Protein AF-A0A935FGK2-F1 (afdb_monomer_lite)

Secondary structure (DSSP, 8-state):
------TTTS-HHHHHHHHHHHHHHHHHH-EETTEEPPHHHHHHHHTS-HHHHHHHHTT----HHHHHHHHHHTT-GGGGGGGSSPPPPPHHHHHHHHTTS--S------------------------------------------------PPSP-------------SS---EEEEEETTEEEEEE-HHHHHTT--SBTTTB-S-SSPEE-THHHHS-GGGGS-HHHHTTS--HHHHHHHHHHHHHTT--GGG--HHHHHHHHTT--STT---SS-S-TTTT---B--HHHHHHHHHHHHH--S--PPPPS-HHHHHHHHHT---S-SSS-EEEEEEETTTTEEEESSSPPPTT-EEEEEE-TT---TTSS--TTHHHHHHHHHHHHHHTT--B--EEEEEETTEEEEEEE-SSS---SSSS--PPP--EE-----TT--BHHHHHHHHHHTT--HHHHHHHHHHHHHHHHTTB----GGG-EEEE-TTS-EEEPPB-----B--TT-TTTSS-SSBBTTBSSS--HHHHHHHHHHTT--S-THHHHHHHHHHHHTHHHHHHHTT--HHHHHHHHHH----

pLDDT: mean 71.56, std 22.79, range [22.23, 98.56]

Sequence (583 aa):
MSQSIDSSSAPVEALLRALGQRLKAEKRRWEQGGRRLTDAELARAAGVARATITRLWQGQPVGTDTLVRVLRALNRLQLLAPLLAEVEPTPLERLEGSRGRAAAGAAPSRRCRPTSRRPRCRWPTRRPCGRVTAPRPGPRPTRTPPARVVRAMGTPRERARHPAHQALGPYGRGAELARSRGLRRAAIRPELRESGLEPSPLLMSVRAQSYAFPELAERPTFTGLPGMVADSLPERFGNRLLERWLARQGRRLADLTPIERLAYLGRRGLGALEYEPDGDPDANTVIAVEVDELVRIAEQILAQREQPLPLPPGDDALHKLIQVGTSAGGAKAKAIVAWNEQTNQVMSGQAECPPGFTHWLIKFDEVDDEEHASARHIGRVEYAYHVMAVLAGIEMTECRLFADGPRAHFMTRRFDRGHRARSSTCRPTARWPTPTVTRPARRTTSLFATARALGLGQDALDQLFLRMVFNLVTRNQDDHTKNHAFLMDGHGRWRLAPAYDLCFSYKPGSRWIDQHQLCCNGKRDGFTRDDLVQAARAADLKRPLAHFLDPVHEAVAKLPAIAADIGLPPAIARGLRALFRAF

Foldseek 3Di:
DDDPDPPVPDDLLVVQLVQLCVLVVLQQVDDDPRDGDDLCNLCVQLVHDSVQNVCSNRSHDDDPSSVCSSCVSSVNNVVCVVVVDDDDDDPVRVVVVVVPPPDDDDDDDDDDDDDDDDDDDDDDDDDDDDDDDDDDDDDDDDDDDDDDDDDDDDDDDDDDDDDDDDDDDPDDDFWDWDDDPLWTKIATDVVNVVLLAAQCCPQCGDDGDIDTDVVCSVDCPLPSDDQQQSLLAADDLVQLLVQVVQVVVVHGPVPDRPLVRLLCCAQVTAFGDGHPPNPDPCLADKDWDDVVLLLVVSLVSQVPDDDPDPDPPDPPSSVQQSSQHQSNYDDFGKGKWWAQPVVRTIIRRRHDHDPRTAIKMKTWAPRDDPQDDHSHCQQLQQVLLVQLCVLLVAFFADWDWDDDPNTTIIMGGRPQDDDPDDDPDWDRWGWGADDQDPPVPLALLSVLVVCVVLVHDQVQLVNSLLVVLLCQQQLVQVPGRRQWTWTATSNNHIDTDGGDDRGHGADCPDPRRPFHSHDQQNDRDPDDPVSSVVSCVSSVHPDDPCSRQVSSVVSLVCLQVSCVVSVNDNVVSVVSSVPGDDD

Radius of gyration: 30.53 Å; chains: 1; bounding box: 87×108×70 Å

Structure (mmCIF, N/CA/C/O backbone):
data_AF-A0A935FGK2-F1
#
_entry.id   AF-A0A935FGK2-F1
#
loop_
_atom_site.group_PDB
_atom_site.id
_atom_site.type_symbol
_atom_site.label_atom_id
_atom_site.label_alt_id
_atom_site.label_comp_id
_atom_site.label_asym_id
_atom_site.label_entity_id
_atom_site.label_seq_id
_atom_site.pdbx_PDB_ins_code
_atom_site.Cartn_x
_atom_site.Cartn_y
_atom_site.Cartn_z
_atom_site.occupancy
_atom_site.B_iso_or_equiv
_atom_site.auth_seq_id
_atom_site.auth_comp_id
_atom_site.auth_asym_id
_atom_site.auth_atom_id
_atom_site.pdbx_PDB_model_num
ATOM 1 N N . MET A 1 1 ? 15.928 59.125 -12.942 1.00 33.94 1 MET A N 1
ATOM 2 C CA . MET A 1 1 ? 16.625 59.372 -11.664 1.00 33.94 1 MET A CA 1
ATOM 3 C C . MET A 1 1 ? 16.392 58.183 -10.742 1.00 33.94 1 MET A C 1
ATOM 5 O O . MET A 1 1 ? 15.297 58.035 -10.222 1.00 33.94 1 MET A O 1
ATOM 9 N N . SER A 1 2 ? 17.363 57.272 -10.640 1.00 40.47 2 SER A N 1
ATOM 10 C CA . SER A 1 2 ? 17.320 56.154 -9.689 1.00 40.47 2 SER A CA 1
ATOM 11 C C . SER A 1 2 ? 17.907 56.657 -8.378 1.00 40.47 2 SER A C 1
ATOM 13 O O . SER A 1 2 ? 19.122 56.794 -8.284 1.00 40.47 2 SER A O 1
ATOM 15 N N . GLN A 1 3 ? 17.067 56.986 -7.397 1.00 48.69 3 GLN A N 1
ATOM 16 C CA . GLN A 1 3 ? 17.555 57.205 -6.038 1.00 48.69 3 GLN A CA 1
ATOM 17 C C . GLN A 1 3 ? 18.064 55.857 -5.518 1.00 48.69 3 GLN A C 1
ATOM 19 O O . GLN A 1 3 ? 17.293 54.909 -5.376 1.00 48.69 3 GLN A O 1
ATOM 24 N N . SER A 1 4 ? 19.379 55.748 -5.332 1.00 57.12 4 SER A N 1
ATOM 25 C CA . SER A 1 4 ? 20.004 54.613 -4.659 1.00 57.12 4 SER A CA 1
ATOM 26 C C . SER A 1 4 ? 19.591 54.670 -3.193 1.00 57.12 4 SER A C 1
ATOM 28 O O . SER A 1 4 ? 20.097 55.503 -2.448 1.00 57.12 4 SER A O 1
ATOM 30 N N . ILE A 1 5 ? 18.627 53.842 -2.798 1.00 70.56 5 ILE A N 1
ATOM 31 C CA . ILE A 1 5 ? 18.273 53.683 -1.389 1.00 70.56 5 ILE A CA 1
ATOM 32 C C . ILE A 1 5 ? 19.369 52.835 -0.758 1.00 70.56 5 ILE A C 1
ATOM 34 O O . ILE A 1 5 ? 19.595 51.705 -1.188 1.00 70.56 5 ILE A O 1
ATOM 38 N N . ASP A 1 6 ? 20.049 53.392 0.239 1.00 75.38 6 ASP A N 1
ATOM 39 C CA . ASP A 1 6 ? 20.975 52.636 1.071 1.00 75.38 6 ASP A CA 1
ATOM 40 C C . ASP A 1 6 ? 20.182 51.601 1.883 1.00 75.38 6 ASP A C 1
ATOM 42 O O . ASP A 1 6 ? 19.454 51.925 2.823 1.00 75.38 6 ASP A O 1
ATOM 46 N N . SER A 1 7 ? 20.291 50.335 1.478 1.00 69.06 7 SER A N 1
ATOM 47 C CA . SER A 1 7 ? 19.563 49.222 2.085 1.00 69.06 7 SER A CA 1
ATOM 48 C C . SER A 1 7 ? 20.027 48.884 3.502 1.00 69.06 7 SER A C 1
ATOM 50 O O . SER A 1 7 ? 19.365 48.086 4.159 1.00 69.06 7 SER A O 1
ATOM 52 N N . SER A 1 8 ? 21.148 49.452 3.965 1.00 69.56 8 SER A N 1
ATOM 53 C CA . SER A 1 8 ? 21.695 49.189 5.300 1.00 69.56 8 SER A CA 1
ATOM 54 C C . SER A 1 8 ? 21.116 50.095 6.395 1.00 69.56 8 SER A C 1
ATOM 56 O O . SER A 1 8 ? 21.137 49.715 7.563 1.00 69.56 8 SER A O 1
ATOM 58 N N . SER A 1 9 ? 20.554 51.253 6.028 1.00 77.94 9 SER A N 1
ATOM 59 C CA . SER A 1 9 ? 20.103 52.291 6.970 1.00 77.94 9 SER A CA 1
ATOM 60 C C . SER A 1 9 ? 18.640 52.732 6.789 1.00 77.94 9 SER A C 1
ATOM 62 O O . SER A 1 9 ? 18.098 53.447 7.633 1.00 77.94 9 SER A O 1
ATOM 64 N N . ALA A 1 10 ? 17.967 52.305 5.715 1.00 84.62 10 ALA A N 1
ATOM 65 C CA . ALA A 1 10 ? 16.599 52.723 5.417 1.00 84.62 10 ALA A CA 1
ATOM 66 C C . ALA A 1 10 ? 15.527 52.002 6.272 1.00 84.62 10 ALA A C 1
ATOM 68 O O . ALA A 1 10 ? 15.612 50.788 6.476 1.00 84.62 10 ALA A O 1
ATOM 69 N N . PRO A 1 11 ? 14.455 52.704 6.700 1.00 86.19 11 PRO A N 1
ATOM 70 C CA . PRO A 1 11 ? 13.327 52.081 7.390 1.00 86.19 11 PRO A CA 1
ATOM 71 C C . PRO A 1 11 ? 12.577 51.098 6.477 1.00 86.19 11 PRO A C 1
ATOM 73 O O . PRO A 1 11 ? 12.500 51.284 5.256 1.00 86.19 11 PRO A O 1
ATOM 76 N N . VAL A 1 12 ? 11.985 50.058 7.071 1.00 82.94 12 VAL A N 1
ATOM 77 C CA . VAL A 1 12 ? 11.344 48.936 6.355 1.00 82.94 12 VAL A CA 1
ATOM 78 C C . VAL A 1 12 ? 10.273 49.420 5.373 1.00 82.94 12 VAL A C 1
ATOM 80 O O . VAL A 1 12 ? 10.186 48.933 4.247 1.00 82.94 12 VAL A O 1
ATOM 83 N N . GLU A 1 13 ? 9.497 50.437 5.737 1.00 85.44 13 GLU A N 1
ATOM 84 C CA . GLU A 1 13 ? 8.450 51.020 4.897 1.00 85.44 13 GLU A CA 1
ATOM 85 C C . GLU A 1 13 ? 9.023 51.694 3.642 1.00 85.44 13 GLU A C 1
ATOM 87 O O . GLU A 1 13 ? 8.392 51.689 2.581 1.00 85.44 13 GLU A O 1
ATOM 92 N N . ALA A 1 14 ? 10.222 52.279 3.729 1.00 84.06 14 ALA A N 1
ATOM 93 C CA . ALA A 1 14 ? 10.909 52.847 2.572 1.00 84.06 14 ALA A CA 1
ATOM 94 C C . ALA A 1 14 ? 11.394 51.743 1.622 1.00 84.06 14 ALA A C 1
ATOM 96 O O . ALA A 1 14 ? 11.204 51.859 0.409 1.00 84.06 14 ALA A O 1
ATOM 97 N N . LEU A 1 15 ? 11.921 50.642 2.167 1.00 85.56 15 LEU A N 1
ATOM 98 C CA . LEU A 1 15 ? 12.343 49.472 1.391 1.00 85.56 15 LEU A CA 1
ATOM 99 C C . LEU A 1 15 ? 11.160 48.790 0.689 1.00 85.56 15 LEU A C 1
ATOM 101 O O . LEU A 1 15 ? 11.243 48.477 -0.500 1.00 85.56 15 LEU A O 1
ATOM 105 N N . LEU A 1 16 ? 10.026 48.626 1.376 1.00 87.38 16 LEU A N 1
ATOM 106 C CA . LEU A 1 16 ? 8.814 48.044 0.791 1.00 87.38 16 LEU A CA 1
ATOM 107 C C . LEU A 1 16 ? 8.228 48.922 -0.322 1.00 87.38 16 LEU A C 1
ATOM 109 O O . LEU A 1 16 ? 7.828 48.406 -1.369 1.00 87.38 16 LEU A O 1
ATOM 113 N N . ARG A 1 17 ? 8.221 50.252 -0.151 1.00 88.44 17 ARG A N 1
ATOM 114 C CA . ARG A 1 17 ? 7.815 51.186 -1.217 1.00 88.44 17 ARG A CA 1
ATOM 115 C C . ARG A 1 17 ? 8.740 51.109 -2.425 1.00 88.44 17 ARG A C 1
ATOM 117 O O . ARG A 1 17 ? 8.252 51.062 -3.554 1.00 88.44 17 ARG A O 1
ATOM 124 N N . ALA A 1 18 ? 10.050 51.048 -2.204 1.00 86.81 18 ALA A N 1
ATOM 125 C CA . ALA A 1 18 ? 11.032 50.910 -3.274 1.00 86.81 18 ALA A CA 1
ATOM 126 C C . ALA A 1 18 ? 10.860 49.599 -4.051 1.00 86.81 18 ALA A C 1
ATOM 128 O O . ALA A 1 18 ? 10.837 49.602 -5.284 1.00 86.81 18 ALA A O 1
ATOM 129 N N . LEU A 1 19 ? 10.661 48.490 -3.334 1.00 88.00 19 LEU A N 1
ATOM 130 C CA . LEU A 1 19 ? 10.378 47.181 -3.914 1.00 88.00 19 LEU A CA 1
ATOM 131 C C . LEU A 1 19 ? 9.097 47.215 -4.758 1.00 88.00 19 LEU A C 1
ATOM 133 O O . LEU A 1 19 ? 9.109 46.802 -5.919 1.00 88.00 19 LEU A O 1
ATOM 137 N N . GLY A 1 20 ? 8.011 47.772 -4.215 1.00 89.56 20 GLY A N 1
ATOM 138 C CA . GLY A 1 20 ? 6.740 47.933 -4.922 1.00 89.56 20 GLY A CA 1
ATOM 139 C C . GLY A 1 20 ? 6.873 48.760 -6.203 1.00 89.56 20 GLY A C 1
ATOM 140 O O . GLY A 1 20 ? 6.383 48.360 -7.262 1.00 89.56 20 GLY A O 1
ATOM 141 N N . GLN A 1 21 ? 7.595 49.882 -6.149 1.00 89.19 21 GLN A N 1
ATOM 142 C CA . GLN A 1 21 ? 7.872 50.720 -7.319 1.00 89.19 21 GLN A CA 1
ATOM 143 C C . GLN A 1 21 ? 8.724 49.993 -8.363 1.00 89.19 21 GLN A C 1
ATOM 145 O O . GLN A 1 21 ? 8.439 50.089 -9.561 1.00 89.19 21 GLN A O 1
ATOM 150 N N . ARG A 1 22 ? 9.734 49.228 -7.930 1.00 87.19 22 ARG A N 1
ATOM 151 C CA . ARG A 1 22 ? 10.603 48.464 -8.830 1.00 87.19 22 ARG A CA 1
ATOM 152 C C . ARG A 1 22 ? 9.827 47.379 -9.567 1.00 87.19 22 ARG A C 1
ATOM 154 O O . ARG A 1 22 ? 9.924 47.291 -10.788 1.00 87.19 22 ARG A O 1
ATOM 161 N N . LEU A 1 23 ? 9.007 46.610 -8.859 1.00 88.44 23 LEU A N 1
ATOM 162 C CA . LEU A 1 23 ? 8.161 45.577 -9.458 1.00 88.44 23 LEU A CA 1
ATOM 163 C C . LEU A 1 23 ? 7.099 46.169 -10.394 1.00 88.44 23 LEU A C 1
ATOM 165 O O . LEU A 1 23 ? 6.855 45.633 -11.475 1.00 88.44 23 LEU A O 1
ATOM 169 N N . LYS A 1 24 ? 6.524 47.324 -10.039 1.00 89.19 24 LYS A N 1
ATOM 170 C CA . LYS A 1 24 ? 5.605 48.060 -10.917 1.00 89.19 24 LYS A CA 1
ATOM 171 C C . LYS A 1 24 ? 6.294 48.529 -12.202 1.00 89.19 24 LYS A C 1
ATOM 173 O O . LYS A 1 24 ? 5.680 48.496 -13.270 1.00 89.19 24 LYS A O 1
ATOM 178 N N . ALA A 1 25 ? 7.554 48.955 -12.120 1.00 84.75 25 ALA A N 1
ATOM 179 C CA . ALA A 1 25 ? 8.355 49.317 -13.286 1.00 84.75 25 ALA A CA 1
ATOM 180 C C . ALA A 1 25 ? 8.689 48.094 -14.158 1.00 84.75 25 ALA A C 1
ATOM 182 O O . ALA A 1 25 ? 8.562 48.178 -15.377 1.00 84.75 25 ALA A O 1
ATOM 183 N N . GLU A 1 26 ? 9.027 46.949 -13.556 1.00 83.38 26 GLU A N 1
ATOM 184 C CA . GLU A 1 26 ? 9.223 45.684 -14.283 1.00 83.38 26 GLU A CA 1
ATOM 185 C C . GLU A 1 26 ? 7.944 45.248 -15.009 1.00 83.38 26 GLU A C 1
ATOM 187 O O . GLU A 1 26 ? 8.001 44.922 -16.190 1.00 83.38 26 GLU A O 1
ATOM 192 N N . LYS A 1 27 ? 6.767 45.357 -14.373 1.00 88.19 27 LYS A N 1
ATOM 193 C CA . LYS A 1 27 ? 5.479 45.103 -15.041 1.00 88.19 27 LYS A CA 1
ATOM 194 C C . LYS A 1 27 ? 5.255 46.021 -16.246 1.00 88.19 27 LYS A C 1
ATOM 196 O O . LYS A 1 27 ? 4.722 45.589 -17.259 1.00 88.19 27 LYS A O 1
ATOM 201 N N . ARG A 1 28 ? 5.639 47.301 -16.154 1.00 82.31 28 ARG A N 1
ATOM 202 C CA . ARG A 1 28 ? 5.508 48.251 -17.278 1.00 82.31 28 ARG A CA 1
ATOM 203 C C . ARG A 1 28 ? 6.408 47.899 -18.462 1.00 82.31 28 ARG A C 1
ATOM 205 O O . ARG A 1 28 ? 6.053 48.247 -19.580 1.00 82.31 28 ARG A O 1
ATOM 212 N N . ARG A 1 29 ? 7.548 47.254 -18.202 1.00 76.75 29 ARG A N 1
ATOM 213 C CA . ARG A 1 29 ? 8.502 46.765 -19.212 1.00 76.75 29 ARG A CA 1
ATOM 214 C C . ARG A 1 29 ? 8.161 45.367 -19.725 1.00 76.75 29 ARG A C 1
ATOM 216 O O . ARG A 1 29 ? 8.799 44.893 -20.655 1.00 76.75 29 ARG A O 1
ATOM 223 N N . TRP A 1 30 ? 7.203 44.693 -19.095 1.00 74.44 30 TRP A N 1
ATOM 224 C CA . TRP A 1 30 ? 6.752 43.376 -19.507 1.00 74.44 30 TRP A CA 1
ATOM 225 C C . TRP A 1 30 ? 5.884 43.520 -20.760 1.00 74.44 30 TRP A C 1
ATOM 227 O O . TRP A 1 30 ? 4.798 44.105 -20.714 1.00 74.44 30 TRP A O 1
ATOM 237 N N . GLU A 1 31 ? 6.382 42.988 -21.872 1.00 61.44 31 GLU A N 1
ATOM 238 C CA . GLU A 1 31 ? 5.693 42.929 -23.158 1.00 61.44 31 GLU A CA 1
ATOM 239 C C . GLU A 1 31 ? 5.687 41.479 -23.656 1.00 61.44 31 GLU A C 1
ATOM 241 O O . GLU A 1 31 ? 6.733 40.845 -23.790 1.00 61.44 31 GLU A O 1
ATOM 246 N N . GLN A 1 32 ? 4.494 40.952 -23.935 1.00 58.03 32 GLN A N 1
ATOM 247 C CA . GLN A 1 32 ? 4.299 39.727 -24.712 1.00 58.03 32 GLN A CA 1
ATOM 248 C C . GLN A 1 32 ? 3.431 40.079 -25.921 1.00 58.03 32 GLN A C 1
ATOM 250 O O . GLN A 1 32 ? 2.316 40.575 -25.760 1.00 58.03 32 GLN A O 1
ATOM 255 N N . GLY A 1 33 ? 3.956 39.866 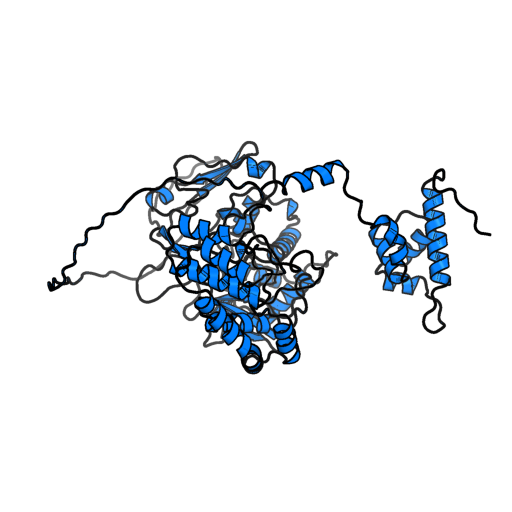-27.131 1.00 55.28 33 GLY A N 1
ATOM 256 C CA . GLY A 1 33 ? 3.219 40.106 -28.378 1.00 55.28 33 GLY A CA 1
ATOM 257 C C . GLY A 1 33 ? 2.800 41.566 -28.612 1.00 55.28 33 GLY A C 1
ATOM 258 O O . GLY A 1 33 ? 1.745 41.801 -29.188 1.00 55.28 33 GLY A O 1
ATOM 259 N N . GLY A 1 34 ? 3.576 42.546 -28.129 1.00 61.62 34 GLY A N 1
ATOM 260 C CA . GLY A 1 34 ? 3.311 43.980 -28.337 1.00 61.62 34 GLY A CA 1
ATOM 261 C C . GLY A 1 34 ? 2.254 44.605 -27.413 1.00 61.62 34 GLY A C 1
ATOM 262 O O . GLY A 1 34 ? 1.908 45.772 -27.587 1.00 61.62 34 GLY A O 1
ATOM 263 N N . ARG A 1 35 ? 1.740 43.867 -26.413 1.00 72.31 35 ARG A N 1
ATOM 264 C CA . ARG A 1 35 ? 0.733 44.364 -25.457 1.00 72.31 35 ARG A CA 1
ATOM 265 C C . ARG A 1 35 ? 1.280 44.430 -24.027 1.00 72.31 35 ARG A C 1
ATOM 267 O O . ARG A 1 35 ? 1.924 43.497 -23.550 1.00 72.31 35 ARG A O 1
ATOM 274 N N . ARG A 1 36 ? 0.984 45.532 -23.324 1.00 79.00 36 ARG A N 1
ATOM 275 C CA . ARG A 1 36 ? 1.373 45.752 -21.917 1.00 79.00 36 ARG A CA 1
ATOM 276 C C . ARG A 1 36 ? 0.451 45.002 -20.956 1.00 79.00 36 ARG A C 1
ATOM 278 O O . ARG A 1 36 ? -0.768 45.071 -21.093 1.00 79.00 36 ARG A O 1
ATOM 285 N N . LEU A 1 37 ? 1.027 44.371 -19.933 1.00 84.25 37 LEU A N 1
ATOM 286 C CA . LEU A 1 37 ? 0.282 43.635 -18.906 1.00 84.25 37 LEU A CA 1
ATOM 287 C C . LEU A 1 37 ? -0.516 44.574 -17.989 1.00 84.25 37 LEU A C 1
ATOM 289 O O . LEU A 1 37 ? 0.043 45.463 -17.335 1.00 84.25 37 LEU A O 1
ATOM 293 N N . THR A 1 38 ? -1.827 44.369 -17.872 1.00 90.00 38 THR A N 1
ATOM 294 C CA . THR A 1 38 ? -2.670 45.129 -16.933 1.00 90.00 38 THR A CA 1
ATOM 295 C C . THR A 1 38 ? -2.545 44.602 -15.495 1.00 90.00 38 THR A C 1
ATOM 297 O O . THR A 1 38 ? -2.101 43.481 -15.259 1.00 90.00 38 THR A O 1
ATOM 300 N N . ASP A 1 39 ? -2.921 45.410 -14.492 1.00 89.31 39 ASP A N 1
ATOM 301 C CA . ASP A 1 39 ? -2.903 44.954 -13.085 1.00 89.31 39 ASP A CA 1
ATOM 302 C C . ASP A 1 39 ? -3.909 43.817 -12.834 1.00 89.31 39 ASP A C 1
ATOM 304 O O . ASP A 1 39 ? -3.667 42.963 -11.988 1.00 89.31 39 ASP A O 1
ATOM 308 N N . ALA A 1 40 ? -5.020 43.779 -13.579 1.00 87.56 40 ALA A N 1
ATOM 309 C CA . ALA A 1 40 ? -6.024 42.720 -13.477 1.00 87.56 40 ALA A CA 1
ATOM 310 C C . ALA A 1 40 ? -5.522 41.388 -14.057 1.00 87.56 40 ALA A C 1
ATOM 312 O O . ALA A 1 40 ? -5.765 40.331 -13.478 1.00 87.56 40 ALA A O 1
ATOM 313 N N . GLU A 1 41 ? -4.791 41.436 -15.171 1.00 88.44 41 GLU A N 1
ATOM 314 C CA . GLU A 1 41 ? -4.175 40.249 -15.771 1.00 88.44 41 GLU A CA 1
ATOM 315 C C . GLU A 1 41 ? -3.038 39.714 -14.904 1.00 88.44 41 GLU A C 1
ATOM 317 O O . GLU A 1 41 ? -2.972 38.509 -14.676 1.00 88.44 41 GLU A O 1
ATOM 322 N N . LEU A 1 42 ? -2.202 40.597 -14.346 1.00 89.19 42 LEU A N 1
ATOM 323 C CA . LEU A 1 42 ? -1.172 40.195 -13.389 1.00 89.19 42 LEU A CA 1
ATOM 324 C C . LEU A 1 42 ? -1.787 39.556 -12.136 1.00 89.19 42 LEU A C 1
ATOM 326 O O . LEU A 1 42 ? -1.312 38.520 -11.683 1.00 89.19 42 LEU A O 1
ATOM 330 N N . ALA A 1 43 ? -2.856 40.148 -11.596 1.00 90.44 43 ALA A N 1
ATOM 331 C CA . ALA A 1 43 ? -3.573 39.609 -10.443 1.00 90.44 43 ALA A CA 1
ATOM 332 C C . ALA A 1 43 ? -4.122 38.201 -10.731 1.00 90.44 43 ALA A C 1
ATOM 334 O O . ALA A 1 43 ? -3.924 37.285 -9.935 1.00 90.44 43 ALA A O 1
ATOM 335 N N . ARG A 1 44 ? -4.722 38.001 -11.913 1.00 90.62 44 ARG A N 1
ATOM 336 C CA . ARG A 1 44 ? -5.218 36.694 -12.366 1.00 90.62 44 ARG A CA 1
ATOM 337 C C . ARG A 1 44 ? -4.087 35.678 -12.536 1.00 90.62 44 ARG A C 1
ATOM 339 O O . ARG A 1 44 ? -4.212 34.563 -12.044 1.00 90.62 44 ARG A O 1
ATOM 346 N N . ALA A 1 45 ? -2.983 36.066 -13.172 1.00 87.62 45 ALA A N 1
ATOM 347 C CA . ALA A 1 45 ? -1.822 35.199 -13.377 1.00 87.62 45 ALA A CA 1
ATOM 348 C C . ALA A 1 45 ? -1.132 34.806 -12.058 1.00 87.62 45 ALA A C 1
ATOM 350 O O . ALA A 1 45 ? -0.640 33.689 -11.924 1.00 87.62 45 ALA A O 1
ATOM 351 N N . ALA A 1 46 ? -1.124 35.701 -11.067 1.00 88.56 46 ALA A N 1
ATOM 352 C CA . ALA A 1 46 ? -0.593 35.433 -9.732 1.00 88.56 46 ALA A CA 1
ATOM 353 C C . ALA A 1 46 ? -1.603 34.724 -8.800 1.00 88.56 46 ALA A C 1
ATOM 355 O O . ALA A 1 46 ? -1.217 34.269 -7.721 1.00 88.56 46 ALA A O 1
ATOM 356 N N . GLY A 1 47 ? -2.877 34.610 -9.194 1.00 88.00 47 GLY A N 1
ATOM 357 C CA . GLY A 1 47 ? -3.941 34.023 -8.375 1.00 88.00 47 GLY A CA 1
ATOM 358 C C . GLY A 1 47 ? -4.283 34.852 -7.133 1.00 88.00 47 GLY A C 1
ATOM 359 O O . GLY A 1 47 ? -4.553 34.284 -6.081 1.00 88.00 47 GLY A O 1
ATOM 360 N N . VAL A 1 48 ? -4.224 36.185 -7.230 1.00 90.81 48 VAL A N 1
ATOM 361 C CA . VAL A 1 48 ? -4.489 37.117 -6.119 1.00 90.81 48 VAL A CA 1
ATOM 362 C C . VAL A 1 48 ? -5.519 38.175 -6.511 1.00 90.81 48 VAL A C 1
ATOM 364 O O . VAL A 1 48 ? -5.741 38.444 -7.691 1.00 90.81 48 VAL A O 1
ATOM 367 N N . ALA A 1 49 ? -6.151 38.817 -5.527 1.00 89.44 49 ALA A N 1
ATOM 368 C CA . ALA A 1 49 ? -7.069 39.922 -5.792 1.00 89.44 49 ALA A CA 1
ATOM 369 C C . ALA A 1 49 ? -6.329 41.141 -6.377 1.00 89.44 49 ALA A C 1
ATOM 371 O O . ALA A 1 49 ? -5.205 41.461 -5.985 1.00 89.44 49 ALA A O 1
ATOM 372 N N . ARG A 1 50 ? -6.990 41.894 -7.266 1.00 91.62 50 ARG A N 1
ATOM 373 C CA . ARG A 1 50 ? -6.431 43.127 -7.857 1.00 91.62 50 ARG A CA 1
ATOM 374 C C . ARG A 1 50 ? -6.020 44.152 -6.790 1.00 91.62 50 ARG A C 1
ATOM 376 O O . ARG A 1 50 ? -4.984 44.794 -6.934 1.00 91.62 50 ARG A O 1
ATOM 383 N N . ALA A 1 51 ? -6.787 44.254 -5.703 1.00 88.38 51 ALA A N 1
ATOM 384 C CA . ALA A 1 51 ? -6.471 45.121 -4.568 1.00 88.38 51 ALA A CA 1
ATOM 385 C C . ALA A 1 51 ? -5.118 44.774 -3.916 1.00 88.38 51 ALA A C 1
ATOM 387 O O . ALA A 1 51 ? -4.397 45.667 -3.476 1.00 88.38 51 ALA A O 1
ATOM 388 N N . THR A 1 52 ? -4.729 43.496 -3.913 1.00 89.19 52 THR A N 1
ATOM 389 C CA . THR A 1 52 ? -3.445 43.028 -3.373 1.00 89.19 52 THR A CA 1
ATOM 390 C C . THR A 1 52 ? -2.265 43.501 -4.226 1.00 89.19 52 THR A C 1
ATOM 392 O O . THR A 1 52 ? -1.248 43.924 -3.681 1.00 89.19 52 THR A O 1
ATOM 395 N N . ILE A 1 53 ? -2.416 43.525 -5.555 1.00 91.25 53 ILE A N 1
ATOM 396 C CA . ILE A 1 53 ? -1.416 44.099 -6.473 1.00 91.25 53 ILE A CA 1
ATOM 397 C C . ILE A 1 53 ? -1.273 45.609 -6.246 1.00 91.25 53 ILE A C 1
ATOM 399 O O . ILE A 1 53 ? -0.161 46.130 -6.181 1.00 91.25 53 ILE A O 1
ATOM 403 N N . THR A 1 54 ? -2.389 46.319 -6.060 1.00 91.69 54 THR A N 1
ATOM 404 C CA . THR A 1 54 ? -2.373 47.757 -5.752 1.00 91.69 54 THR A CA 1
ATOM 405 C C . THR A 1 54 ? -1.674 48.051 -4.424 1.00 91.69 54 THR A C 1
ATOM 407 O O . THR A 1 54 ? -0.845 48.959 -4.366 1.00 91.69 54 THR A O 1
ATOM 410 N N . ARG A 1 55 ? -1.939 47.250 -3.385 1.00 90.88 55 ARG A N 1
ATOM 411 C CA . ARG A 1 55 ? -1.258 47.337 -2.085 1.00 90.88 55 ARG A CA 1
ATOM 412 C C . ARG A 1 55 ? 0.248 47.103 -2.206 1.00 90.88 55 ARG A C 1
ATOM 414 O O . ARG A 1 55 ? 1.026 47.891 -1.672 1.00 90.88 55 ARG A O 1
ATOM 421 N N . LEU A 1 56 ? 0.661 46.084 -2.962 1.00 92.38 56 LEU A N 1
ATOM 422 C CA . LEU A 1 56 ? 2.075 45.805 -3.226 1.00 92.38 56 LEU A CA 1
ATOM 423 C C . LEU A 1 56 ? 2.770 46.996 -3.908 1.00 92.38 56 LEU A C 1
ATOM 425 O O . LEU A 1 56 ? 3.861 47.389 -3.508 1.00 92.38 56 LEU A O 1
ATOM 429 N N . TRP A 1 57 ? 2.123 47.635 -4.889 1.00 92.88 57 TRP A N 1
ATOM 430 C CA . TRP A 1 57 ? 2.648 48.840 -5.553 1.00 92.88 57 TRP A CA 1
ATOM 431 C C . TRP A 1 57 ? 2.797 50.044 -4.626 1.00 92.88 57 TRP A C 1
ATOM 433 O O . TRP A 1 57 ? 3.614 50.921 -4.899 1.00 92.88 57 TRP A O 1
ATOM 443 N N . GLN A 1 58 ? 2.012 50.092 -3.555 1.00 89.75 58 GLN A N 1
ATOM 444 C CA . GLN A 1 58 ? 2.053 51.141 -2.539 1.00 89.75 58 GLN A CA 1
ATOM 445 C C . GLN A 1 58 ? 3.038 50.824 -1.401 1.00 89.75 58 GLN A C 1
ATOM 447 O O . GLN A 1 58 ? 3.151 51.616 -0.469 1.00 89.75 58 GLN A O 1
ATOM 452 N N . GLY A 1 59 ? 3.750 49.691 -1.466 1.00 87.50 59 GLY A N 1
ATOM 453 C CA . GLY A 1 59 ? 4.674 49.253 -0.417 1.00 87.50 59 GLY A CA 1
ATOM 454 C C . GLY A 1 59 ? 3.976 48.812 0.868 1.00 87.50 59 GLY A C 1
ATOM 455 O O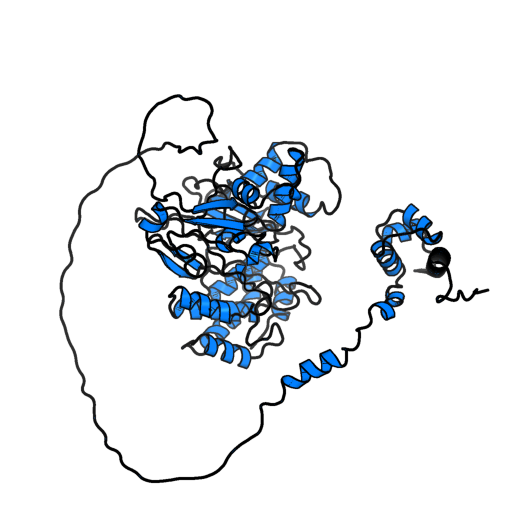 . GLY A 1 59 ? 4.585 48.845 1.932 1.00 87.50 59 GLY A O 1
ATOM 456 N N . GLN A 1 60 ? 2.698 48.436 0.787 1.00 90.19 60 GLN A N 1
ATOM 457 C CA . GLN A 1 60 ? 1.968 47.887 1.926 1.00 90.19 60 GLN A CA 1
ATOM 458 C C . GLN A 1 60 ? 2.410 46.440 2.196 1.00 90.19 60 GLN A C 1
ATOM 460 O O . GLN A 1 60 ? 2.735 45.723 1.243 1.00 90.19 60 GLN A O 1
ATOM 465 N N . PRO A 1 61 ? 2.357 45.968 3.456 1.00 84.19 61 PRO A N 1
ATOM 466 C CA . PRO A 1 61 ? 2.680 44.586 3.782 1.00 84.19 61 PRO A CA 1
ATOM 467 C C . PRO A 1 61 ? 1.799 43.599 3.005 1.00 84.19 61 PRO A C 1
ATOM 469 O O . PRO A 1 61 ? 0.565 43.722 2.982 1.00 84.19 61 PRO A O 1
ATOM 472 N N . VAL A 1 62 ? 2.449 42.617 2.380 1.00 88.88 62 VAL A N 1
ATOM 473 C CA . VAL A 1 62 ? 1.832 41.462 1.715 1.00 88.88 62 VAL A CA 1
ATOM 474 C C . VAL A 1 62 ? 2.549 40.185 2.149 1.00 88.88 62 VAL A C 1
ATOM 476 O O . VAL A 1 62 ? 3.703 40.237 2.571 1.00 88.88 62 VAL A O 1
ATOM 479 N N . GLY A 1 63 ? 1.877 39.038 2.039 1.00 87.31 63 GLY A N 1
ATOM 480 C CA . GLY A 1 63 ? 2.491 37.744 2.339 1.00 87.31 63 GLY A CA 1
ATOM 481 C C . GLY A 1 63 ? 3.676 37.434 1.418 1.00 87.31 63 GLY A C 1
ATOM 482 O O . GLY A 1 63 ? 3.685 37.807 0.240 1.00 87.31 63 GLY A O 1
ATOM 483 N N . THR A 1 64 ? 4.680 36.728 1.939 1.00 85.81 64 THR A N 1
ATOM 484 C CA . THR A 1 64 ? 5.854 36.304 1.158 1.00 85.81 64 THR A CA 1
ATOM 485 C C . THR A 1 64 ? 5.455 35.400 -0.015 1.00 85.81 64 THR A C 1
ATOM 487 O O . THR A 1 64 ? 6.026 35.498 -1.098 1.00 85.81 64 THR A O 1
ATOM 490 N N . ASP A 1 65 ? 4.416 34.579 0.152 1.00 84.56 65 ASP A N 1
ATOM 491 C CA . ASP A 1 65 ? 3.817 33.764 -0.910 1.00 84.56 65 ASP A CA 1
ATOM 492 C C . ASP A 1 65 ? 3.244 34.627 -2.052 1.00 84.56 65 ASP A C 1
ATOM 494 O O . ASP A 1 65 ? 3.442 34.320 -3.228 1.00 84.56 65 ASP A O 1
ATOM 498 N N . THR A 1 66 ? 2.598 35.748 -1.716 1.00 88.12 66 THR A N 1
ATOM 499 C CA . THR A 1 66 ? 2.050 36.711 -2.678 1.00 88.12 66 THR A CA 1
ATOM 500 C C . THR A 1 66 ? 3.171 37.368 -3.480 1.00 88.12 66 THR A C 1
ATOM 502 O O . THR A 1 66 ? 3.073 37.467 -4.704 1.00 88.12 66 THR A O 1
ATOM 505 N N . LEU A 1 67 ? 4.271 37.754 -2.825 1.00 90.00 67 LEU A N 1
ATOM 506 C CA . LEU A 1 67 ? 5.450 38.299 -3.501 1.00 90.00 67 LEU A CA 1
ATOM 507 C C . LEU A 1 67 ? 6.059 37.280 -4.481 1.00 90.00 67 LEU A C 1
ATOM 509 O O . LEU A 1 67 ? 6.330 37.623 -5.633 1.00 90.00 67 LEU A O 1
ATOM 513 N N . VAL A 1 68 ? 6.205 36.015 -4.067 1.00 89.44 68 VAL A N 1
ATOM 514 C CA . VAL A 1 68 ? 6.715 34.932 -4.929 1.00 89.44 68 VAL A CA 1
ATOM 515 C C . VAL A 1 68 ? 5.792 34.679 -6.127 1.00 89.44 68 VAL A C 1
ATOM 517 O O . VAL A 1 68 ? 6.275 34.535 -7.252 1.00 89.44 68 VAL A O 1
ATOM 520 N N . ARG A 1 69 ? 4.467 34.660 -5.927 1.00 88.44 69 ARG A N 1
ATOM 521 C CA . ARG A 1 69 ? 3.475 34.491 -7.007 1.00 88.44 69 ARG A CA 1
ATOM 522 C C . ARG A 1 69 ? 3.536 35.631 -8.027 1.00 88.44 69 ARG A C 1
ATOM 524 O O . ARG A 1 69 ? 3.519 35.368 -9.228 1.00 88.44 69 ARG A O 1
ATOM 531 N N . VAL A 1 70 ? 3.673 36.878 -7.570 1.00 89.12 70 VAL A N 1
ATOM 532 C CA . VAL A 1 70 ? 3.814 38.051 -8.451 1.00 89.12 70 VAL A CA 1
ATOM 533 C C . VAL A 1 70 ? 5.136 38.016 -9.220 1.00 89.12 70 VAL A C 1
ATOM 535 O O . VAL A 1 70 ? 5.143 38.244 -10.428 1.00 89.12 70 VAL A O 1
ATOM 538 N N . LEU A 1 71 ? 6.248 37.665 -8.567 1.00 90.38 71 LEU A N 1
ATOM 539 C CA . LEU A 1 71 ? 7.546 37.491 -9.230 1.00 90.38 71 LEU A CA 1
ATOM 540 C C . LEU A 1 71 ? 7.512 36.375 -10.282 1.00 90.38 71 LEU A C 1
ATOM 542 O O . LEU A 1 71 ? 8.077 36.538 -11.362 1.00 90.38 71 LEU A O 1
ATOM 546 N N . ARG A 1 72 ? 6.817 35.266 -10.003 1.00 89.44 72 ARG A N 1
ATOM 547 C CA . ARG A 1 72 ? 6.591 34.181 -10.969 1.00 89.44 72 ARG A CA 1
ATOM 548 C C . ARG A 1 72 ? 5.781 34.658 -12.170 1.00 89.44 72 ARG A C 1
ATOM 550 O O . ARG A 1 72 ? 6.205 34.424 -13.297 1.00 89.44 72 ARG A O 1
ATOM 557 N N . ALA A 1 73 ? 4.679 35.369 -11.941 1.00 88.44 73 ALA A N 1
ATOM 558 C CA . ALA A 1 73 ? 3.836 35.905 -13.010 1.00 88.44 73 ALA A CA 1
ATOM 559 C C . ALA A 1 73 ? 4.569 36.938 -13.891 1.00 88.44 73 ALA A C 1
ATOM 561 O O . ALA A 1 73 ? 4.311 37.024 -15.088 1.00 88.44 73 ALA A O 1
ATOM 562 N N . LEU A 1 74 ? 5.528 37.678 -13.327 1.00 87.31 74 LEU A N 1
ATOM 563 C CA . LEU A 1 74 ? 6.389 38.608 -14.067 1.00 87.31 74 LEU A CA 1
ATOM 564 C C . LEU A 1 74 ? 7.609 37.944 -14.732 1.00 87.31 74 LEU A C 1
ATOM 566 O O . LEU A 1 74 ? 8.376 38.634 -15.402 1.00 87.31 74 LEU A O 1
ATOM 570 N N . ASN A 1 75 ? 7.812 36.633 -14.556 1.00 85.88 75 ASN A N 1
ATOM 571 C CA . ASN A 1 75 ? 9.023 35.913 -14.963 1.00 85.88 75 ASN A CA 1
ATOM 572 C C . ASN A 1 75 ? 10.316 36.555 -14.400 1.00 85.88 75 ASN A C 1
ATOM 574 O O . ASN A 1 75 ? 11.273 36.881 -15.117 1.00 85.88 75 ASN A O 1
ATOM 578 N N . ARG A 1 76 ? 10.283 36.829 -13.090 1.00 86.12 76 ARG A N 1
ATOM 579 C CA . ARG A 1 76 ? 11.331 37.500 -12.301 1.00 86.12 76 ARG A CA 1
ATOM 580 C C . ARG A 1 76 ? 11.735 36.729 -11.038 1.00 86.12 76 ARG A C 1
ATOM 582 O O . ARG A 1 76 ? 12.314 37.308 -10.123 1.00 86.12 76 ARG A O 1
ATOM 589 N N . LEU A 1 77 ? 11.467 35.422 -10.976 1.00 85.62 77 LEU A N 1
ATOM 590 C CA . LEU A 1 77 ? 11.853 34.579 -9.832 1.00 85.62 77 LEU A CA 1
ATOM 591 C C . LEU A 1 77 ? 13.362 34.558 -9.564 1.00 85.62 77 LEU A C 1
ATOM 593 O O . LEU A 1 77 ? 13.769 34.414 -8.417 1.00 85.62 77 LEU A O 1
ATOM 597 N N . GLN A 1 78 ? 14.184 34.770 -10.590 1.00 80.75 78 GLN A N 1
ATOM 598 C CA . GLN A 1 78 ? 15.638 34.881 -10.487 1.00 80.75 78 GLN A CA 1
ATOM 599 C C . GLN A 1 78 ? 16.106 35.989 -9.532 1.00 80.75 78 GLN A C 1
ATOM 601 O O . GLN A 1 78 ? 17.216 35.912 -9.019 1.00 80.75 78 GLN A O 1
ATOM 606 N N . LEU A 1 79 ? 15.263 36.986 -9.231 1.00 79.94 79 LEU A N 1
ATOM 607 C CA . LEU A 1 79 ? 15.575 38.016 -8.234 1.00 79.94 79 LEU A CA 1
ATOM 608 C C . LEU A 1 79 ? 15.687 37.452 -6.807 1.00 79.94 79 LEU A C 1
ATOM 610 O O . LEU A 1 79 ? 16.271 38.101 -5.946 1.00 79.94 79 LEU A O 1
ATOM 614 N N . LEU A 1 80 ? 15.154 36.251 -6.556 1.00 83.62 80 LEU A N 1
ATOM 615 C CA . LEU A 1 80 ? 15.269 35.550 -5.275 1.00 83.62 80 LEU A CA 1
ATOM 616 C C . LEU A 1 80 ? 16.465 34.594 -5.217 1.00 83.62 80 LEU A C 1
ATOM 618 O O . LEU A 1 80 ? 16.754 34.072 -4.146 1.00 83.62 80 LEU A O 1
ATOM 622 N N . ALA A 1 81 ? 17.168 34.359 -6.331 1.00 75.00 81 ALA A N 1
ATOM 623 C CA . ALA A 1 81 ? 18.255 33.381 -6.390 1.00 75.00 81 ALA A CA 1
ATOM 624 C C . ALA A 1 81 ? 19.364 33.615 -5.338 1.00 75.00 81 ALA A C 1
ATOM 626 O O . ALA A 1 81 ? 19.761 32.639 -4.708 1.00 75.00 81 ALA A O 1
ATOM 627 N N . PRO A 1 82 ? 19.807 34.859 -5.047 1.00 77.94 82 PRO A N 1
ATOM 628 C CA . PRO A 1 82 ? 20.819 35.098 -4.012 1.00 77.94 82 PRO A CA 1
ATOM 629 C C . PRO A 1 82 ? 20.357 34.744 -2.591 1.00 77.94 82 PRO A C 1
ATOM 631 O O . PRO A 1 82 ? 21.177 34.400 -1.752 1.00 77.94 82 PRO A O 1
ATOM 634 N N . LEU A 1 83 ? 19.048 34.811 -2.318 1.00 73.81 83 LEU A N 1
ATOM 635 C CA . LEU A 1 83 ? 18.466 34.456 -1.016 1.00 73.81 83 LEU A CA 1
ATOM 636 C C . LEU A 1 83 ? 18.296 32.942 -0.838 1.00 73.81 83 LEU A C 1
ATOM 638 O O . LEU A 1 83 ? 18.066 32.475 0.273 1.00 73.81 83 LEU A O 1
ATOM 642 N N . LEU A 1 84 ? 18.355 32.193 -1.940 1.00 75.06 84 LEU A N 1
ATOM 643 C CA . LEU A 1 84 ? 18.158 30.746 -1.991 1.00 75.06 84 LEU A CA 1
ATOM 644 C C . LEU A 1 84 ? 19.465 29.993 -2.277 1.00 75.06 84 LEU A C 1
ATOM 646 O O . LEU A 1 84 ? 19.428 28.779 -2.469 1.00 75.06 84 LEU A O 1
ATOM 650 N N . ALA A 1 85 ? 20.599 30.699 -2.342 1.00 69.44 85 ALA A N 1
ATOM 651 C CA . ALA A 1 85 ? 21.904 30.088 -2.542 1.00 69.44 85 ALA A CA 1
ATOM 652 C C . ALA A 1 85 ? 22.261 29.186 -1.350 1.00 69.44 85 ALA A C 1
ATOM 654 O O . ALA A 1 85 ? 21.999 29.534 -0.196 1.00 69.44 85 ALA A O 1
ATOM 655 N N . GLU A 1 86 ? 22.837 28.017 -1.636 1.00 62.84 86 GLU A N 1
ATOM 656 C CA . GLU A 1 86 ? 23.248 27.064 -0.606 1.00 62.84 86 GLU A CA 1
ATOM 657 C C . GLU A 1 86 ? 24.305 27.697 0.307 1.00 62.84 86 GLU A C 1
ATOM 659 O O . GLU A 1 86 ? 25.293 28.272 -0.152 1.00 62.84 86 GLU A O 1
ATOM 664 N N . VAL A 1 87 ? 24.076 27.607 1.617 1.00 63.62 87 VAL A N 1
ATOM 665 C CA . VAL A 1 87 ? 25.038 28.056 2.621 1.00 63.62 87 VAL A CA 1
ATOM 666 C C . VAL A 1 87 ? 26.175 27.038 2.647 1.00 63.62 87 VAL A C 1
ATOM 668 O O . VAL A 1 87 ? 25.944 25.862 2.926 1.00 63.62 87 VAL A O 1
ATOM 671 N N . GLU A 1 88 ? 27.396 27.486 2.348 1.00 54.91 88 GLU A N 1
ATOM 672 C CA . GLU A 1 88 ? 28.609 26.679 2.512 1.00 54.91 88 GLU A CA 1
ATOM 673 C C . GLU A 1 88 ? 28.645 26.082 3.930 1.00 54.91 88 GLU A C 1
ATOM 675 O O . GLU A 1 88 ? 28.497 26.828 4.905 1.00 54.91 88 GLU A O 1
ATOM 680 N N . PRO A 1 89 ? 28.856 24.760 4.076 1.00 62.88 89 PRO A N 1
ATOM 681 C CA . PRO A 1 89 ? 28.862 24.127 5.381 1.00 62.88 89 PRO A CA 1
ATOM 682 C C . PRO A 1 89 ? 29.952 24.741 6.256 1.00 62.88 89 PRO A C 1
ATOM 684 O O . PRO A 1 89 ? 31.091 25.007 5.828 1.00 62.88 89 PRO A O 1
ATOM 687 N N . THR A 1 90 ? 29.588 24.956 7.513 1.00 72.25 90 THR A N 1
ATOM 688 C CA . THR A 1 90 ? 30.466 25.549 8.513 1.00 72.25 90 THR A CA 1
ATOM 689 C C . THR A 1 90 ? 31.725 24.690 8.701 1.00 72.25 90 THR A C 1
ATOM 691 O O . THR A 1 90 ? 31.711 23.478 8.458 1.00 72.25 90 THR A O 1
ATOM 694 N N . PRO A 1 91 ? 32.851 25.275 9.151 1.00 58.25 91 PRO A N 1
ATOM 695 C CA . PRO A 1 91 ? 34.067 24.511 9.439 1.00 58.25 91 PRO A CA 1
ATOM 696 C C . PRO A 1 91 ? 33.839 23.330 10.401 1.00 58.25 91 PRO A C 1
ATOM 698 O O . PRO A 1 91 ? 34.521 22.312 10.294 1.00 58.25 91 PRO A O 1
ATOM 701 N N . LEU A 1 92 ? 32.846 23.439 11.294 1.00 53.84 92 LEU A N 1
ATOM 702 C CA . LEU A 1 92 ? 32.440 22.378 12.217 1.00 53.84 92 LEU A CA 1
ATOM 703 C C . LEU A 1 92 ? 31.793 21.191 11.478 1.00 53.84 92 LEU A C 1
ATOM 705 O O . LEU A 1 92 ? 32.176 20.044 11.697 1.00 53.84 92 LEU A O 1
ATOM 709 N N . GLU A 1 93 ? 30.888 21.464 10.535 1.00 63.25 93 GLU A N 1
ATOM 710 C CA . GLU A 1 93 ? 30.225 20.442 9.709 1.00 63.25 93 GLU A CA 1
ATOM 711 C C . GLU A 1 93 ? 31.217 19.732 8.769 1.00 63.25 93 GLU A C 1
ATOM 713 O O . GLU A 1 93 ? 31.091 18.535 8.500 1.00 63.25 93 GLU A O 1
ATOM 718 N N . ARG A 1 94 ? 32.278 20.427 8.331 1.00 67.12 94 ARG A N 1
ATOM 719 C CA . ARG A 1 94 ? 33.380 19.817 7.561 1.00 67.12 94 ARG A CA 1
ATOM 720 C C . ARG A 1 94 ? 34.246 18.863 8.392 1.00 67.12 94 ARG A C 1
ATOM 722 O O . ARG A 1 94 ? 34.775 17.890 7.852 1.00 67.12 94 ARG A O 1
ATOM 729 N N . LEU A 1 95 ? 34.385 19.111 9.695 1.00 52.03 95 LEU A N 1
ATOM 730 C CA . LEU A 1 95 ? 35.142 18.263 10.624 1.00 52.03 95 LEU A CA 1
ATOM 731 C C . LEU A 1 95 ? 34.390 16.982 11.011 1.00 52.03 95 LEU A C 1
ATOM 733 O O . LEU A 1 95 ? 35.015 15.943 11.227 1.00 52.03 95 LEU A O 1
ATOM 737 N N . GLU A 1 96 ? 33.059 17.009 11.041 1.00 52.47 96 GLU A N 1
ATOM 738 C CA . GLU A 1 96 ? 32.257 15.801 11.270 1.00 52.47 96 GLU A CA 1
ATOM 739 C C . GLU A 1 96 ? 32.271 14.856 10.056 1.00 52.47 96 GLU A C 1
ATOM 741 O O . GLU A 1 96 ? 32.295 13.634 10.219 1.00 52.47 96 GLU A O 1
ATOM 746 N N . GLY A 1 97 ? 32.370 15.401 8.838 1.00 47.09 97 GLY A N 1
ATOM 747 C CA . GLY A 1 97 ? 32.467 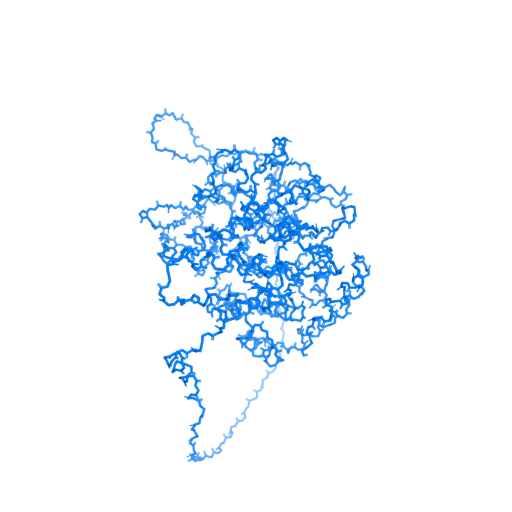14.616 7.602 1.00 47.09 97 GLY A CA 1
ATOM 748 C C . GLY A 1 97 ? 33.798 13.873 7.403 1.00 47.09 97 GLY A C 1
ATOM 749 O O . GLY A 1 97 ? 33.842 12.865 6.693 1.00 47.09 97 GLY A O 1
ATOM 750 N N . SER A 1 98 ? 34.890 14.317 8.035 1.00 45.12 98 SER A N 1
ATOM 751 C CA . SER A 1 98 ? 36.227 13.720 7.868 1.00 45.12 98 SER A CA 1
ATOM 752 C C . SER A 1 98 ? 36.506 12.540 8.809 1.00 45.12 98 SER A C 1
ATOM 754 O O . SER A 1 98 ? 37.353 11.699 8.500 1.00 45.12 98 SER A O 1
ATOM 756 N N . ARG A 1 99 ? 35.732 12.378 9.893 1.00 43.75 99 ARG A N 1
ATOM 757 C CA . ARG A 1 99 ? 35.861 11.240 10.829 1.00 43.75 99 ARG A CA 1
ATOM 758 C C . ARG A 1 99 ? 35.393 9.892 10.260 1.00 43.75 99 ARG A C 1
ATOM 760 O O . ARG A 1 99 ? 35.658 8.858 10.862 1.00 43.75 99 ARG A O 1
ATOM 767 N N . GLY A 1 100 ? 34.763 9.878 9.083 1.00 42.81 100 GLY A N 1
ATOM 768 C CA . GLY A 1 100 ? 34.312 8.659 8.400 1.00 42.81 100 GLY A CA 1
ATOM 769 C C . GLY A 1 100 ? 35.307 8.024 7.415 1.00 42.81 100 GLY A C 1
ATOM 770 O O . GLY A 1 100 ? 34.965 7.012 6.811 1.00 42.81 100 GLY A O 1
ATOM 771 N N . ARG A 1 101 ? 36.507 8.594 7.203 1.00 42.41 101 ARG A N 1
ATOM 772 C CA . ARG A 1 101 ? 37.456 8.117 6.164 1.00 42.41 101 ARG A CA 1
ATOM 773 C C . ARG A 1 101 ? 38.754 7.475 6.672 1.00 42.41 101 ARG A C 1
ATOM 775 O O . ARG A 1 101 ? 39.568 7.064 5.853 1.00 42.41 101 ARG A O 1
ATOM 782 N N . ALA A 1 102 ? 38.946 7.310 7.980 1.00 36.16 102 ALA A N 1
ATOM 783 C CA . ALA A 1 102 ? 40.153 6.694 8.542 1.00 36.16 102 ALA A CA 1
ATOM 784 C C . ALA A 1 102 ? 39.897 5.263 9.053 1.00 36.16 102 ALA A C 1
ATOM 786 O O . ALA A 1 102 ? 39.943 5.005 10.250 1.00 36.16 102 ALA A O 1
ATOM 787 N N . ALA A 1 103 ? 39.605 4.324 8.150 1.00 36.38 103 ALA A N 1
ATOM 788 C CA . ALA A 1 103 ? 39.668 2.886 8.445 1.00 36.38 103 ALA A CA 1
ATOM 789 C C . ALA A 1 103 ? 39.903 2.064 7.165 1.00 36.38 103 ALA A C 1
ATOM 791 O O . ALA A 1 103 ? 39.148 1.155 6.835 1.00 36.38 103 ALA A O 1
ATOM 792 N N . ALA A 1 104 ? 40.948 2.404 6.413 1.00 37.66 104 ALA A N 1
ATOM 793 C CA . ALA A 1 104 ? 41.502 1.533 5.383 1.00 37.66 104 ALA A CA 1
ATOM 794 C C . ALA A 1 104 ? 43.016 1.761 5.315 1.00 37.66 104 ALA A C 1
ATOM 796 O O . ALA A 1 104 ? 43.471 2.746 4.744 1.00 37.66 104 ALA A O 1
ATOM 797 N N . GLY A 1 105 ? 43.788 0.860 5.927 1.00 32.22 105 GLY A N 1
ATOM 798 C CA . GLY A 1 105 ? 45.240 0.819 5.759 1.00 32.22 105 GLY A CA 1
ATOM 799 C C . GLY A 1 105 ? 46.011 0.463 7.024 1.00 32.22 105 GLY A C 1
ATOM 800 O O . GLY A 1 105 ? 46.501 1.353 7.702 1.00 32.22 105 GLY A O 1
ATOM 801 N N . ALA A 1 106 ? 46.163 -0.834 7.302 1.00 27.66 106 ALA A N 1
ATOM 802 C CA . ALA A 1 106 ? 47.364 -1.382 7.939 1.00 27.66 106 ALA A CA 1
ATOM 803 C C . ALA A 1 106 ? 47.356 -2.916 7.828 1.00 27.66 106 ALA A C 1
ATOM 805 O O . ALA A 1 106 ? 46.557 -3.600 8.465 1.00 27.66 106 ALA A O 1
ATOM 806 N N . ALA A 1 107 ? 48.251 -3.455 7.002 1.00 32.31 107 ALA A N 1
ATOM 807 C CA . ALA A 1 107 ? 48.637 -4.862 7.038 1.00 32.31 107 ALA A CA 1
ATOM 808 C C . ALA A 1 107 ? 49.549 -5.130 8.249 1.00 32.31 107 ALA A C 1
ATOM 810 O O . ALA A 1 107 ? 50.280 -4.229 8.667 1.00 32.31 107 ALA A O 1
ATOM 811 N N . PRO A 1 108 ? 49.637 -6.388 8.713 1.00 32.34 108 PRO A N 1
ATOM 812 C CA . PRO A 1 108 ? 50.953 -6.885 9.083 1.00 32.34 108 PRO A CA 1
ATOM 813 C C . PRO A 1 108 ? 51.262 -8.245 8.455 1.00 32.34 108 PRO A C 1
ATOM 815 O O . PRO A 1 108 ? 50.469 -9.186 8.449 1.00 32.34 108 PRO A O 1
ATOM 818 N N . SER A 1 109 ? 52.486 -8.332 7.946 1.00 27.70 109 SER A N 1
ATOM 819 C CA . SER A 1 109 ? 53.155 -9.572 7.583 1.00 27.70 109 SER A CA 1
ATOM 820 C C . SER A 1 109 ? 53.872 -10.141 8.813 1.00 27.70 109 SER A C 1
ATOM 822 O O . SER A 1 109 ? 54.564 -9.402 9.506 1.00 27.70 109 SER A O 1
ATOM 824 N N . ARG A 1 110 ? 53.753 -11.450 9.067 1.00 28.91 110 ARG A N 1
ATOM 825 C CA . ARG A 1 110 ? 54.873 -12.415 9.082 1.00 28.91 110 ARG A CA 1
ATOM 826 C C . ARG A 1 110 ? 54.451 -13.788 9.635 1.00 28.91 110 ARG A C 1
ATOM 828 O O . ARG A 1 110 ? 53.710 -13.926 10.594 1.00 28.91 110 ARG A O 1
ATOM 835 N N . ARG A 1 111 ? 54.983 -14.775 8.915 1.00 27.64 111 ARG A N 1
ATOM 836 C CA . ARG A 1 111 ? 55.003 -16.242 9.019 1.00 27.64 111 ARG A CA 1
ATOM 837 C C . ARG A 1 111 ? 55.026 -16.853 10.429 1.00 27.64 111 ARG A C 1
ATOM 839 O O . ARG A 1 111 ? 55.849 -16.454 11.236 1.00 27.64 111 ARG A O 1
ATOM 846 N N . CYS A 1 112 ? 54.324 -17.984 10.563 1.00 23.12 112 CYS A N 1
ATOM 847 C CA . CYS A 1 112 ? 54.849 -19.231 11.137 1.00 23.12 112 CYS A CA 1
ATOM 848 C C . CYS A 1 112 ? 54.151 -20.445 10.477 1.00 23.12 112 CYS A C 1
ATOM 850 O O . CYS A 1 112 ? 52.932 -20.484 10.353 1.00 23.12 112 CYS A O 1
ATOM 852 N N . ARG A 1 113 ? 54.942 -21.420 10.014 1.00 25.55 113 ARG A N 1
ATOM 853 C CA . ARG A 1 113 ? 54.550 -22.812 9.682 1.00 25.55 113 ARG A CA 1
ATOM 854 C C . ARG A 1 113 ? 54.858 -23.660 10.937 1.00 25.55 113 ARG A C 1
ATOM 856 O O . ARG A 1 113 ? 55.786 -23.251 11.636 1.00 25.55 113 ARG A O 1
ATOM 863 N N . PRO A 1 114 ? 54.202 -24.814 11.220 1.00 32.31 114 PRO A N 1
ATOM 864 C CA . PRO A 1 114 ? 54.402 -26.009 10.385 1.00 32.31 114 PRO A CA 1
ATOM 865 C C . PRO A 1 114 ? 53.288 -27.098 10.350 1.00 32.31 114 PRO A C 1
ATOM 867 O O . PRO A 1 114 ? 52.405 -27.189 11.191 1.00 32.31 114 PRO A O 1
ATOM 870 N N . THR A 1 115 ? 53.460 -27.977 9.352 1.00 25.69 115 THR A N 1
ATOM 871 C CA . THR A 1 115 ? 53.250 -29.446 9.319 1.00 25.69 115 THR A CA 1
ATOM 872 C C . THR A 1 115 ? 51.866 -30.120 9.317 1.00 25.69 115 THR A C 1
ATOM 874 O O . THR A 1 115 ? 50.964 -29.878 10.103 1.00 25.69 115 THR A O 1
ATOM 877 N N . SER A 1 116 ? 51.818 -31.083 8.394 1.00 28.12 116 SER A N 1
ATOM 878 C CA . SER A 1 116 ? 50.856 -32.131 8.054 1.00 28.12 116 SER A CA 1
ATOM 879 C C . SER A 1 116 ? 50.305 -32.990 9.198 1.00 28.12 116 SER A C 1
ATOM 881 O O . SER A 1 116 ? 51.082 -33.442 10.035 1.00 28.12 116 SER A O 1
ATOM 883 N N . ARG A 1 117 ? 49.044 -33.434 9.063 1.00 25.33 117 ARG A N 1
ATOM 884 C CA . ARG A 1 117 ? 48.646 -34.850 8.842 1.00 25.33 117 ARG A CA 1
ATOM 885 C C . ARG A 1 117 ? 47.112 -34.980 8.752 1.00 25.33 117 ARG A C 1
ATOM 887 O O . ARG A 1 117 ? 46.385 -34.375 9.525 1.00 25.33 117 ARG A O 1
ATOM 894 N N . ARG A 1 118 ? 46.632 -35.777 7.786 1.00 27.44 118 ARG A N 1
ATOM 895 C CA . ARG A 1 118 ? 45.250 -36.312 7.721 1.00 27.44 118 ARG A CA 1
ATOM 896 C C . ARG A 1 118 ? 45.086 -37.454 8.749 1.00 27.44 118 ARG A C 1
ATOM 898 O O . ARG A 1 118 ? 46.105 -38.010 9.159 1.00 27.44 118 ARG A O 1
ATOM 905 N N . PRO A 1 119 ? 43.850 -37.884 9.077 1.00 30.09 119 PRO A N 1
ATOM 906 C CA . PRO A 1 119 ? 43.250 -38.983 8.304 1.00 30.09 119 PRO A CA 1
ATOM 907 C C . PRO A 1 119 ? 41.737 -38.861 8.015 1.00 30.09 119 PRO A C 1
ATOM 909 O O . PRO A 1 119 ? 41.024 -38.002 8.518 1.00 30.09 119 PRO A O 1
ATOM 912 N N . ARG A 1 120 ? 41.307 -39.752 7.113 1.00 24.89 120 ARG A N 1
ATOM 913 C CA . ARG A 1 120 ? 39.961 -40.009 6.572 1.00 24.89 120 ARG A CA 1
ATOM 914 C C . ARG A 1 120 ? 39.068 -40.764 7.575 1.00 24.89 120 ARG A C 1
ATOM 916 O O . ARG A 1 120 ? 39.619 -41.463 8.413 1.00 24.89 120 ARG A O 1
ATOM 923 N N . CYS A 1 121 ? 37.743 -40.748 7.355 1.00 24.55 121 CYS A N 1
ATOM 924 C CA . CYS A 1 121 ? 36.816 -41.912 7.264 1.00 24.55 121 CYS A CA 1
ATOM 925 C C . CYS A 1 121 ? 35.354 -41.409 7.334 1.00 24.55 121 CYS A C 1
ATOM 927 O O . CYS A 1 121 ? 35.042 -40.595 8.188 1.00 24.55 121 CYS A O 1
ATOM 929 N N . ARG A 1 122 ? 34.501 -41.608 6.317 1.00 25.27 122 ARG A N 1
ATOM 930 C CA . ARG A 1 122 ? 33.741 -42.798 5.842 1.00 25.27 122 ARG A CA 1
ATOM 931 C C . ARG A 1 122 ? 32.283 -42.766 6.343 1.00 25.27 122 ARG A C 1
ATOM 933 O O . ARG A 1 122 ? 32.026 -42.768 7.536 1.00 25.27 122 ARG A O 1
ATOM 940 N N . TRP A 1 123 ? 31.366 -42.767 5.374 1.00 28.08 123 TRP A N 1
ATOM 941 C CA . TRP A 1 123 ? 29.923 -43.014 5.497 1.00 28.08 123 TRP A CA 1
ATOM 942 C C . TRP A 1 123 ? 29.619 -44.468 5.902 1.00 28.08 123 TRP A C 1
ATOM 944 O O . TRP A 1 123 ? 30.471 -45.338 5.695 1.00 28.08 123 TRP A O 1
ATOM 954 N N . PRO A 1 124 ? 28.380 -44.757 6.350 1.00 32.22 124 PRO A N 1
ATOM 955 C CA . PRO A 1 124 ? 27.531 -45.591 5.491 1.00 32.22 124 PRO A CA 1
ATOM 956 C C . PRO A 1 124 ? 26.034 -45.213 5.460 1.00 32.22 124 PRO A C 1
ATOM 958 O O . PRO A 1 124 ? 25.532 -44.363 6.186 1.00 32.22 124 PRO A O 1
ATOM 961 N N . THR A 1 125 ? 25.350 -45.874 4.529 1.00 27.73 125 THR A N 1
ATOM 962 C CA . THR A 1 125 ? 23.993 -45.681 4.001 1.00 27.73 125 THR A CA 1
ATOM 963 C C . THR A 1 125 ? 22.978 -46.748 4.463 1.00 27.73 125 THR A C 1
ATOM 965 O O . THR A 1 125 ? 23.387 -47.887 4.658 1.00 27.73 125 THR A O 1
ATOM 968 N N . ARG A 1 126 ? 21.670 -46.411 4.362 1.00 27.03 126 ARG A N 1
ATOM 969 C CA . ARG A 1 126 ? 20.463 -47.213 3.964 1.00 27.03 126 ARG A CA 1
ATOM 970 C C . ARG A 1 126 ? 19.307 -47.399 4.991 1.00 27.03 126 ARG A C 1
ATOM 972 O O . ARG A 1 126 ? 19.518 -47.477 6.189 1.00 27.03 126 ARG A O 1
ATOM 979 N N . ARG A 1 127 ? 18.085 -47.395 4.409 1.00 27.83 127 ARG A N 1
ATOM 980 C CA . ARG A 1 127 ? 16.659 -47.379 4.885 1.00 27.83 127 ARG A CA 1
ATOM 981 C C . ARG A 1 127 ? 16.136 -48.788 5.342 1.00 27.83 127 ARG A C 1
ATOM 983 O O . ARG A 1 127 ? 17.002 -49.658 5.356 1.00 27.83 127 ARG A O 1
ATOM 990 N N . PRO A 1 128 ? 14.809 -49.132 5.520 1.00 40.03 128 PRO A N 1
ATOM 991 C CA . PRO A 1 128 ? 13.500 -48.395 5.536 1.00 40.03 128 PRO A CA 1
ATOM 992 C C . PRO A 1 128 ? 12.408 -48.855 6.589 1.00 40.03 128 PRO A C 1
ATOM 994 O O . PRO A 1 128 ? 12.605 -49.814 7.319 1.00 40.03 128 PRO A O 1
ATOM 997 N N . CYS A 1 129 ? 11.208 -48.223 6.528 1.00 26.42 129 CYS A N 1
ATOM 998 C CA . CYS A 1 129 ? 9.823 -48.723 6.807 1.00 26.42 129 CYS A CA 1
ATOM 999 C C . CYS A 1 129 ? 9.167 -48.684 8.220 1.00 26.42 129 CYS A C 1
ATOM 1001 O O . CYS A 1 129 ? 9.686 -49.230 9.182 1.00 26.42 129 CYS A O 1
ATOM 1003 N N . GLY A 1 130 ? 7.914 -48.177 8.273 1.00 26.09 130 GLY A N 1
ATOM 1004 C CA . GLY A 1 130 ? 6.911 -48.437 9.330 1.00 26.09 130 GLY A CA 1
ATOM 1005 C C . GLY A 1 130 ? 5.641 -47.552 9.256 1.00 26.09 130 GLY A C 1
ATOM 1006 O O . GLY A 1 130 ? 5.726 -46.346 9.455 1.00 26.09 130 GLY A O 1
ATOM 1007 N N . ARG A 1 131 ? 4.469 -48.145 8.957 1.00 27.03 131 ARG A N 1
ATOM 1008 C CA . ARG A 1 131 ? 3.099 -47.558 8.988 1.00 27.03 131 ARG A CA 1
ATOM 1009 C C . ARG A 1 131 ? 2.541 -47.524 10.420 1.00 27.03 131 ARG A C 1
ATOM 1011 O O . ARG A 1 131 ? 2.708 -48.541 11.075 1.00 27.03 131 ARG A O 1
ATOM 1018 N N . VAL A 1 132 ? 1.731 -46.518 10.804 1.00 29.92 132 VAL A N 1
ATOM 1019 C CA . VAL A 1 132 ? 0.612 -46.641 11.785 1.00 29.92 132 VAL A CA 1
ATOM 1020 C C . VAL A 1 132 ? -0.524 -45.633 11.455 1.00 29.92 132 VAL A C 1
ATOM 1022 O O . VAL A 1 132 ? -0.328 -44.666 10.729 1.00 29.92 132 VAL A O 1
ATOM 1025 N N . THR A 1 133 ? -1.718 -45.965 11.941 1.00 27.58 133 THR A N 1
ATOM 1026 C CA . THR A 1 133 ? -3.130 -45.742 11.573 1.00 27.58 133 THR A CA 1
ATOM 1027 C C . THR A 1 133 ? -3.837 -44.434 11.997 1.00 27.58 133 THR A C 1
ATOM 1029 O O . THR A 1 133 ? -3.358 -43.679 12.834 1.00 27.58 133 THR A O 1
ATOM 1032 N N . ALA A 1 134 ? -5.039 -44.223 11.431 1.00 30.11 134 ALA A N 1
ATOM 1033 C CA . ALA A 1 134 ? -6.007 -43.135 11.668 1.00 30.11 134 ALA A CA 1
ATOM 1034 C C . ALA A 1 134 ? -6.948 -43.348 12.882 1.00 30.11 134 ALA A C 1
ATOM 1036 O O . ALA A 1 134 ? -7.093 -44.486 13.331 1.00 30.11 134 ALA A O 1
ATOM 1037 N N . PRO A 1 135 ? -7.713 -42.310 13.299 1.00 31.48 135 PRO A N 1
ATOM 1038 C CA . PRO A 1 135 ? -9.053 -42.520 13.868 1.00 31.48 135 PRO A CA 1
ATOM 1039 C C . PRO A 1 135 ? -10.175 -41.635 13.263 1.00 31.48 135 PRO A C 1
ATOM 1041 O O . PRO A 1 135 ? -9.933 -40.624 12.604 1.00 31.48 135 PRO A O 1
ATOM 1044 N N . ARG A 1 136 ? -11.426 -42.074 13.486 1.00 28.06 136 ARG A N 1
ATOM 1045 C CA . ARG A 1 136 ? -12.731 -41.569 12.985 1.00 28.06 136 ARG A CA 1
ATOM 1046 C C . ARG A 1 136 ? -13.555 -40.837 14.095 1.00 28.06 136 ARG A C 1
ATOM 1048 O O . ARG A 1 136 ? -13.084 -40.805 15.226 1.00 28.06 136 ARG A O 1
ATOM 1055 N N . PRO A 1 137 ? -14.741 -40.236 13.798 1.00 41.00 137 PRO A N 1
ATOM 1056 C CA . PRO A 1 137 ? -15.211 -38.964 14.388 1.00 41.00 137 PRO A CA 1
ATOM 1057 C C . PRO A 1 137 ? -16.476 -39.033 15.283 1.00 41.00 137 PRO A C 1
ATOM 1059 O O . PRO A 1 137 ? -17.165 -40.047 15.321 1.00 41.00 137 PRO A O 1
ATOM 1062 N N . GLY A 1 138 ? -16.857 -37.890 15.881 1.00 23.55 138 GLY A N 1
ATOM 1063 C CA . GLY A 1 138 ? -18.199 -37.580 16.422 1.00 23.55 138 GLY A CA 1
ATOM 1064 C C . GLY A 1 138 ? -18.288 -36.135 16.970 1.00 23.55 138 GLY A C 1
ATOM 1065 O O . GLY A 1 138 ? -17.248 -35.485 17.059 1.00 23.55 138 GLY A O 1
ATOM 1066 N N . PRO A 1 139 ? -19.461 -35.629 17.416 1.00 29.55 139 PRO A N 1
ATOM 1067 C CA . PRO A 1 139 ? -20.705 -35.369 16.671 1.00 29.55 139 PRO A CA 1
ATOM 1068 C C . PRO A 1 139 ? -21.063 -33.850 16.558 1.00 29.55 139 PRO A C 1
ATOM 1070 O O . PRO A 1 139 ? -20.410 -32.993 17.143 1.00 29.55 139 PRO A O 1
ATOM 1073 N N . ARG A 1 140 ? -22.109 -33.516 15.771 1.00 35.00 140 ARG A N 1
ATOM 1074 C CA . ARG A 1 140 ? -22.693 -32.156 15.550 1.00 35.00 140 ARG A CA 1
ATOM 1075 C C . ARG A 1 140 ? -23.485 -31.633 16.769 1.00 35.00 140 ARG A C 1
ATOM 1077 O O . ARG A 1 140 ? -23.999 -32.468 17.509 1.00 35.00 140 ARG A O 1
ATOM 1084 N N . PRO A 1 141 ? -23.689 -30.299 16.921 1.00 29.55 141 PRO A N 1
ATOM 1085 C CA . PRO A 1 141 ? -25.058 -29.720 16.771 1.00 29.55 141 PRO A CA 1
ATOM 1086 C C . PRO A 1 141 ? -25.106 -28.228 16.270 1.00 29.55 141 PRO A C 1
ATOM 1088 O O . PRO A 1 141 ? -24.140 -27.492 16.426 1.00 29.55 141 PRO A O 1
ATOM 1091 N N . THR A 1 142 ? -26.044 -27.834 15.380 1.00 24.83 142 THR A N 1
ATOM 1092 C CA . THR A 1 142 ? -27.312 -27.029 15.529 1.00 24.83 142 THR A CA 1
ATOM 1093 C C . THR A 1 142 ? -27.227 -25.519 15.181 1.00 24.83 142 THR A C 1
ATOM 1095 O O . THR A 1 142 ? -26.208 -24.878 15.401 1.00 24.83 142 THR A O 1
ATOM 1098 N N . ARG A 1 143 ? -28.304 -24.971 14.573 1.00 24.70 143 ARG A N 1
ATOM 1099 C CA . ARG A 1 143 ? -28.464 -23.616 13.971 1.00 24.70 143 ARG A CA 1
ATOM 1100 C C . ARG A 1 143 ? -29.148 -22.590 14.919 1.00 24.70 143 ARG A C 1
ATOM 1102 O O . ARG A 1 143 ? -30.037 -22.993 15.660 1.00 24.70 143 ARG A O 1
ATOM 1109 N N . THR A 1 144 ? -28.857 -21.287 14.681 1.00 23.91 144 THR A N 1
ATOM 1110 C CA . THR A 1 144 ? -29.678 -20.026 14.839 1.00 23.91 144 THR A CA 1
ATOM 1111 C C . THR A 1 144 ? -30.019 -19.449 16.241 1.00 23.91 144 THR A C 1
ATOM 1113 O O . THR A 1 144 ? -30.182 -20.246 17.154 1.00 23.91 144 THR A O 1
ATOM 1116 N N . PRO A 1 145 ? -30.349 -18.129 16.417 1.00 27.44 145 PRO A N 1
ATOM 1117 C CA . PRO A 1 145 ? -29.856 -16.846 15.841 1.00 27.44 145 PRO A CA 1
ATOM 1118 C C . PRO A 1 145 ? -29.561 -15.780 16.992 1.00 27.44 145 PRO A C 1
ATOM 1120 O O . PRO A 1 145 ? -29.281 -16.233 18.099 1.00 27.44 145 PRO A O 1
ATOM 1123 N N . PRO A 1 146 ? -29.497 -14.421 16.827 1.00 34.41 146 PRO A N 1
ATOM 1124 C CA . PRO A 1 146 ? -28.531 -13.549 17.540 1.00 34.41 146 PRO A CA 1
ATOM 1125 C C . PRO A 1 146 ? -29.115 -12.642 18.655 1.00 34.41 146 PRO A C 1
ATOM 1127 O O . PRO A 1 146 ? -30.280 -12.269 18.582 1.00 34.41 146 PRO A O 1
ATOM 1130 N N . ALA A 1 147 ? -28.301 -12.162 19.616 1.00 22.88 147 ALA A N 1
ATOM 1131 C CA . A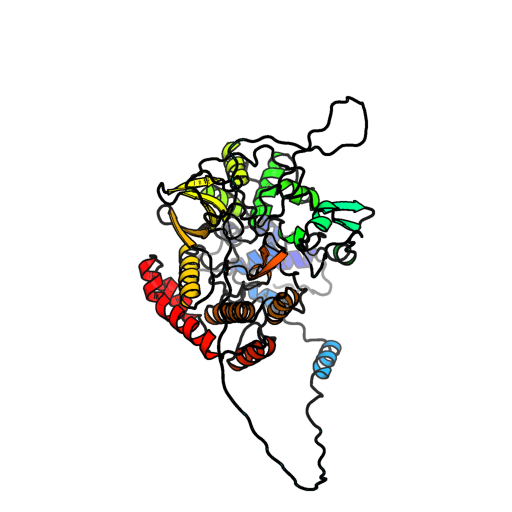LA A 1 147 ? -28.572 -10.910 20.360 1.00 22.88 147 ALA A CA 1
ATOM 1132 C C . ALA A 1 147 ? -27.366 -10.363 21.164 1.00 22.88 147 ALA A C 1
ATOM 1134 O O . ALA A 1 147 ? -26.390 -11.061 21.416 1.00 22.88 147 ALA A O 1
ATOM 1135 N N . ARG A 1 148 ? -27.468 -9.069 21.514 1.00 26.23 148 ARG A N 1
ATOM 1136 C CA . ARG A 1 148 ? -26.428 -8.061 21.819 1.00 26.23 148 ARG A CA 1
ATOM 1137 C C . ARG A 1 148 ? -26.074 -7.874 23.326 1.00 26.23 148 ARG A C 1
ATOM 1139 O O . ARG A 1 148 ? -26.824 -8.287 24.199 1.00 26.23 148 ARG A O 1
ATOM 1146 N N . VAL A 1 149 ? -25.045 -7.022 23.540 1.00 23.61 149 VAL A N 1
ATOM 1147 C CA . VAL A 1 149 ? -24.805 -6.000 24.613 1.00 23.61 149 VAL A CA 1
ATOM 1148 C C . VAL A 1 149 ? -23.867 -6.359 25.784 1.00 23.61 149 VAL A C 1
ATOM 1150 O O . VAL A 1 149 ? -24.202 -7.223 26.577 1.00 23.61 149 VAL A O 1
ATOM 1153 N N . VAL A 1 150 ? -22.809 -5.541 26.019 1.00 28.33 150 VAL A N 1
ATOM 1154 C CA . VAL A 1 150 ? -22.368 -5.131 27.383 1.00 28.33 150 VAL A CA 1
ATOM 1155 C C . VAL A 1 150 ? -21.809 -3.687 27.445 1.00 28.33 150 VAL A C 1
ATOM 1157 O O . VAL A 1 150 ? -20.827 -3.344 26.796 1.00 28.33 150 VAL A O 1
ATOM 1160 N N . ARG A 1 151 ? -22.423 -2.929 28.361 1.00 23.98 151 ARG A N 1
ATOM 1161 C CA . ARG A 1 151 ? -22.305 -1.541 28.864 1.00 23.98 151 ARG A CA 1
ATOM 1162 C C . ARG A 1 151 ? -20.920 -1.087 29.387 1.00 23.98 151 ARG A C 1
ATOM 1164 O O . ARG A 1 151 ? -20.184 -1.892 29.954 1.00 23.98 151 ARG A O 1
ATOM 1171 N N . ALA A 1 152 ? -20.649 0.225 29.332 1.00 26.09 152 ALA A N 1
ATOM 1172 C CA . ALA A 1 152 ? -19.653 0.921 30.160 1.00 26.09 152 ALA A CA 1
ATOM 1173 C C . ALA A 1 152 ? -20.368 1.805 31.199 1.00 26.09 152 ALA A C 1
ATOM 1175 O O . ALA A 1 152 ? -21.305 2.533 30.871 1.00 26.09 152 ALA A O 1
ATOM 1176 N N . MET A 1 153 ? -19.962 1.690 32.464 1.00 24.52 153 MET A N 1
ATOM 1177 C CA . MET A 1 153 ? -20.526 2.438 33.587 1.00 24.52 153 MET A CA 1
ATOM 1178 C C . MET A 1 153 ? -19.843 3.802 33.691 1.00 24.52 153 MET A C 1
ATOM 1180 O O . MET A 1 153 ? -18.640 3.876 33.935 1.00 24.52 153 MET A O 1
ATOM 1184 N N . GLY A 1 154 ? -20.627 4.867 33.529 1.00 27.06 154 GLY A N 1
ATOM 1185 C CA . GLY A 1 154 ? -20.287 6.181 34.062 1.00 27.06 154 GLY A CA 1
ATOM 1186 C C . GLY A 1 154 ? -20.331 6.163 35.592 1.00 27.06 154 GLY A C 1
ATOM 1187 O O . GLY A 1 154 ? -20.978 5.312 36.206 1.00 27.06 154 GLY A O 1
ATOM 1188 N N . THR A 1 155 ? -19.606 7.090 36.205 1.00 27.11 155 THR A N 1
ATOM 1189 C CA . THR A 1 155 ? -19.566 7.306 37.655 1.00 27.11 155 THR A CA 1
ATOM 1190 C C . THR A 1 155 ? -20.970 7.563 38.240 1.00 27.11 155 THR A C 1
ATOM 1192 O O . THR A 1 155 ? -21.866 8.025 37.534 1.00 27.11 155 THR A O 1
ATOM 1195 N N . PRO A 1 156 ? -21.215 7.205 39.515 1.00 28.55 156 PRO A N 1
ATOM 1196 C CA . PRO A 1 156 ? -22.548 6.828 39.974 1.00 28.55 156 PRO A CA 1
ATOM 1197 C C . PRO A 1 156 ? -23.439 8.023 40.321 1.00 28.55 156 PRO A C 1
ATOM 1199 O O . PRO A 1 156 ? -23.089 8.815 41.193 1.00 28.55 156 PRO A O 1
ATOM 1202 N N . ARG A 1 157 ? -24.665 8.034 39.785 1.00 26.84 157 ARG A N 1
ATOM 1203 C CA . ARG A 1 157 ? -25.875 8.304 40.573 1.00 26.84 157 ARG A CA 1
ATOM 1204 C C . ARG A 1 157 ? -27.012 7.380 40.117 1.00 26.84 157 ARG A C 1
ATOM 1206 O O . ARG A 1 157 ? -27.303 7.269 38.936 1.00 26.84 157 ARG A O 1
ATOM 1213 N N . GLU A 1 158 ? -27.590 6.740 41.129 1.00 26.88 158 GLU A N 1
ATOM 1214 C CA . GLU A 1 158 ? -28.828 5.953 41.178 1.00 26.88 158 GLU A CA 1
ATOM 1215 C C . GLU A 1 158 ? -28.857 4.515 40.629 1.00 26.88 158 GLU A C 1
ATOM 1217 O O . GLU A 1 158 ? -28.393 4.164 39.548 1.00 26.88 158 GLU A O 1
ATOM 1222 N N . ARG A 1 159 ? -29.381 3.649 41.507 1.00 30.47 159 ARG A N 1
ATOM 1223 C CA . ARG A 1 159 ? -29.441 2.191 41.428 1.00 30.47 159 ARG A CA 1
ATOM 1224 C C . ARG A 1 159 ? -30.702 1.764 40.683 1.00 30.47 159 ARG A C 1
ATOM 1226 O O . ARG A 1 159 ? -31.784 2.203 41.042 1.00 30.47 159 ARG A O 1
ATOM 1233 N N . ALA A 1 160 ? -30.581 0.764 39.816 1.00 24.97 160 ALA A N 1
ATOM 1234 C CA . ALA A 1 160 ? -31.631 -0.233 39.614 1.00 24.97 160 ALA A CA 1
ATOM 1235 C C . ALA A 1 160 ? -30.990 -1.564 39.188 1.00 24.97 160 ALA A C 1
ATOM 1237 O O . ALA A 1 160 ? -30.126 -1.607 38.311 1.00 24.97 160 ALA A O 1
ATOM 1238 N N . ARG A 1 161 ? -31.365 -2.636 39.891 1.00 27.97 161 ARG A N 1
ATOM 1239 C CA . ARG A 1 161 ? -30.906 -4.022 39.713 1.00 27.97 161 ARG A CA 1
ATOM 1240 C C . ARG A 1 161 ? -31.665 -4.683 38.558 1.00 27.97 161 ARG A C 1
ATOM 1242 O O . ARG A 1 161 ? -32.868 -4.489 38.492 1.00 27.97 161 ARG A O 1
ATOM 1249 N N . HIS A 1 162 ? -30.992 -5.507 37.748 1.00 25.30 162 HIS A N 1
ATOM 1250 C CA . HIS A 1 162 ? -31.460 -6.821 37.248 1.00 25.30 162 HIS A CA 1
ATOM 1251 C C . HIS A 1 162 ? -30.345 -7.520 36.426 1.00 25.30 162 HIS A C 1
ATOM 1253 O O . HIS A 1 162 ? -29.351 -6.862 36.110 1.00 25.30 162 HIS A O 1
ATOM 1259 N N . PRO A 1 163 ? -30.390 -8.856 36.222 1.00 29.38 163 PRO A N 1
ATOM 1260 C CA . PRO A 1 163 ? -29.262 -9.742 36.482 1.00 29.38 163 PRO A CA 1
ATOM 1261 C C . PRO A 1 163 ? -28.548 -10.242 35.218 1.00 29.38 163 PRO A C 1
ATOM 1263 O O . PRO A 1 163 ? -28.944 -9.989 34.084 1.00 29.38 163 PRO A O 1
ATOM 1266 N N . ALA A 1 164 ? -27.442 -10.935 35.478 1.00 31.23 164 ALA A N 1
ATOM 1267 C CA . ALA A 1 164 ? -26.472 -11.464 34.537 1.00 31.23 164 ALA A CA 1
ATOM 1268 C C . ALA A 1 164 ? -27.058 -12.405 33.473 1.00 31.23 164 ALA A C 1
ATOM 1270 O O . ALA A 1 164 ? -27.750 -13.365 33.798 1.00 31.23 164 ALA A O 1
ATOM 1271 N N . HIS A 1 165 ? -26.635 -12.203 32.224 1.00 27.36 165 HIS A N 1
ATOM 1272 C CA . HIS A 1 165 ? -26.617 -13.245 31.204 1.00 27.36 165 HIS A CA 1
ATOM 1273 C C . HIS A 1 165 ? -25.206 -13.349 30.616 1.00 27.36 165 HIS A C 1
ATOM 1275 O O . HIS A 1 165 ? -24.707 -12.443 29.950 1.00 27.36 165 HIS A O 1
ATOM 1281 N N . GLN A 1 166 ? -24.550 -14.465 30.939 1.00 31.45 166 GLN A N 1
ATOM 1282 C CA . GLN A 1 166 ? -23.306 -14.935 30.341 1.00 31.45 166 GLN A CA 1
ATOM 1283 C C . GLN A 1 166 ? -23.619 -15.577 28.985 1.00 31.45 166 GLN A C 1
ATOM 1285 O O . GLN A 1 166 ? -24.258 -16.623 28.934 1.00 31.45 166 GLN A O 1
ATOM 1290 N N . ALA A 1 167 ? -23.140 -14.976 27.897 1.00 26.02 167 ALA A N 1
ATOM 1291 C CA . ALA A 1 167 ? -22.935 -15.656 26.619 1.00 26.02 167 ALA A CA 1
ATOM 1292 C C . ALA A 1 167 ? -21.848 -14.896 25.841 1.00 26.02 167 ALA A C 1
ATOM 1294 O O . ALA A 1 167 ? -22.096 -13.845 25.254 1.00 26.02 167 ALA A O 1
ATOM 1295 N N . LEU A 1 168 ? -20.607 -15.382 25.926 1.00 29.66 168 LEU A N 1
ATOM 1296 C CA . LEU A 1 168 ? -19.416 -14.750 25.352 1.00 29.66 168 LEU A CA 1
ATOM 1297 C C . LEU A 1 168 ? -19.175 -15.267 23.926 1.00 29.66 168 LEU A C 1
ATOM 1299 O O . LEU A 1 168 ? -18.974 -16.462 23.720 1.00 29.66 168 LEU A O 1
ATOM 1303 N N . GLY A 1 169 ? -19.161 -14.358 22.947 1.00 29.08 169 GLY A N 1
ATOM 1304 C CA . GLY A 1 169 ? -18.585 -14.612 21.624 1.00 29.08 169 GLY A CA 1
ATOM 1305 C C . GLY A 1 169 ? -17.048 -14.740 21.682 1.00 29.08 169 GLY A C 1
ATOM 1306 O O . GLY A 1 169 ? -16.430 -14.330 22.664 1.00 29.08 169 GLY A O 1
ATOM 1307 N N . PRO A 1 170 ? -16.395 -15.290 20.642 1.00 33.81 170 PRO A N 1
ATOM 1308 C CA . PRO A 1 170 ? -15.022 -15.810 20.718 1.00 33.81 170 PRO A CA 1
ATOM 1309 C C . PRO A 1 170 ? -13.887 -14.766 20.710 1.00 33.81 170 PRO A C 1
ATOM 1311 O O . PRO A 1 170 ? -12.722 -15.168 20.611 1.00 33.81 170 PRO A O 1
ATOM 1314 N N . TYR A 1 171 ? -14.187 -13.466 20.806 1.00 35.81 171 TYR A N 1
ATOM 1315 C CA . TYR A 1 171 ? -13.197 -12.393 20.964 1.00 35.81 171 TYR A CA 1
ATOM 1316 C C . TYR A 1 171 ? -13.492 -11.637 22.256 1.00 35.81 171 TYR A C 1
ATOM 1318 O O . TYR A 1 171 ? -14.427 -10.843 22.332 1.00 35.81 171 TYR A O 1
ATOM 1326 N N . GLY A 1 172 ? -12.712 -11.928 23.297 1.00 38.25 172 GLY A N 1
ATOM 1327 C CA . GLY A 1 172 ? -12.769 -11.189 24.553 1.00 38.25 172 GLY A CA 1
ATOM 1328 C C . GLY A 1 172 ? -12.336 -9.732 24.365 1.00 38.25 172 GLY A C 1
ATOM 1329 O O . GLY A 1 172 ? -11.570 -9.402 23.458 1.00 38.25 172 GLY A O 1
ATOM 1330 N N . ARG A 1 173 ? -12.804 -8.846 25.248 1.00 47.69 173 ARG A N 1
ATOM 1331 C CA . ARG A 1 173 ? -12.325 -7.456 25.308 1.00 47.69 173 ARG A CA 1
ATOM 1332 C C . ARG A 1 173 ? -10.822 -7.453 25.618 1.00 47.69 173 ARG A C 1
ATOM 1334 O O . ARG A 1 173 ? -10.408 -8.098 26.571 1.00 47.69 173 ARG A O 1
ATOM 1341 N N . GLY A 1 174 ? -10.012 -6.742 24.825 1.00 48.78 174 GLY A N 1
ATOM 1342 C CA . GLY A 1 174 ? -8.556 -6.963 24.805 1.00 48.78 174 GLY A CA 1
ATOM 1343 C C . GLY A 1 174 ? -7.677 -5.931 25.519 1.00 48.78 174 GLY A C 1
ATOM 1344 O O . GLY A 1 174 ? -6.694 -6.306 26.157 1.00 48.78 174 GLY A O 1
ATOM 1345 N N . ALA A 1 175 ? -7.996 -4.637 25.442 1.00 55.25 175 ALA A N 1
ATOM 1346 C CA . ALA A 1 175 ? -7.169 -3.584 26.036 1.00 55.25 175 ALA A CA 1
ATOM 1347 C C . ALA A 1 175 ? -7.983 -2.342 26.417 1.00 55.25 175 ALA A C 1
ATOM 1349 O O . ALA A 1 175 ? -9.018 -2.063 25.818 1.00 55.25 175 ALA A O 1
ATOM 1350 N N . GLU A 1 176 ? -7.494 -1.591 27.401 1.00 58.75 176 GLU A N 1
ATOM 1351 C CA . GLU A 1 176 ? -8.044 -0.308 27.830 1.00 58.75 176 GLU A CA 1
ATOM 1352 C C . GLU A 1 176 ? -7.007 0.803 27.636 1.00 58.75 176 GLU A C 1
ATOM 1354 O O . GLU A 1 176 ? -5.842 0.670 28.030 1.00 58.75 176 GLU A O 1
ATOM 1359 N N . LEU A 1 177 ? -7.435 1.891 26.994 1.00 55.97 177 LEU A N 1
ATOM 1360 C CA . LEU A 1 177 ? -6.628 3.083 26.758 1.00 55.97 177 LEU A CA 1
ATOM 1361 C C . LEU A 1 177 ? -7.096 4.179 27.708 1.00 55.97 177 LEU A C 1
ATOM 1363 O O . LEU A 1 177 ? -8.248 4.600 27.653 1.00 55.97 177 LEU A O 1
ATOM 1367 N N . ALA A 1 178 ? -6.191 4.666 28.552 1.00 56.88 178 ALA A N 1
ATOM 1368 C CA . ALA A 1 178 ? -6.493 5.719 29.511 1.00 56.88 178 ALA A CA 1
ATOM 1369 C C . ALA A 1 178 ? -5.480 6.861 29.412 1.00 56.88 178 ALA A C 1
ATOM 1371 O O . ALA A 1 178 ? -4.280 6.658 29.188 1.00 56.88 178 ALA A O 1
ATOM 1372 N N . ARG A 1 179 ? -5.971 8.085 29.626 1.00 48.41 179 ARG A N 1
ATOM 1373 C CA . ARG A 1 179 ? -5.139 9.275 29.810 1.00 48.41 179 ARG A CA 1
ATOM 1374 C C . ARG A 1 179 ? -5.010 9.529 31.310 1.00 48.41 179 ARG A C 1
ATOM 1376 O O . ARG A 1 179 ? -5.994 9.877 31.951 1.00 48.41 179 ARG A O 1
ATOM 1383 N N . SER A 1 180 ? -3.810 9.383 31.873 1.00 43.53 180 SER A N 1
ATOM 1384 C CA . SER A 1 180 ? -3.542 9.798 33.256 1.00 43.53 180 SER A CA 1
ATOM 1385 C C . SER A 1 180 ? -2.257 10.620 33.335 1.00 43.53 180 SER A C 1
ATOM 1387 O O . SER A 1 180 ? -1.219 10.223 32.811 1.00 43.53 180 SER A O 1
ATOM 1389 N N . ARG A 1 181 ? -2.332 11.803 33.966 1.00 41.97 181 ARG A N 1
ATOM 1390 C CA . ARG A 1 181 ? -1.182 12.698 34.227 1.00 41.97 181 ARG A CA 1
ATOM 1391 C C . ARG A 1 181 ? -0.293 12.977 32.997 1.00 41.97 181 ARG A C 1
ATOM 1393 O O . ARG A 1 181 ? 0.924 12.903 33.083 1.00 41.97 181 ARG A O 1
ATOM 1400 N N . GLY A 1 182 ? -0.895 13.225 31.830 1.00 47.50 182 GLY A N 1
ATOM 1401 C CA . GLY A 1 182 ? -0.158 13.494 30.580 1.00 47.50 182 GLY A CA 1
ATOM 1402 C C . GLY A 1 182 ? 0.486 12.269 29.912 1.00 47.50 182 GLY A C 1
ATOM 1403 O O . GLY A 1 182 ? 0.868 12.354 28.749 1.00 47.50 182 GLY A O 1
ATOM 1404 N N . LEU A 1 183 ? 0.527 11.116 30.586 1.00 47.69 183 LEU A N 1
ATOM 1405 C CA . LEU A 1 183 ? 1.045 9.860 30.052 1.00 47.69 183 LEU A CA 1
ATOM 1406 C C . LEU A 1 183 ? -0.071 9.052 29.381 1.00 47.69 183 LEU A C 1
ATOM 1408 O O . LEU A 1 183 ? -1.184 8.909 29.899 1.00 47.69 183 LEU A O 1
ATOM 1412 N N . ARG A 1 184 ? 0.251 8.494 28.214 1.00 66.25 184 ARG A N 1
ATOM 1413 C CA . ARG A 1 184 ? -0.613 7.564 27.480 1.00 66.25 184 ARG A CA 1
ATOM 1414 C C . ARG A 1 184 ? -0.348 6.168 28.024 1.00 66.25 184 ARG A C 1
ATOM 1416 O O . ARG A 1 184 ? 0.767 5.661 27.882 1.00 66.25 184 ARG A O 1
ATOM 1423 N N . ARG A 1 185 ? -1.347 5.570 28.674 1.00 68.06 185 ARG A N 1
ATOM 1424 C CA . ARG A 1 185 ? -1.247 4.213 29.219 1.00 68.06 185 ARG A CA 1
ATOM 1425 C C . ARG A 1 185 ? -2.130 3.261 28.432 1.00 68.06 185 ARG A C 1
ATOM 1427 O O . ARG A 1 185 ? -3.246 3.612 28.055 1.00 68.06 185 ARG A O 1
ATOM 1434 N N . ALA A 1 186 ? -1.618 2.056 28.221 1.00 70.81 186 ALA A N 1
ATOM 1435 C CA . ALA A 1 186 ? -2.382 0.941 27.685 1.00 70.81 186 ALA A CA 1
ATOM 1436 C C . ALA A 1 186 ? -2.322 -0.219 28.680 1.00 70.81 186 ALA A C 1
ATOM 1438 O O . ALA A 1 186 ? -1.234 -0.611 29.109 1.00 70.81 186 ALA A O 1
ATOM 1439 N N . ALA A 1 187 ? -3.475 -0.756 29.059 1.00 74.62 187 ALA A N 1
ATOM 1440 C CA . ALA A 1 187 ? -3.572 -1.940 29.902 1.00 74.62 187 ALA A CA 1
ATOM 1441 C C . ALA A 1 187 ? -4.197 -3.081 29.103 1.00 74.62 187 ALA A C 1
ATOM 1443 O O . ALA A 1 187 ? -5.214 -2.887 28.444 1.00 74.62 187 ALA A O 1
ATOM 1444 N N . ILE A 1 188 ? -3.585 -4.261 29.156 1.00 75.56 188 ILE A N 1
ATOM 1445 C CA . ILE A 1 188 ? -4.115 -5.462 28.512 1.00 75.56 188 ILE A CA 1
ATOM 1446 C C . ILE A 1 188 ? -5.040 -6.167 29.498 1.00 75.56 188 ILE A C 1
ATOM 1448 O O . ILE A 1 188 ? -4.677 -6.381 30.661 1.00 75.56 188 ILE A O 1
ATOM 1452 N N . ARG A 1 189 ? -6.241 -6.510 29.038 1.00 75.56 189 ARG A N 1
ATOM 1453 C CA . ARG A 1 189 ? -7.247 -7.168 29.868 1.00 75.56 189 ARG A CA 1
ATOM 1454 C C . ARG A 1 189 ? -6.913 -8.651 30.104 1.00 75.56 189 ARG A C 1
ATOM 1456 O O . ARG A 1 189 ? -6.245 -9.253 29.259 1.00 75.56 189 ARG A O 1
ATOM 1463 N N . PRO A 1 190 ? -7.345 -9.244 31.235 1.00 71.00 190 PRO A N 1
ATOM 1464 C CA . PRO A 1 190 ? -7.084 -10.649 31.556 1.00 71.00 190 PRO A CA 1
ATOM 1465 C C . PRO A 1 190 ? -7.493 -11.633 30.456 1.00 71.00 190 PRO A C 1
ATOM 1467 O O . PRO A 1 190 ? -6.738 -12.550 30.157 1.00 71.00 190 PRO A O 1
ATOM 1470 N N . GLU A 1 191 ? -8.616 -11.385 29.789 1.00 77.81 191 GLU A N 1
ATOM 1471 C CA . GLU A 1 191 ? -9.196 -12.289 28.796 1.00 77.81 191 GLU A CA 1
ATOM 1472 C C . GLU A 1 191 ? -8.284 -12.470 27.570 1.00 77.81 191 GLU A C 1
ATOM 1474 O O . GLU A 1 191 ? -8.194 -13.560 27.006 1.00 77.81 191 GLU A O 1
ATOM 1479 N N . LEU A 1 192 ? -7.549 -11.424 27.165 1.00 76.31 192 LEU A N 1
ATOM 1480 C CA . LEU A 1 192 ? -6.554 -11.550 26.096 1.00 76.31 192 LEU A CA 1
ATOM 1481 C C . LEU A 1 192 ? -5.332 -12.351 26.563 1.00 76.31 192 LEU A C 1
ATOM 1483 O O . LEU A 1 192 ? -4.771 -13.107 25.773 1.00 76.31 192 LEU A O 1
ATOM 1487 N N . ARG A 1 193 ? -4.951 -12.241 27.843 1.00 76.12 193 ARG A N 1
ATOM 1488 C CA . ARG A 1 193 ? -3.836 -13.014 28.420 1.00 76.12 193 ARG A CA 1
ATOM 1489 C C . ARG A 1 193 ? -4.121 -14.510 28.401 1.00 76.12 193 ARG A C 1
ATOM 1491 O O . ARG A 1 193 ? -3.243 -15.293 28.063 1.00 76.12 193 ARG A O 1
ATOM 1498 N N . GLU A 1 194 ? -5.356 -14.889 28.699 1.00 79.50 194 GLU A N 1
ATOM 1499 C CA . GLU A 1 194 ? -5.801 -16.287 28.701 1.00 79.50 194 GLU A CA 1
ATOM 1500 C C . GLU A 1 194 ? -5.921 -16.874 27.288 1.00 79.50 194 GLU A C 1
ATOM 1502 O O . GLU A 1 194 ? -5.818 -18.084 27.104 1.00 79.50 194 GLU A O 1
ATOM 1507 N N . SER A 1 195 ? -6.091 -16.027 26.268 1.00 76.75 195 SER A N 1
ATOM 1508 C CA . SER A 1 195 ? -6.261 -16.472 24.880 1.00 76.75 195 SER A CA 1
ATOM 1509 C C . SER A 1 195 ? -4.982 -16.990 24.209 1.00 76.75 195 SER A C 1
ATOM 1511 O O . SER A 1 195 ? -5.067 -17.607 23.147 1.00 76.75 195 SER A O 1
ATOM 1513 N N . GLY A 1 196 ? -3.804 -16.697 24.774 1.00 77.44 196 GLY A N 1
ATOM 1514 C CA . GLY A 1 196 ? -2.503 -16.990 24.159 1.00 77.44 196 GLY A CA 1
ATOM 1515 C C . GLY A 1 196 ? -2.201 -16.182 22.888 1.00 77.44 196 GLY A C 1
ATOM 1516 O O . GLY A 1 196 ? -1.187 -16.418 22.237 1.00 77.44 196 GLY A O 1
ATOM 1517 N N . LEU A 1 197 ? -3.069 -15.237 22.511 1.00 80.00 197 LEU A N 1
ATOM 1518 C CA . LEU A 1 197 ? -2.846 -14.345 21.379 1.00 80.00 197 LEU A CA 1
ATOM 1519 C C . LEU A 1 197 ? -1.896 -13.228 21.779 1.00 80.00 197 LEU A C 1
ATOM 1521 O O . LEU A 1 197 ? -2.058 -12.629 22.837 1.00 80.00 197 LEU A O 1
ATOM 1525 N N . GLU A 1 198 ? -0.976 -12.877 20.888 1.00 78.25 198 GLU A N 1
ATOM 1526 C CA . GLU A 1 198 ? 0.028 -11.858 21.163 1.00 78.25 198 GLU A CA 1
ATOM 1527 C C . GLU A 1 198 ? 0.026 -10.812 20.047 1.00 78.25 198 GLU A C 1
ATOM 1529 O O . GLU A 1 198 ? 0.792 -10.929 19.100 1.00 78.25 198 GLU A O 1
ATOM 1534 N N . PRO A 1 199 ? -0.860 -9.796 20.097 1.00 73.06 199 PRO A N 1
ATOM 1535 C CA . PRO A 1 199 ? -1.043 -8.875 18.977 1.00 73.06 199 PRO A CA 1
ATOM 1536 C C . PRO A 1 199 ? 0.200 -8.037 18.658 1.00 73.06 199 PRO A C 1
ATOM 1538 O O . PRO A 1 199 ? 0.433 -7.694 17.514 1.00 73.06 199 PRO A O 1
ATOM 1541 N N . SER A 1 200 ? 1.027 -7.675 19.632 1.00 76.06 200 SER A N 1
ATOM 1542 C CA . SER A 1 200 ? 2.205 -6.835 19.372 1.00 76.06 200 SER A CA 1
ATOM 1543 C C . SER A 1 200 ? 3.408 -7.359 20.151 1.00 76.06 200 SER A C 1
ATOM 1545 O O . SER A 1 200 ? 3.888 -6.697 21.066 1.00 76.06 200 SER A O 1
ATOM 1547 N N . PRO A 1 201 ? 3.928 -8.547 19.804 1.00 75.19 201 PRO A N 1
ATOM 1548 C CA . PRO A 1 201 ? 4.915 -9.254 20.624 1.00 75.19 201 PRO A CA 1
ATOM 1549 C C . PRO A 1 201 ? 6.222 -8.464 20.788 1.00 75.19 201 PRO A C 1
ATOM 1551 O O . PRO A 1 201 ? 6.909 -8.602 21.794 1.00 75.19 201 PRO A O 1
ATOM 1554 N N . LEU A 1 202 ? 6.546 -7.584 19.833 1.00 76.00 202 LEU A N 1
ATOM 1555 C CA . LEU A 1 202 ? 7.798 -6.822 19.820 1.00 76.00 202 LEU A CA 1
ATOM 1556 C C . LEU A 1 202 ? 7.765 -5.543 20.669 1.00 76.00 202 LEU A C 1
ATOM 1558 O O . LEU A 1 202 ? 8.800 -5.124 21.175 1.00 76.00 202 LEU A O 1
ATOM 1562 N N . LEU A 1 203 ? 6.604 -4.890 20.791 1.00 73.19 203 LEU A N 1
ATOM 1563 C CA . LEU A 1 203 ? 6.485 -3.574 21.445 1.00 73.19 203 LEU A CA 1
ATOM 1564 C C . LEU A 1 203 ? 5.491 -3.561 22.608 1.00 73.19 203 LEU A C 1
ATOM 1566 O O . LEU A 1 203 ? 5.613 -2.748 23.522 1.00 73.19 203 LEU A O 1
ATOM 1570 N N . MET A 1 204 ? 4.481 -4.426 22.559 1.00 74.06 204 MET A N 1
ATOM 1571 C CA . MET A 1 204 ? 3.423 -4.556 23.558 1.00 74.06 204 MET A CA 1
ATOM 1572 C C . MET A 1 204 ? 3.043 -6.028 23.732 1.00 74.06 204 MET A C 1
ATOM 1574 O O . MET A 1 204 ? 1.920 -6.429 23.413 1.00 74.06 204 MET A O 1
ATOM 1578 N N . SER A 1 205 ? 4.003 -6.833 24.194 1.00 80.81 205 SER A N 1
ATOM 1579 C CA . SER A 1 205 ? 3.757 -8.230 24.554 1.00 80.81 205 SER A CA 1
ATOM 1580 C C . SER A 1 205 ? 2.615 -8.364 25.567 1.00 80.81 205 SER A C 1
ATOM 1582 O O . SER A 1 205 ? 2.213 -7.420 26.249 1.00 80.81 205 SER A O 1
ATOM 1584 N N . VAL A 1 206 ? 2.011 -9.539 25.652 1.00 80.19 206 VAL A N 1
ATOM 1585 C CA . VAL A 1 206 ? 0.839 -9.696 26.513 1.00 80.19 206 VAL A CA 1
ATOM 1586 C C . VAL A 1 206 ? 1.288 -9.915 27.959 1.00 80.19 206 VAL A C 1
ATOM 1588 O O . VAL A 1 206 ? 1.789 -10.974 28.318 1.00 80.19 206 VAL A O 1
ATOM 1591 N N . ARG A 1 207 ? 1.127 -8.889 28.809 1.00 79.81 207 ARG A N 1
ATOM 1592 C CA . ARG A 1 207 ? 1.508 -8.925 30.235 1.00 79.81 207 ARG A CA 1
ATOM 1593 C C . ARG A 1 207 ? 0.509 -8.214 31.147 1.00 79.81 207 ARG A C 1
ATOM 1595 O O . ARG A 1 207 ? -0.358 -7.471 30.691 1.00 79.81 207 ARG A O 1
ATOM 1602 N N . ALA A 1 208 ? 0.631 -8.454 32.454 1.00 79.12 208 ALA A N 1
ATOM 1603 C CA . ALA A 1 208 ? -0.263 -7.879 33.460 1.00 79.12 208 ALA A CA 1
ATOM 1604 C C . ALA A 1 208 ? -0.031 -6.380 33.699 1.00 79.12 208 ALA A C 1
ATOM 1606 O O . ALA A 1 208 ? -0.973 -5.643 33.988 1.00 79.12 208 ALA A O 1
ATOM 1607 N N . GLN A 1 209 ? 1.215 -5.924 33.574 1.00 80.56 209 GLN A N 1
ATOM 1608 C CA . GLN A 1 209 ? 1.576 -4.531 33.805 1.00 80.56 209 GLN A CA 1
ATOM 1609 C C . GLN A 1 209 ? 1.082 -3.632 32.670 1.00 80.56 209 GLN A C 1
ATOM 1611 O O . GLN A 1 209 ? 1.172 -3.977 31.491 1.00 80.56 209 GLN A O 1
ATOM 1616 N N . SER A 1 210 ? 0.621 -2.433 33.025 1.00 79.50 210 SER A N 1
ATOM 1617 C CA . SER A 1 210 ? 0.308 -1.407 32.034 1.00 79.50 210 SER A CA 1
ATOM 1618 C C . SER A 1 210 ? 1.572 -0.933 31.316 1.00 79.50 210 SER A C 1
ATOM 1620 O O . SER A 1 210 ? 2.632 -0.771 31.922 1.00 79.50 210 SER A O 1
ATOM 1622 N N . TYR A 1 211 ? 1.435 -0.636 30.031 1.00 77.94 211 TYR A N 1
ATOM 1623 C CA . TYR A 1 211 ? 2.459 0.024 29.236 1.00 77.94 211 TYR A CA 1
ATOM 1624 C C . TYR A 1 211 ? 2.377 1.538 29.417 1.00 77.94 211 TYR A C 1
ATOM 1626 O O . TYR A 1 211 ? 1.283 2.105 29.479 1.00 77.94 211 TYR A O 1
ATOM 1634 N N . ALA A 1 212 ? 3.538 2.185 29.467 1.00 74.81 212 ALA A N 1
ATOM 1635 C CA . ALA A 1 212 ? 3.682 3.631 29.400 1.00 74.81 212 ALA A CA 1
ATOM 1636 C C . ALA A 1 212 ? 4.645 3.968 28.259 1.00 74.81 212 ALA A C 1
ATOM 1638 O O . ALA A 1 212 ? 5.644 3.277 28.078 1.00 74.81 212 ALA A O 1
ATOM 1639 N N . PHE A 1 213 ? 4.332 5.022 27.509 1.00 73.00 213 PHE A N 1
ATOM 1640 C CA . PHE A 1 213 ? 5.112 5.453 26.347 1.00 73.00 213 PHE A CA 1
ATOM 1641 C C . PHE A 1 213 ? 5.558 6.912 26.521 1.00 73.00 213 PHE A C 1
ATOM 1643 O O . PHE A 1 213 ? 4.967 7.804 25.907 1.00 73.00 213 PHE A O 1
ATOM 1650 N N . PRO A 1 214 ? 6.539 7.186 27.400 1.00 68.38 214 PRO A N 1
ATOM 1651 C CA . PRO A 1 214 ? 6.986 8.551 27.680 1.00 68.38 214 PRO A CA 1
ATOM 1652 C C . PRO A 1 214 ? 7.578 9.235 26.438 1.00 68.38 214 PRO A C 1
ATOM 1654 O O . PRO A 1 214 ? 7.216 10.373 26.152 1.00 68.38 214 PRO A O 1
ATOM 1657 N N . GLU A 1 215 ? 8.349 8.521 25.609 1.00 65.56 215 GLU A N 1
ATOM 1658 C CA . GLU A 1 215 ? 8.859 9.027 24.321 1.00 65.56 215 GLU A CA 1
ATOM 1659 C C . GLU A 1 215 ? 7.777 9.547 23.351 1.00 65.56 215 GLU A C 1
ATOM 1661 O O . GLU A 1 215 ? 8.060 10.397 22.502 1.00 65.56 215 GLU A O 1
ATOM 1666 N N . LEU A 1 216 ? 6.532 9.070 23.463 1.00 66.38 216 LEU A N 1
ATOM 1667 C CA . LEU A 1 216 ? 5.412 9.533 22.635 1.00 66.38 216 LEU A CA 1
ATOM 1668 C C . LEU A 1 216 ? 4.760 10.825 23.156 1.00 66.38 216 LEU A C 1
ATOM 1670 O O . LEU A 1 216 ? 3.919 11.403 22.464 1.00 66.38 216 LEU A O 1
ATOM 1674 N N . ALA A 1 217 ? 5.112 11.270 24.365 1.00 60.06 217 ALA A N 1
ATOM 1675 C CA . ALA A 1 217 ? 4.671 12.548 24.918 1.00 60.06 217 ALA A CA 1
ATOM 1676 C C . ALA A 1 217 ? 5.531 13.715 24.405 1.00 60.06 217 ALA A C 1
ATOM 1678 O O . ALA A 1 217 ? 5.000 14.790 24.137 1.00 60.06 217 ALA A O 1
ATOM 1679 N N . GLU A 1 218 ? 6.836 13.492 24.226 1.00 51.69 218 GLU A N 1
ATOM 1680 C CA . GLU A 1 218 ? 7.802 14.525 23.818 1.00 51.69 218 GLU A CA 1
ATOM 1681 C C . GLU A 1 218 ? 7.900 14.696 22.298 1.00 51.69 218 GLU A C 1
ATOM 1683 O O . GLU A 1 218 ? 8.203 15.780 21.800 1.00 51.69 218 GLU A O 1
ATOM 1688 N N . ARG A 1 219 ? 7.631 13.630 21.534 1.00 55.72 219 ARG A N 1
ATOM 1689 C CA . ARG A 1 219 ? 7.612 13.657 20.067 1.00 55.72 219 ARG A CA 1
ATOM 1690 C C . ARG A 1 219 ? 6.213 13.283 19.583 1.00 55.72 219 ARG A C 1
ATOM 1692 O O . ARG A 1 219 ? 5.808 12.145 19.810 1.00 55.72 219 ARG A O 1
ATOM 1699 N N . PRO A 1 220 ? 5.498 14.145 18.834 1.00 56.91 220 PRO A N 1
ATOM 1700 C CA . PRO A 1 220 ? 4.126 13.889 18.377 1.00 56.91 220 PRO A CA 1
ATOM 1701 C C . PRO A 1 220 ? 4.039 12.841 17.248 1.00 56.91 220 PRO A C 1
ATOM 1703 O O . PRO A 1 220 ? 3.152 12.883 16.396 1.00 56.91 220 PRO A O 1
ATOM 1706 N N . THR A 1 221 ? 4.954 11.873 17.218 1.00 58.16 221 THR A N 1
ATOM 1707 C CA . THR A 1 221 ? 4.866 10.717 16.324 1.00 58.16 221 THR A CA 1
ATOM 1708 C C . THR A 1 221 ? 3.662 9.875 16.751 1.00 58.16 221 THR A C 1
ATOM 1710 O O . THR A 1 221 ? 3.326 9.819 17.935 1.00 58.16 221 THR A O 1
ATOM 1713 N N . PHE A 1 222 ? 2.969 9.247 15.795 1.00 61.44 222 PHE A N 1
ATOM 1714 C CA . PHE A 1 222 ? 1.796 8.399 16.067 1.00 61.44 222 PHE A CA 1
ATOM 1715 C C . PHE A 1 222 ? 0.637 9.096 16.782 1.00 61.44 222 PHE A C 1
ATOM 1717 O O . PHE A 1 222 ? -0.206 8.439 17.391 1.00 61.44 222 PHE A O 1
ATOM 1724 N N . THR A 1 223 ? 0.593 10.431 16.760 1.00 67.06 223 THR A N 1
ATOM 1725 C CA . THR A 1 223 ? -0.355 11.232 17.548 1.00 67.06 223 THR A CA 1
ATOM 1726 C C . THR A 1 223 ? -0.314 10.908 19.043 1.00 67.06 223 THR A C 1
ATOM 1728 O O . THR A 1 223 ? -1.305 11.122 19.732 1.00 67.06 223 THR A O 1
ATOM 1731 N N . GLY A 1 224 ? 0.796 10.367 19.556 1.00 67.38 224 GLY A N 1
ATOM 1732 C CA . GLY A 1 224 ? 0.956 9.943 20.947 1.00 67.38 224 GLY A CA 1
ATOM 1733 C C . GLY A 1 224 ? 0.329 8.585 21.300 1.00 67.38 224 GLY A C 1
ATOM 1734 O O . GLY A 1 224 ? 0.229 8.256 22.477 1.00 67.38 224 GLY A O 1
ATOM 1735 N N . LEU A 1 225 ? -0.170 7.814 20.331 1.00 72.44 225 LEU A N 1
ATOM 1736 C CA . LEU A 1 225 ? -0.724 6.474 20.562 1.00 72.44 225 LEU A CA 1
ATOM 1737 C C . LEU A 1 225 ? 0.343 5.387 20.368 1.00 72.44 225 LEU A C 1
ATOM 1739 O O . LEU A 1 225 ? 1.252 5.574 19.557 1.00 72.44 225 LEU A O 1
ATOM 1743 N N . PRO A 1 226 ? 0.216 4.223 21.034 1.00 71.62 226 PRO A N 1
ATOM 1744 C CA . PRO A 1 226 ? 1.066 3.077 20.732 1.00 71.62 226 PRO A CA 1
ATOM 1745 C C . PRO A 1 226 ? 0.964 2.713 19.248 1.00 71.62 226 PRO A C 1
ATOM 1747 O O . PRO A 1 226 ? -0.135 2.731 18.693 1.00 71.62 226 PRO A O 1
ATOM 1750 N N . GLY A 1 227 ? 2.084 2.348 18.614 1.00 69.25 227 GLY A N 1
ATOM 1751 C CA . GLY A 1 227 ? 2.155 2.167 17.157 1.00 69.25 227 GLY A CA 1
ATOM 1752 C C . GLY A 1 227 ? 1.081 1.234 16.582 1.00 69.25 227 GLY A C 1
ATOM 1753 O O . GLY A 1 227 ? 0.462 1.574 15.580 1.00 69.25 227 GLY A O 1
ATOM 1754 N N . MET A 1 228 ? 0.790 0.119 17.269 1.00 72.38 228 MET A N 1
ATOM 1755 C CA . MET A 1 228 ? -0.268 -0.833 16.887 1.00 72.38 228 MET A CA 1
ATOM 1756 C C . MET A 1 228 ? -1.651 -0.177 16.773 1.00 72.38 228 MET A C 1
ATOM 1758 O O . MET A 1 228 ? -2.421 -0.514 15.885 1.00 72.38 228 MET A O 1
ATOM 1762 N N . VAL A 1 229 ? -1.965 0.753 17.675 1.00 75.44 229 VAL A N 1
ATOM 1763 C CA . VAL A 1 229 ? -3.258 1.447 17.722 1.00 75.44 229 VAL A CA 1
ATOM 1764 C C . VAL A 1 229 ? -3.263 2.651 16.781 1.00 75.44 229 VAL A C 1
ATOM 1766 O O . VAL A 1 229 ? -4.268 2.945 16.143 1.00 75.44 229 VAL A O 1
ATOM 1769 N N . ALA A 1 230 ? -2.135 3.352 16.692 1.00 73.62 230 ALA A N 1
ATOM 1770 C CA . ALA A 1 230 ? -1.991 4.546 15.875 1.00 73.62 230 ALA A CA 1
ATOM 1771 C C . ALA A 1 230 ? -2.181 4.281 14.378 1.00 73.62 230 ALA A C 1
ATOM 1773 O O . ALA A 1 230 ? -2.618 5.175 13.662 1.00 73.62 230 ALA A O 1
ATOM 1774 N N . ASP A 1 231 ? -1.859 3.078 13.899 1.00 72.00 231 ASP A N 1
ATOM 1775 C CA . ASP A 1 231 ? -2.021 2.738 12.482 1.00 72.00 231 ASP A CA 1
ATOM 1776 C C . ASP A 1 231 ? -3.474 2.519 12.056 1.00 72.00 231 ASP A C 1
ATOM 1778 O O . ASP A 1 231 ? -3.764 2.519 10.864 1.00 72.00 231 ASP A O 1
ATOM 1782 N N . SER A 1 232 ? -4.394 2.387 13.012 1.00 75.00 232 SER A N 1
ATOM 1783 C CA . SER A 1 232 ? -5.827 2.403 12.721 1.00 75.00 232 SER A CA 1
ATOM 1784 C C . SER A 1 232 ? -6.338 3.809 12.409 1.00 75.00 232 SER A C 1
ATOM 1786 O O . SER A 1 232 ? -7.427 3.949 11.859 1.00 75.00 232 SER A O 1
ATOM 1788 N N . LEU A 1 233 ? -5.595 4.863 12.772 1.00 74.88 233 LEU A N 1
ATOM 1789 C CA . LEU A 1 233 ? -6.059 6.228 12.560 1.00 74.88 233 LEU A CA 1
ATOM 1790 C C . LEU A 1 233 ? -6.163 6.563 11.063 1.00 74.88 233 LEU A C 1
ATOM 1792 O O . LEU A 1 233 ? -5.268 6.210 10.290 1.00 74.88 233 LEU A O 1
ATOM 1796 N N . PRO A 1 234 ? -7.202 7.316 10.659 1.00 72.75 234 PRO A N 1
ATOM 1797 C CA . PRO A 1 234 ? -7.325 7.800 9.292 1.00 72.75 234 PRO A CA 1
ATOM 1798 C C . PRO A 1 234 ? -6.118 8.638 8.847 1.00 72.75 234 PRO A C 1
ATOM 1800 O O . PRO A 1 234 ? -5.552 9.416 9.622 1.00 72.75 234 PRO A O 1
ATOM 1803 N N . GLU A 1 235 ? -5.762 8.525 7.566 1.00 73.31 235 GLU A N 1
ATOM 1804 C CA . GLU A 1 235 ? -4.752 9.375 6.923 1.00 73.31 235 GLU A CA 1
ATOM 1805 C C . GLU A 1 235 ? -5.402 10.574 6.211 1.00 73.31 235 GLU A C 1
ATOM 1807 O O . GLU A 1 235 ? -6.484 11.001 6.601 1.00 73.31 235 GLU A O 1
ATOM 1812 N N . ARG A 1 236 ? -4.745 11.199 5.224 1.00 72.56 236 ARG A N 1
ATOM 1813 C CA . ARG A 1 236 ? -5.167 12.505 4.678 1.00 72.56 236 ARG A CA 1
ATOM 1814 C C . ARG A 1 236 ? -6.626 12.541 4.226 1.00 72.56 236 ARG A C 1
ATOM 1816 O O . ARG A 1 236 ? -7.368 13.402 4.690 1.00 72.56 236 ARG A O 1
ATOM 1823 N N . PHE A 1 237 ? -7.039 11.614 3.364 1.00 73.38 237 PHE A N 1
ATOM 1824 C CA . PHE A 1 237 ? -8.409 11.585 2.847 1.00 73.38 237 PHE A CA 1
ATOM 1825 C C . PHE A 1 237 ? -9.438 11.337 3.959 1.00 73.38 237 PHE A C 1
ATOM 1827 O O . PHE A 1 237 ? -10.405 12.085 4.089 1.00 73.38 237 PHE A O 1
ATOM 1834 N N . GLY A 1 238 ? -9.189 10.354 4.828 1.00 76.00 238 GLY A N 1
ATOM 1835 C CA . GLY A 1 238 ? -10.083 10.062 5.949 1.00 76.00 238 GLY A CA 1
ATOM 1836 C C . GLY A 1 238 ? -10.154 11.185 6.994 1.00 76.00 238 GLY A C 1
ATOM 1837 O O . GLY A 1 238 ? -11.228 11.439 7.532 1.00 76.00 238 GLY A O 1
ATOM 1838 N N . ASN A 1 239 ? -9.058 11.916 7.239 1.00 78.38 239 ASN A N 1
ATOM 1839 C CA . ASN A 1 239 ? -9.072 13.102 8.104 1.00 78.38 239 ASN A CA 1
ATOM 1840 C C . ASN A 1 239 ? -9.889 14.244 7.486 1.00 78.38 239 ASN A C 1
ATOM 1842 O O . ASN A 1 239 ? -10.646 14.878 8.213 1.00 78.38 239 ASN A O 1
ATOM 1846 N N . ARG A 1 240 ? -9.814 14.466 6.164 1.00 76.94 240 ARG A N 1
ATOM 1847 C CA . ARG A 1 240 ? -10.670 15.455 5.479 1.00 76.94 240 ARG A CA 1
ATOM 1848 C C . ARG A 1 240 ? -12.152 15.097 5.570 1.00 76.94 240 ARG A C 1
ATOM 1850 O O . ARG A 1 240 ? -12.987 15.980 5.756 1.00 76.94 240 ARG A O 1
ATOM 1857 N N . LEU A 1 241 ? -12.492 13.810 5.465 1.00 75.50 241 LEU A N 1
ATOM 1858 C CA . LEU A 1 241 ? -13.872 13.362 5.659 1.00 75.50 241 LEU A CA 1
ATOM 1859 C C . LEU A 1 241 ? -14.343 13.633 7.095 1.00 75.50 241 LEU A C 1
ATOM 1861 O O . LEU A 1 241 ? -15.417 14.198 7.300 1.00 75.50 241 LEU A O 1
ATOM 1865 N N . LEU A 1 242 ? -13.517 13.273 8.080 1.00 77.19 242 LEU A N 1
ATOM 1866 C CA . LEU A 1 242 ? -13.808 13.498 9.492 1.00 77.19 242 LEU A CA 1
ATOM 1867 C C . LEU A 1 242 ? -13.950 14.993 9.819 1.00 77.19 242 LEU A C 1
ATOM 1869 O O . LEU A 1 242 ? -14.869 15.372 10.537 1.00 77.19 242 LEU A O 1
ATOM 1873 N N . GLU A 1 243 ? -13.099 15.857 9.261 1.00 78.88 243 GLU A N 1
ATOM 1874 C CA . GLU A 1 243 ? -13.214 17.316 9.390 1.00 78.88 243 GLU A CA 1
ATOM 1875 C C . GLU A 1 243 ? -14.573 17.830 8.918 1.00 78.88 243 GLU A C 1
ATOM 1877 O O . GLU A 1 243 ? -15.199 18.627 9.616 1.00 78.88 243 GLU A O 1
ATOM 1882 N N . ARG A 1 244 ? -15.067 17.343 7.774 1.00 74.94 244 ARG A N 1
ATOM 1883 C CA . ARG A 1 244 ? -16.386 17.735 7.261 1.00 74.94 244 ARG A CA 1
ATOM 1884 C C . ARG A 1 244 ? -17.527 17.259 8.139 1.00 74.94 244 ARG A C 1
ATOM 1886 O O . ARG A 1 244 ? -18.460 18.019 8.380 1.00 74.94 244 ARG A O 1
ATOM 1893 N N . TRP A 1 245 ? -17.456 16.020 8.612 1.00 74.69 245 TRP A N 1
ATOM 1894 C CA . TRP A 1 245 ? -18.460 15.487 9.524 1.00 74.69 245 TRP A CA 1
ATOM 1895 C C . TRP A 1 245 ? -18.518 16.291 10.828 1.00 74.69 245 TRP A C 1
ATOM 1897 O O . TRP A 1 245 ? -19.596 16.695 11.258 1.00 74.69 245 TRP A O 1
ATOM 1907 N N . LEU A 1 246 ? -17.358 16.608 11.409 1.00 77.12 246 LEU A N 1
ATOM 1908 C CA . LEU A 1 246 ? -17.267 17.424 12.621 1.00 77.12 246 LEU A CA 1
ATOM 1909 C C . LEU A 1 246 ? -17.767 18.851 12.404 1.00 77.12 246 LEU A C 1
ATOM 1911 O O . LEU A 1 246 ? -18.461 19.382 13.270 1.00 77.12 246 LEU A O 1
ATOM 1915 N N . ALA A 1 247 ? -17.472 19.455 11.250 1.00 77.31 247 ALA A N 1
ATOM 1916 C CA . ALA A 1 247 ? -17.917 20.808 10.934 1.00 77.31 247 ALA A CA 1
ATOM 1917 C C . ALA A 1 247 ? -19.452 20.936 10.957 1.00 77.31 247 ALA A C 1
ATOM 1919 O O . ALA A 1 247 ? -19.962 21.962 11.402 1.00 77.31 247 ALA A O 1
ATOM 1920 N N . ARG A 1 248 ? -20.197 19.881 10.580 1.00 70.69 248 ARG A N 1
ATOM 1921 C CA . ARG A 1 248 ? -21.673 19.835 10.704 1.00 70.69 248 ARG A CA 1
ATOM 1922 C C . ARG A 1 248 ? -22.152 19.891 12.149 1.00 70.69 248 ARG A C 1
ATOM 1924 O O . ARG A 1 248 ? -23.212 20.431 12.428 1.00 70.69 248 ARG A O 1
ATOM 1931 N N . GLN A 1 249 ? -21.363 19.338 13.061 1.00 74.81 249 GLN A N 1
ATOM 1932 C CA . GLN A 1 249 ? -21.638 19.342 14.495 1.00 74.81 249 GLN A CA 1
ATOM 1933 C C . GLN A 1 249 ? -21.085 20.596 15.191 1.00 74.81 249 GLN A C 1
ATOM 1935 O O . GLN A 1 249 ? -21.087 20.662 16.418 1.00 74.81 249 GLN A O 1
ATOM 1940 N N . GLY A 1 250 ? -20.548 21.564 14.437 1.00 76.62 250 GLY A N 1
ATOM 1941 C CA . GLY A 1 250 ? -19.886 22.742 14.999 1.00 76.62 250 GLY A CA 1
ATOM 1942 C C . GLY A 1 250 ? -18.564 22.430 15.711 1.00 76.62 250 GLY A C 1
ATOM 1943 O O . GLY A 1 250 ? -18.120 23.212 16.548 1.00 76.62 250 GLY A O 1
ATOM 1944 N N . ARG A 1 251 ? -17.929 21.290 15.407 1.00 78.75 251 ARG A N 1
ATOM 1945 C CA . ARG A 1 251 ? -16.663 20.837 16.008 1.00 78.75 251 ARG A CA 1
ATOM 1946 C C . ARG A 1 251 ? -15.523 20.908 14.994 1.00 78.75 251 ARG A C 1
ATOM 1948 O O . ARG A 1 251 ? -15.744 20.811 13.789 1.00 78.75 251 ARG A O 1
ATOM 1955 N N . ARG A 1 252 ? -14.278 21.017 15.466 1.00 78.56 252 ARG A N 1
ATOM 1956 C CA . ARG A 1 252 ? -13.080 20.949 14.611 1.00 78.56 252 ARG A CA 1
ATOM 1957 C C . ARG A 1 252 ? -12.284 19.686 14.912 1.00 78.56 252 ARG A C 1
ATOM 1959 O O . ARG A 1 252 ? -12.267 19.199 16.039 1.00 78.56 252 ARG A O 1
ATOM 1966 N N . LEU A 1 253 ? -11.533 19.188 13.929 1.00 77.00 253 LEU A N 1
ATOM 1967 C CA . LEU A 1 253 ? -10.662 18.017 14.114 1.00 77.00 253 LEU A CA 1
ATOM 1968 C C . LEU A 1 253 ? -9.580 18.232 15.189 1.00 77.00 253 LEU A C 1
ATOM 1970 O O . LEU A 1 253 ? -9.162 17.277 15.850 1.00 77.00 253 LEU A O 1
ATOM 1974 N N . ALA A 1 254 ? -9.137 19.478 15.374 1.00 79.00 254 ALA A N 1
ATOM 1975 C CA . ALA A 1 254 ? -8.198 19.863 16.427 1.00 79.00 254 ALA A CA 1
ATOM 1976 C C . ALA A 1 254 ? -8.775 19.679 17.842 1.00 79.00 254 ALA A C 1
ATOM 1978 O O . ALA A 1 254 ? -8.010 19.502 18.787 1.00 79.00 254 ALA A O 1
ATOM 1979 N N . ASP A 1 255 ? -10.103 19.677 17.972 1.00 79.00 255 ASP A N 1
ATOM 1980 C CA . ASP A 1 255 ? -10.790 19.500 19.249 1.00 79.00 255 ASP A CA 1
ATOM 1981 C C . ASP A 1 255 ? -10.917 18.006 19.621 1.00 79.00 255 ASP A C 1
ATOM 1983 O O . ASP A 1 255 ? -11.222 17.686 20.767 1.00 79.00 255 ASP A O 1
ATOM 1987 N N . LEU A 1 256 ? -10.653 17.081 18.681 1.00 76.56 256 LEU A N 1
ATOM 1988 C CA . LEU A 1 256 ? -10.671 15.641 18.944 1.00 76.56 256 LEU A CA 1
ATOM 1989 C C . LEU A 1 256 ? -9.344 15.132 19.502 1.00 76.56 256 LEU A C 1
ATOM 1991 O O . LEU A 1 256 ? -8.289 15.204 18.860 1.00 76.56 256 LEU A O 1
ATOM 1995 N N . THR A 1 257 ? -9.431 14.452 20.639 1.00 79.50 257 THR A N 1
ATOM 1996 C CA . THR A 1 257 ? -8.357 13.605 21.143 1.00 79.50 257 THR A CA 1
ATOM 1997 C C . THR A 1 257 ? -8.149 12.380 20.241 1.00 79.50 257 THR A C 1
ATOM 1999 O O . THR A 1 257 ? -9.083 11.895 19.600 1.00 79.50 257 THR A O 1
ATOM 2002 N N . PRO A 1 258 ? -6.941 11.789 20.213 1.00 77.88 258 PRO A N 1
ATOM 2003 C CA . PRO A 1 258 ? -6.705 10.560 19.456 1.00 77.88 258 PRO A CA 1
ATOM 2004 C C . PRO A 1 258 ? -7.598 9.388 19.879 1.00 77.88 258 PRO A C 1
ATOM 2006 O O . PRO A 1 258 ? -7.910 8.550 19.046 1.00 77.88 258 PRO A O 1
ATOM 2009 N N . ILE A 1 259 ? -8.048 9.343 21.139 1.00 79.69 259 ILE A N 1
ATOM 2010 C CA . ILE A 1 259 ? -8.997 8.325 21.614 1.00 79.69 259 ILE A CA 1
ATOM 2011 C C . ILE A 1 259 ? -10.384 8.552 21.000 1.00 79.69 259 ILE A C 1
ATOM 2013 O O . ILE A 1 259 ? -10.985 7.599 20.518 1.00 79.69 259 ILE A O 1
ATOM 2017 N N . GLU A 1 260 ? -10.868 9.796 20.930 1.00 78.69 260 GLU A N 1
ATOM 2018 C CA . GLU A 1 260 ? -12.134 10.104 20.245 1.00 78.69 260 GLU A CA 1
ATOM 2019 C C . GLU A 1 260 ? -12.070 9.788 18.747 1.00 78.69 260 GLU A C 1
ATOM 2021 O O . GLU A 1 260 ? -13.055 9.332 18.175 1.00 78.69 260 GLU A O 1
ATOM 2026 N N . ARG A 1 261 ? -10.906 9.960 18.108 1.00 80.94 261 ARG A N 1
ATOM 2027 C CA . ARG A 1 261 ? -10.713 9.547 16.707 1.00 80.94 261 ARG A CA 1
ATOM 2028 C C . ARG A 1 261 ? -10.820 8.030 16.527 1.00 80.94 261 ARG A C 1
ATOM 2030 O O . ARG A 1 261 ? -11.360 7.579 15.523 1.00 80.94 261 ARG A O 1
ATOM 2037 N N . LEU A 1 262 ? -10.325 7.246 17.487 1.00 79.06 262 LEU A N 1
ATOM 2038 C CA . LEU A 1 262 ? -10.492 5.789 17.484 1.00 79.06 262 LEU A CA 1
ATOM 2039 C C . LEU A 1 262 ? -11.948 5.391 17.752 1.00 79.06 262 LEU A C 1
ATOM 2041 O O . LEU A 1 262 ? -12.459 4.508 17.077 1.00 79.06 262 LEU A O 1
ATOM 2045 N N . ALA A 1 263 ? -12.633 6.064 18.679 1.00 80.00 263 ALA A N 1
ATOM 2046 C CA . ALA A 1 263 ? -14.058 5.840 18.933 1.00 80.00 263 ALA A CA 1
ATOM 2047 C C . ALA A 1 263 ? -14.910 6.151 17.691 1.00 80.00 263 ALA A C 1
ATOM 2049 O O . ALA A 1 263 ? -15.808 5.389 17.352 1.00 80.00 263 ALA A O 1
ATOM 2050 N N . TYR A 1 264 ? -14.569 7.215 16.954 1.00 76.06 264 TYR A N 1
ATOM 2051 C CA . TYR A 1 264 ? -15.176 7.498 15.654 1.00 76.06 264 TYR A CA 1
ATOM 2052 C C . TYR A 1 264 ? -14.925 6.368 14.654 1.00 76.06 264 TYR A C 1
ATOM 2054 O O . TYR A 1 264 ? -15.817 6.016 13.895 1.00 76.06 264 TYR A O 1
ATOM 2062 N N . LEU A 1 265 ? -13.735 5.766 14.632 1.00 75.00 265 LEU A N 1
ATOM 2063 C CA . LEU A 1 265 ? -13.474 4.633 13.748 1.00 75.00 265 LEU A CA 1
ATOM 2064 C C . LEU A 1 265 ? -14.352 3.421 14.098 1.00 75.00 265 LEU A C 1
ATOM 2066 O O . LEU A 1 265 ? -14.832 2.740 13.189 1.00 75.00 265 LEU A O 1
ATOM 2070 N N . GLY A 1 266 ? -14.563 3.171 15.391 1.00 76.00 266 GLY A N 1
ATOM 2071 C CA . GLY A 1 266 ? -15.433 2.111 15.886 1.00 76.00 266 GLY A CA 1
ATOM 2072 C C . GLY A 1 266 ? -14.992 0.741 15.371 1.00 76.00 266 GLY A C 1
ATOM 2073 O O . GLY A 1 266 ? -13.844 0.323 15.550 1.00 76.00 266 GLY A O 1
ATOM 2074 N N . ARG A 1 267 ? -15.895 0.060 14.662 1.00 73.56 267 ARG A N 1
ATOM 2075 C CA . ARG A 1 267 ? -15.659 -1.263 14.044 1.00 73.56 267 ARG A CA 1
ATOM 2076 C C . ARG A 1 267 ? -15.129 -1.210 12.608 1.00 73.56 267 ARG A C 1
ATOM 2078 O O . ARG A 1 267 ? -14.844 -2.240 11.995 1.00 73.56 267 ARG A O 1
ATOM 2085 N N . ARG A 1 268 ? -14.961 -0.002 12.061 1.00 69.88 268 ARG A N 1
ATOM 2086 C CA . ARG A 1 268 ? -14.626 0.247 10.647 1.00 69.88 268 ARG A CA 1
ATOM 2087 C C . ARG A 1 268 ? -13.125 0.194 10.356 1.00 69.88 268 ARG A C 1
ATOM 2089 O O . ARG A 1 268 ? -12.697 0.550 9.259 1.00 69.88 268 ARG A O 1
ATOM 2096 N N . GLY A 1 269 ? -12.310 -0.197 11.333 1.00 68.94 269 GLY A N 1
ATOM 2097 C CA . GLY A 1 269 ? -10.861 -0.300 11.192 1.00 68.94 269 GLY A CA 1
ATOM 2098 C C . GLY A 1 269 ? -10.413 -1.363 10.184 1.00 68.94 269 GLY A C 1
ATOM 2099 O O . GLY A 1 269 ? -11.103 -2.355 9.915 1.00 68.94 269 GLY A O 1
ATOM 2100 N N . LEU A 1 270 ? -9.215 -1.157 9.632 1.00 74.44 270 LEU A N 1
ATOM 2101 C CA . LEU A 1 270 ? -8.473 -2.221 8.956 1.00 74.44 270 LEU A CA 1
ATOM 2102 C C . LEU A 1 270 ? -7.986 -3.244 9.989 1.00 74.44 270 LEU A C 1
ATOM 2104 O O . LEU A 1 270 ? -7.588 -2.890 11.098 1.00 74.44 270 LEU A O 1
ATOM 2108 N N . GLY A 1 271 ? -7.971 -4.518 9.611 1.00 75.19 271 GLY A N 1
ATOM 2109 C CA . GLY A 1 271 ? -7.667 -5.608 10.526 1.00 75.19 271 GLY A CA 1
ATOM 2110 C C . GLY A 1 271 ? -8.847 -5.967 11.431 1.00 75.19 271 GLY A C 1
ATOM 2111 O O . GLY A 1 271 ? -10.011 -5.854 11.047 1.00 75.19 271 GLY A O 1
ATOM 2112 N N . ALA A 1 272 ? -8.509 -6.432 12.634 1.00 75.62 272 ALA A N 1
ATOM 2113 C CA . ALA A 1 272 ? -9.434 -6.997 13.616 1.00 75.62 272 ALA A CA 1
ATOM 2114 C C . ALA A 1 272 ? -9.542 -6.156 14.899 1.00 75.62 272 ALA A C 1
ATOM 2116 O O . ALA A 1 272 ? -10.154 -6.600 15.865 1.00 75.62 272 ALA A O 1
ATOM 2117 N N . LEU A 1 273 ? -8.901 -4.981 14.943 1.00 76.62 273 LEU A N 1
ATOM 2118 C CA . LEU A 1 273 ? -9.060 -4.062 16.066 1.00 76.62 273 LEU A CA 1
ATOM 2119 C C . LEU A 1 273 ? -10.356 -3.275 15.891 1.00 76.62 273 LEU A C 1
ATOM 2121 O O . LEU A 1 273 ? -10.558 -2.612 14.875 1.00 76.62 273 LEU A O 1
ATOM 2125 N N . GLU A 1 274 ? -11.193 -3.336 16.918 1.00 78.25 274 GLU A N 1
ATOM 2126 C CA . GLU A 1 274 ? -12.425 -2.569 17.040 1.00 78.25 274 GLU A CA 1
ATOM 2127 C C . GLU A 1 274 ? -12.348 -1.708 18.301 1.00 78.25 274 GLU A C 1
ATOM 2129 O O . GLU A 1 274 ? -11.733 -2.093 19.302 1.00 78.25 274 GLU A O 1
ATOM 2134 N N . TYR A 1 275 ? -12.947 -0.524 18.239 1.00 78.19 275 TYR A N 1
ATOM 2135 C CA . TYR A 1 275 ? -12.888 0.476 19.298 1.00 78.19 275 TYR A CA 1
ATOM 2136 C C . TYR A 1 275 ? -14.289 0.737 19.842 1.00 78.19 275 TYR A C 1
ATOM 2138 O O . TYR A 1 275 ? -15.223 0.955 19.078 1.00 78.19 275 TYR A O 1
ATOM 2146 N N . GLU A 1 276 ? -14.427 0.721 21.167 1.00 76.38 276 GLU A N 1
ATOM 2147 C CA . GLU A 1 276 ? -15.684 1.017 21.857 1.00 76.38 276 GLU A CA 1
ATOM 2148 C C . GLU A 1 276 ? -15.484 2.178 22.856 1.00 76.38 276 GLU A C 1
ATOM 2150 O O . GLU A 1 276 ? -14.428 2.238 23.499 1.00 76.38 276 GLU A O 1
ATOM 2155 N N . PRO A 1 277 ? -16.469 3.089 23.024 1.00 74.50 277 PRO A N 1
ATOM 2156 C CA . PRO A 1 277 ? -17.793 3.084 22.390 1.00 74.50 277 PRO A CA 1
ATOM 2157 C C . PRO A 1 277 ? -17.729 3.390 20.888 1.00 74.50 277 PRO A C 1
ATOM 2159 O O . PRO A 1 277 ? -16.866 4.148 20.450 1.00 74.50 277 PRO A O 1
ATOM 2162 N N . ASP A 1 278 ? -18.640 2.788 20.121 1.00 66.25 278 ASP A N 1
ATOM 2163 C CA . ASP A 1 278 ? -18.805 3.127 18.707 1.00 66.25 278 ASP A CA 1
ATOM 2164 C C . ASP A 1 278 ? -19.412 4.533 18.616 1.00 66.25 278 ASP A C 1
ATOM 2166 O O . ASP A 1 278 ? -20.459 4.804 19.210 1.00 66.25 278 ASP A O 1
ATOM 2170 N N . GLY A 1 279 ? -18.711 5.447 17.948 1.00 60.66 279 GLY A N 1
ATOM 2171 C CA . GLY A 1 279 ? -19.138 6.836 17.791 1.00 60.66 279 GLY A CA 1
ATOM 2172 C C . GLY A 1 279 ? -20.284 7.024 16.794 1.00 60.66 279 GLY A C 1
ATOM 2173 O O . GLY A 1 279 ? -20.765 8.147 16.656 1.00 60.66 279 GLY A O 1
ATOM 2174 N N . ASP A 1 280 ? -20.700 5.962 16.096 1.00 62.53 280 ASP A N 1
ATOM 2175 C CA . ASP A 1 280 ? -21.695 5.998 15.025 1.00 62.53 280 ASP A CA 1
ATOM 2176 C C . ASP A 1 280 ? -22.777 4.913 15.244 1.00 62.53 280 ASP A C 1
ATOM 2178 O O . ASP A 1 280 ? -22.503 3.720 15.090 1.00 62.53 280 ASP A O 1
ATOM 2182 N N . PRO A 1 281 ? -24.013 5.288 15.630 1.00 53.38 281 PRO A N 1
ATOM 2183 C CA . PRO A 1 281 ? -25.095 4.333 15.878 1.00 53.38 281 PRO A CA 1
ATOM 2184 C C . PRO A 1 281 ? -25.543 3.573 14.615 1.00 53.38 281 PRO A C 1
ATOM 2186 O O . PRO A 1 281 ? -26.093 2.476 14.746 1.00 53.38 281 PRO A O 1
ATOM 2189 N N . ASP A 1 282 ? -25.245 4.092 13.417 1.00 57.38 282 ASP A N 1
ATOM 2190 C CA . ASP A 1 282 ? -25.622 3.499 12.128 1.00 57.38 282 ASP A CA 1
ATOM 2191 C C . ASP A 1 282 ? -24.494 2.674 11.485 1.00 57.38 282 ASP A C 1
ATOM 2193 O O . ASP A 1 282 ? -24.631 2.196 10.357 1.00 57.38 282 ASP A O 1
ATOM 2197 N N . ALA A 1 283 ? -23.383 2.443 12.196 1.00 55.91 283 ALA A N 1
ATOM 2198 C CA . ALA A 1 283 ? -22.197 1.754 11.673 1.00 55.91 283 ALA A CA 1
ATOM 2199 C C . ALA A 1 283 ? -22.447 0.328 11.130 1.00 55.91 283 ALA A C 1
ATOM 2201 O O . ALA A 1 283 ? -21.595 -0.218 10.429 1.00 55.91 283 ALA A O 1
ATOM 2202 N N . ASN A 1 284 ? -23.598 -0.283 11.440 1.00 56.28 284 ASN A N 1
ATOM 2203 C CA . ASN A 1 284 ? -23.971 -1.631 10.993 1.00 56.28 284 ASN A CA 1
ATOM 2204 C C . ASN A 1 284 ? -25.007 -1.655 9.856 1.00 56.28 284 ASN A C 1
ATOM 2206 O O . ASN A 1 284 ? -25.495 -2.733 9.510 1.00 56.28 284 ASN A O 1
ATOM 2210 N N . THR A 1 285 ? -25.371 -0.507 9.285 1.00 64.25 285 THR A N 1
ATOM 2211 C CA . THR A 1 285 ? -26.364 -0.455 8.209 1.00 64.25 285 THR A CA 1
ATOM 2212 C C . THR A 1 285 ? -25.703 -0.761 6.865 1.00 64.25 285 THR A C 1
ATOM 2214 O O . THR A 1 285 ? -24.828 -0.029 6.393 1.00 64.25 285 THR A O 1
ATOM 2217 N N . VAL A 1 286 ? -26.123 -1.864 6.237 1.00 67.81 286 VAL A N 1
ATOM 2218 C CA . VAL A 1 286 ? -25.743 -2.182 4.855 1.00 67.81 286 VAL A CA 1
ATOM 2219 C C . VAL A 1 286 ? -26.611 -1.345 3.924 1.00 67.81 286 VAL A C 1
ATOM 2221 O O . VAL A 1 286 ? -27.829 -1.516 3.897 1.00 67.81 286 VAL A O 1
ATOM 2224 N N . ILE A 1 287 ? -25.987 -0.448 3.169 1.00 77.44 287 ILE A N 1
ATOM 2225 C CA . ILE A 1 287 ? -26.656 0.389 2.171 1.00 77.44 287 ILE A CA 1
ATOM 2226 C C . ILE A 1 287 ? -26.165 0.019 0.776 1.00 77.44 287 ILE A C 1
ATOM 2228 O O . ILE A 1 287 ? -24.997 -0.330 0.602 1.00 77.44 287 ILE A O 1
ATOM 2232 N N . ALA A 1 288 ? -27.055 0.085 -0.214 1.00 79.31 288 ALA A N 1
ATOM 2233 C CA . ALA A 1 288 ? -26.662 0.033 -1.617 1.00 79.31 288 ALA A CA 1
ATOM 2234 C C . ALA A 1 288 ? -25.906 1.315 -1.981 1.00 79.31 288 ALA A C 1
ATOM 2236 O O . ALA A 1 288 ? -26.232 2.395 -1.481 1.00 79.31 288 ALA A O 1
ATOM 2237 N N . VAL A 1 289 ? -24.880 1.182 -2.819 1.00 79.81 289 VAL A N 1
ATOM 2238 C CA . VAL A 1 289 ? -23.967 2.280 -3.124 1.00 79.81 289 VAL A CA 1
ATOM 2239 C C . VAL A 1 289 ? -23.707 2.351 -4.616 1.00 79.81 289 VAL A C 1
ATOM 2241 O O . VAL A 1 289 ? -23.207 1.401 -5.213 1.00 79.81 289 VAL A O 1
ATOM 2244 N N . GLU A 1 290 ? -23.964 3.521 -5.187 1.00 83.62 290 GLU A N 1
ATOM 2245 C CA . GLU A 1 290 ? -23.562 3.845 -6.549 1.00 83.62 290 GLU A CA 1
ATOM 2246 C C . GLU A 1 290 ? -22.119 4.364 -6.544 1.00 83.62 290 GLU A C 1
ATOM 2248 O O . GLU A 1 290 ? -21.790 5.337 -5.860 1.00 83.62 290 GLU A O 1
ATOM 2253 N N . VAL A 1 291 ? -21.228 3.712 -7.298 1.00 83.88 291 VAL A N 1
ATOM 2254 C CA . VAL A 1 291 ? -19.793 4.051 -7.301 1.00 83.88 291 VAL A CA 1
ATOM 2255 C C . VAL A 1 291 ? -19.549 5.465 -7.838 1.00 83.88 291 VAL A C 1
ATOM 2257 O O . VAL A 1 291 ? -18.766 6.201 -7.240 1.00 83.88 291 VAL A O 1
ATOM 2260 N N . ASP A 1 292 ? -20.273 5.889 -8.877 1.00 83.06 292 ASP A N 1
ATOM 2261 C CA . ASP A 1 292 ? -20.195 7.256 -9.413 1.00 83.06 292 ASP A CA 1
ATOM 2262 C C . ASP A 1 292 ? -20.564 8.318 -8.356 1.00 83.06 292 ASP A C 1
ATOM 2264 O O . ASP A 1 292 ? -19.918 9.365 -8.275 1.00 83.06 292 ASP A O 1
ATOM 2268 N N . GLU A 1 293 ? -21.534 8.034 -7.472 1.00 79.69 293 GLU A N 1
ATOM 2269 C CA . GLU A 1 293 ? -21.884 8.921 -6.349 1.00 79.69 293 GLU A CA 1
ATOM 2270 C C . GLU A 1 293 ? -20.687 9.077 -5.395 1.00 79.69 293 GLU A C 1
ATOM 2272 O O . GLU A 1 293 ? -20.322 10.200 -5.039 1.00 79.69 293 GLU A O 1
ATOM 2277 N N . LEU A 1 294 ? -20.007 7.977 -5.042 1.00 79.81 294 LEU A N 1
ATOM 2278 C CA . LEU A 1 294 ? -18.812 8.026 -4.189 1.00 79.81 294 LEU A CA 1
ATOM 2279 C C . LEU A 1 294 ? -17.674 8.828 -4.823 1.00 79.81 294 LEU A C 1
ATOM 2281 O O . LEU A 1 294 ? -17.007 9.592 -4.122 1.00 79.81 294 LEU A O 1
ATOM 2285 N N . VAL A 1 295 ? -17.446 8.658 -6.129 1.00 80.31 295 VAL A N 1
ATOM 2286 C CA . VAL A 1 295 ? -16.374 9.361 -6.845 1.00 80.31 295 VAL A CA 1
ATOM 2287 C C . VAL A 1 295 ? -16.650 10.861 -6.859 1.00 80.31 295 VAL A C 1
ATOM 2289 O O . VAL A 1 295 ? -15.778 11.634 -6.465 1.00 80.31 295 VAL A O 1
ATOM 2292 N N . ARG A 1 296 ? -17.879 11.283 -7.190 1.00 78.31 296 ARG A N 1
ATOM 2293 C CA . ARG A 1 296 ? -18.277 12.703 -7.162 1.00 78.31 296 ARG A CA 1
ATOM 2294 C C . ARG A 1 296 ? -18.078 13.327 -5.783 1.00 78.31 296 ARG A C 1
ATOM 2296 O O . ARG A 1 296 ? -17.578 14.446 -5.673 1.00 78.31 296 ARG A O 1
ATOM 2303 N N . ILE A 1 297 ? -18.436 12.614 -4.714 1.00 73.69 297 ILE A N 1
ATOM 2304 C CA . ILE A 1 297 ? -18.230 13.113 -3.347 1.00 73.69 297 ILE A CA 1
ATOM 2305 C C . ILE A 1 297 ? -16.728 13.185 -3.025 1.00 73.69 297 ILE A C 1
ATOM 2307 O O . ILE A 1 297 ? -16.274 14.175 -2.446 1.00 73.69 297 ILE A O 1
ATOM 2311 N N . ALA A 1 298 ? -15.935 12.181 -3.410 1.00 76.50 298 ALA A N 1
ATOM 2312 C CA . ALA A 1 298 ? -14.488 12.177 -3.198 1.00 76.50 298 ALA A CA 1
ATOM 2313 C C . ALA A 1 298 ? -13.789 13.339 -3.928 1.00 76.50 298 ALA A C 1
ATOM 2315 O O . ALA A 1 298 ? -12.958 14.027 -3.328 1.00 76.50 298 ALA A O 1
ATOM 2316 N N . GLU A 1 299 ? -14.175 13.616 -5.174 1.00 75.56 299 GLU A N 1
ATOM 2317 C CA . GLU A 1 299 ? -13.720 14.773 -5.950 1.00 75.56 299 GLU A CA 1
ATOM 2318 C C . GLU A 1 299 ? -14.074 16.084 -5.242 1.00 75.56 299 GLU A C 1
ATOM 2320 O O . GLU A 1 299 ? -13.204 16.930 -5.038 1.00 75.56 299 GLU A O 1
ATOM 2325 N N . GLN A 1 300 ? -15.314 16.240 -4.764 1.00 72.31 300 GLN A N 1
ATOM 2326 C CA . GLN A 1 300 ? -15.716 17.415 -3.985 1.00 72.31 300 GLN A CA 1
ATOM 2327 C C . GLN A 1 300 ? -14.907 17.562 -2.689 1.00 72.31 300 GLN A C 1
ATOM 2329 O O . GLN A 1 300 ? -14.632 18.686 -2.264 1.00 72.31 300 GLN A O 1
ATOM 2334 N N . ILE A 1 301 ? -14.538 16.458 -2.029 1.00 70.50 301 ILE A N 1
ATOM 2335 C CA . ILE A 1 301 ? -13.680 16.455 -0.830 1.00 70.50 301 ILE A CA 1
ATOM 2336 C C . ILE A 1 301 ? -12.270 16.949 -1.136 1.00 70.50 301 ILE A C 1
ATOM 2338 O O . ILE A 1 301 ? -11.676 17.678 -0.337 1.00 70.50 301 ILE A O 1
ATOM 2342 N N . LEU A 1 302 ? -11.731 16.576 -2.291 1.00 68.38 302 LEU A N 1
ATOM 2343 C CA . LEU A 1 302 ? -10.340 16.849 -2.631 1.00 68.38 302 LEU A CA 1
ATOM 2344 C C . LEU A 1 302 ? -10.138 18.171 -3.384 1.00 68.38 302 LEU A C 1
ATOM 2346 O O . LEU A 1 302 ? -9.120 18.832 -3.155 1.00 68.38 302 LEU A O 1
ATOM 2350 N N . ALA A 1 303 ? -11.119 18.603 -4.181 1.00 64.62 303 ALA A N 1
ATOM 2351 C CA . ALA A 1 303 ? -11.115 19.870 -4.915 1.00 64.62 303 ALA A CA 1
ATOM 2352 C C . ALA A 1 303 ? -11.224 21.103 -4.000 1.00 64.62 303 ALA A C 1
ATOM 2354 O O . ALA A 1 303 ? -10.719 22.178 -4.330 1.00 64.62 303 ALA A O 1
ATOM 2355 N N . GLN A 1 304 ? -11.854 20.970 -2.832 1.00 61.66 304 GLN A N 1
ATOM 2356 C CA . GLN A 1 304 ? -12.044 22.076 -1.892 1.00 61.66 304 GLN A CA 1
ATOM 2357 C C . GLN A 1 304 ? -10.770 22.323 -1.081 1.00 61.66 304 GLN A C 1
ATOM 2359 O O . GLN A 1 304 ? -10.619 21.841 0.040 1.00 61.66 304 GLN A O 1
ATOM 2364 N N . ARG A 1 305 ? -9.824 23.052 -1.678 1.00 52.69 305 ARG A N 1
ATOM 2365 C CA . ARG A 1 305 ? -8.520 23.295 -1.057 1.00 52.69 305 ARG A CA 1
ATOM 2366 C C . ARG A 1 305 ? -8.523 24.375 0.022 1.00 52.69 305 ARG A C 1
ATOM 2368 O O . ARG A 1 305 ? -7.743 24.225 0.950 1.00 52.69 305 ARG A O 1
ATOM 2375 N N . GLU A 1 306 ? -9.353 25.424 -0.043 1.00 46.50 306 GLU A N 1
ATOM 2376 C CA . GLU A 1 306 ? -9.145 26.593 0.846 1.00 46.50 306 GLU A CA 1
ATOM 2377 C C . GLU A 1 306 ? -10.398 27.417 1.225 1.00 46.50 306 GLU A C 1
ATOM 2379 O O . GLU A 1 306 ? -10.257 28.470 1.841 1.00 46.50 306 GLU A O 1
ATOM 2384 N N . GLN A 1 307 ? -11.628 26.979 0.925 1.00 42.50 307 GLN A N 1
ATOM 2385 C CA . GLN A 1 307 ? -12.835 27.699 1.373 1.00 42.50 307 GLN A CA 1
ATOM 2386 C C . GLN A 1 307 ? -13.897 26.752 1.948 1.00 42.50 307 GLN A C 1
ATOM 2388 O O . GLN A 1 307 ? -14.166 25.717 1.334 1.00 42.50 307 GLN A O 1
ATOM 2393 N N . PRO A 1 308 ? -14.536 27.101 3.085 1.00 42.97 308 PRO A N 1
ATOM 2394 C CA . PRO A 1 308 ? -15.752 26.439 3.530 1.00 42.97 308 PRO A CA 1
ATOM 2395 C C . PRO A 1 308 ? -16.881 26.826 2.568 1.00 42.97 308 PRO A C 1
ATOM 2397 O O . PRO A 1 308 ? -17.535 27.852 2.732 1.00 42.97 308 PRO A O 1
ATOM 2400 N N . LEU A 1 309 ? -17.083 26.030 1.518 1.00 46.16 309 LEU A N 1
ATOM 2401 C CA . LEU A 1 309 ? -18.339 26.067 0.774 1.00 46.16 309 LEU A CA 1
ATOM 2402 C C . LEU A 1 309 ? -19.450 25.476 1.657 1.00 46.16 309 LEU A C 1
ATOM 2404 O O . LEU A 1 309 ? -19.162 24.618 2.501 1.00 46.16 309 LEU A O 1
ATOM 2408 N N . PRO A 1 310 ? -20.709 25.912 1.476 1.00 47.12 310 PRO A N 1
ATOM 2409 C CA . PRO A 1 310 ? -21.848 25.310 2.151 1.00 47.12 310 PRO A CA 1
ATOM 2410 C C . PRO A 1 310 ? -21.816 23.796 1.957 1.00 47.12 310 PRO A C 1
ATOM 2412 O O . PRO A 1 310 ? -21.486 23.305 0.874 1.00 47.12 310 PRO A O 1
ATOM 2415 N N . LEU A 1 311 ? -22.141 23.068 3.023 1.00 50.81 311 LEU A N 1
ATOM 2416 C CA . LEU A 1 311 ? -22.334 21.623 2.974 1.00 50.81 311 LEU A CA 1
ATOM 2417 C C . LEU A 1 311 ? -23.221 21.284 1.763 1.00 50.81 311 LEU A C 1
ATOM 2419 O O . LEU A 1 311 ? -24.204 22.001 1.549 1.00 50.81 311 LEU A O 1
ATOM 2423 N N . PRO A 1 312 ? -22.902 20.241 0.970 1.00 48.75 312 PRO A N 1
ATOM 2424 C CA . PRO A 1 312 ? -23.798 19.822 -0.099 1.00 48.75 312 PRO A CA 1
ATOM 2425 C C . PRO A 1 312 ? -25.212 19.649 0.484 1.00 48.75 312 PRO A C 1
ATOM 2427 O O . PRO A 1 312 ? -25.343 19.080 1.576 1.00 48.75 312 PRO A O 1
ATOM 2430 N N . PRO A 1 313 ? -26.255 20.198 -0.164 1.00 40.38 313 PRO A N 1
ATOM 2431 C CA . PRO A 1 313 ? -27.616 20.061 0.328 1.00 40.38 313 PRO A CA 1
ATOM 2432 C C . PRO A 1 313 ? -28.002 18.577 0.318 1.00 40.38 313 PRO A C 1
ATOM 2434 O O . PRO A 1 313 ? -27.952 17.927 -0.723 1.00 40.38 313 PRO A O 1
ATOM 2437 N N . GLY A 1 314 ? -28.345 18.054 1.498 1.00 51.50 314 GLY A N 1
ATOM 2438 C CA . GLY A 1 314 ? -28.720 16.657 1.730 1.00 51.50 314 GLY A CA 1
ATOM 2439 C C . GLY A 1 314 ? -27.874 16.001 2.824 1.00 51.50 314 GLY A C 1
ATOM 2440 O O . GLY A 1 314 ? -26.663 15.850 2.673 1.00 51.50 314 GLY A O 1
ATOM 2441 N N . ASP A 1 315 ? -28.511 15.603 3.931 1.00 54.00 315 ASP A N 1
ATOM 2442 C CA . ASP A 1 315 ? -27.885 14.789 4.988 1.00 54.00 315 ASP A CA 1
ATOM 2443 C C . ASP A 1 315 ? -27.328 13.465 4.429 1.00 54.00 315 ASP A C 1
ATOM 2445 O O . ASP A 1 315 ? -26.259 13.015 4.839 1.00 54.00 315 ASP A O 1
ATOM 2449 N N . ASP A 1 316 ? -27.975 12.894 3.414 1.00 60.94 316 ASP A N 1
ATOM 2450 C CA . ASP A 1 316 ? -27.734 11.512 3.001 1.00 60.94 316 ASP A CA 1
ATOM 2451 C C . ASP A 1 316 ? -26.374 11.263 2.334 1.00 60.94 316 ASP A C 1
ATOM 2453 O O . ASP A 1 316 ? -25.754 10.239 2.595 1.00 60.94 316 ASP A O 1
ATOM 2457 N N . ALA A 1 317 ? -25.848 12.165 1.498 1.00 59.94 317 ALA A N 1
ATOM 2458 C CA . ALA A 1 317 ? -24.659 11.867 0.681 1.00 59.94 317 ALA A CA 1
ATOM 2459 C C . ALA A 1 317 ? -23.357 11.763 1.503 1.00 59.94 317 ALA A C 1
ATOM 2461 O O . ALA A 1 317 ? -22.559 10.839 1.327 1.00 59.94 317 ALA A O 1
ATOM 2462 N N . LEU A 1 318 ? -23.133 12.691 2.443 1.00 63.41 318 LEU A N 1
ATOM 2463 C CA . LEU A 1 318 ? -21.972 12.624 3.338 1.00 63.41 318 LEU A CA 1
ATOM 2464 C C . LEU A 1 318 ? -22.117 11.465 4.333 1.00 63.41 318 LEU A C 1
ATOM 2466 O O . LEU A 1 318 ? -21.136 10.767 4.592 1.00 63.41 318 LEU A O 1
ATOM 2470 N N . HIS A 1 319 ? -23.331 11.241 4.850 1.00 65.25 319 HIS A N 1
ATOM 2471 C CA . HIS A 1 319 ? -23.628 10.096 5.707 1.00 65.25 319 HIS A CA 1
ATOM 2472 C C . HIS A 1 319 ? -23.367 8.772 4.981 1.00 65.25 319 HIS A C 1
ATOM 2474 O O . HIS A 1 319 ? -22.683 7.922 5.542 1.00 65.25 319 HIS A O 1
ATOM 2480 N N . LYS A 1 320 ? -23.769 8.630 3.711 1.00 63.91 320 LYS A N 1
ATOM 2481 C CA . LYS A 1 320 ? -23.436 7.471 2.869 1.00 63.91 320 LYS A CA 1
ATOM 2482 C C . LYS A 1 320 ? -21.928 7.277 2.727 1.00 63.91 320 LYS A C 1
ATOM 2484 O O . LYS A 1 320 ? -21.454 6.161 2.875 1.00 63.91 320 LYS A O 1
ATOM 2489 N N . LEU A 1 321 ? -21.135 8.326 2.487 1.00 64.88 321 LEU A N 1
ATOM 2490 C CA . LEU A 1 321 ? -19.679 8.163 2.349 1.00 64.88 321 LEU A CA 1
ATOM 2491 C C . LEU A 1 321 ? -18.998 7.772 3.673 1.00 64.88 321 LEU A C 1
ATOM 2493 O O . LEU A 1 321 ? -18.068 6.964 3.686 1.00 64.88 321 LEU A O 1
ATOM 2497 N N . ILE A 1 322 ? -19.471 8.320 4.793 1.00 64.94 322 ILE A N 1
ATOM 2498 C CA . ILE A 1 322 ? -19.028 7.934 6.141 1.00 64.94 322 ILE A CA 1
ATOM 2499 C C . ILE A 1 322 ? -19.414 6.485 6.437 1.00 64.94 322 ILE A C 1
ATOM 2501 O O . ILE A 1 322 ? -18.588 5.717 6.942 1.00 64.94 322 ILE A O 1
ATOM 2505 N N . GLN A 1 323 ? -20.634 6.100 6.062 1.00 63.81 323 GLN A N 1
ATOM 2506 C CA . GLN A 1 323 ? -21.115 4.729 6.145 1.00 63.81 323 GLN A CA 1
ATOM 2507 C C . GLN A 1 323 ? -20.269 3.806 5.284 1.00 63.81 323 GLN A C 1
ATOM 2509 O O . GLN A 1 323 ? -19.909 2.764 5.787 1.00 63.81 323 GLN A O 1
ATOM 2514 N N . VAL A 1 324 ? -19.855 4.210 4.079 1.00 61.78 324 VAL A N 1
ATOM 2515 C CA . VAL A 1 324 ? -18.994 3.459 3.140 1.00 61.78 324 VAL A CA 1
ATOM 2516 C C . VAL A 1 324 ? -17.499 3.502 3.517 1.00 61.78 324 VAL A C 1
ATOM 2518 O O . VAL A 1 324 ? -16.659 2.840 2.900 1.00 61.78 324 VAL A O 1
ATOM 2521 N N . GLY A 1 325 ? -17.165 4.168 4.627 1.00 57.97 325 GLY A N 1
ATOM 2522 C CA . GLY A 1 325 ? -15.934 3.994 5.393 1.00 57.97 325 GLY A CA 1
ATOM 2523 C C . GLY A 1 325 ? -14.659 4.241 4.596 1.00 57.97 325 GLY A C 1
ATOM 2524 O O . GLY A 1 325 ? -13.995 3.322 4.116 1.00 57.97 325 GLY A O 1
ATOM 2525 N N . THR A 1 326 ? -14.237 5.500 4.567 1.00 56.94 326 THR A N 1
ATOM 2526 C CA . THR A 1 326 ? -12.940 5.918 4.016 1.00 56.94 326 THR A CA 1
ATOM 2527 C C . THR A 1 326 ? -11.801 5.792 5.045 1.00 56.94 326 THR A C 1
ATOM 2529 O O . THR A 1 326 ? -10.812 6.523 4.989 1.00 56.94 326 THR A O 1
ATOM 2532 N N . SER A 1 327 ? -11.949 4.904 6.033 1.00 48.28 327 SER A N 1
ATOM 2533 C CA . SER A 1 327 ? -10.998 4.678 7.132 1.00 48.28 327 SER A CA 1
ATOM 2534 C C . SER A 1 327 ? -9.761 3.875 6.731 1.00 48.28 327 SER A C 1
ATOM 2536 O O . SER A 1 327 ? -8.841 3.711 7.531 1.00 48.28 327 SER A O 1
ATOM 2538 N N . ALA A 1 328 ? -9.720 3.346 5.510 1.00 48.72 328 ALA A N 1
ATOM 2539 C CA . ALA A 1 328 ? -8.565 2.610 5.037 1.00 48.72 328 ALA A CA 1
ATOM 2540 C C . ALA A 1 328 ? -7.372 3.571 4.844 1.00 48.72 328 ALA A C 1
ATOM 2542 O O . ALA A 1 328 ? -7.441 4.506 4.047 1.00 48.72 328 ALA A O 1
ATOM 2543 N N . GLY A 1 329 ? -6.287 3.359 5.597 1.00 45.53 329 GLY A N 1
ATOM 2544 C CA . GLY A 1 329 ? -5.100 4.228 5.603 1.00 45.53 329 GLY A CA 1
ATOM 2545 C C . GLY A 1 329 ? -4.463 4.421 4.220 1.00 45.53 329 GLY A C 1
ATOM 2546 O O . GLY A 1 329 ? -4.592 3.548 3.365 1.00 45.53 329 GLY A O 1
ATOM 2547 N N . GLY A 1 330 ? -3.802 5.564 3.997 1.00 53.22 330 GLY A N 1
ATOM 2548 C CA . GLY A 1 330 ? -3.150 6.030 2.758 1.00 53.22 330 GLY A CA 1
ATOM 2549 C C . GLY A 1 330 ? -3.710 7.376 2.248 1.00 53.22 330 GLY A C 1
ATOM 2550 O O . GLY A 1 330 ? -4.790 7.797 2.666 1.00 53.22 330 GLY A O 1
ATOM 2551 N N . ALA A 1 331 ? -3.001 8.048 1.332 1.00 60.00 331 ALA A N 1
ATOM 2552 C CA . ALA A 1 331 ? -3.362 9.391 0.840 1.00 60.00 331 ALA A CA 1
ATOM 2553 C C . ALA A 1 331 ? -4.499 9.412 -0.208 1.00 60.00 331 ALA A C 1
ATOM 2555 O O . ALA A 1 331 ? -5.367 10.284 -0.142 1.00 60.00 331 ALA A O 1
ATOM 2556 N N . LYS A 1 332 ? -4.536 8.413 -1.105 1.00 72.19 332 LYS A N 1
ATOM 2557 C CA . LYS A 1 332 ? -5.511 8.300 -2.208 1.00 72.19 332 LYS A CA 1
ATOM 2558 C C . LYS A 1 332 ? -6.957 8.120 -1.724 1.00 72.19 332 LYS A C 1
ATOM 2560 O O . LYS A 1 332 ? -7.199 7.433 -0.728 1.00 72.19 332 LYS A O 1
ATOM 2565 N N . ALA A 1 333 ? -7.918 8.645 -2.486 1.00 77.69 333 ALA A N 1
ATOM 2566 C CA . ALA A 1 333 ? -9.342 8.431 -2.239 1.00 77.69 333 ALA A CA 1
ATOM 2567 C C . ALA A 1 333 ? -9.720 6.951 -2.402 1.00 77.69 333 ALA A C 1
ATOM 2569 O O . ALA A 1 333 ? -9.446 6.323 -3.430 1.00 77.69 333 ALA A O 1
ATOM 2570 N N . LYS A 1 334 ? -10.331 6.384 -1.361 1.00 84.94 334 LYS A N 1
ATOM 2571 C CA . LYS A 1 334 ? -10.684 4.966 -1.308 1.00 84.94 334 LYS A CA 1
ATOM 2572 C C . LYS A 1 334 ? -11.879 4.712 -0.402 1.00 84.94 334 LYS A C 1
ATOM 2574 O O . LYS A 1 334 ? -12.135 5.485 0.522 1.00 84.94 334 LYS A O 1
ATOM 2579 N N . ALA A 1 335 ? -12.548 3.594 -0.639 1.00 84.06 335 ALA A N 1
ATOM 2580 C CA . ALA A 1 335 ? -13.697 3.146 0.132 1.00 84.06 335 ALA A CA 1
ATOM 2581 C C . ALA A 1 335 ? -13.623 1.645 0.422 1.00 84.06 335 ALA A C 1
ATOM 2583 O O . ALA A 1 335 ? -13.028 0.872 -0.335 1.00 84.06 335 ALA A O 1
ATOM 2584 N N . ILE A 1 336 ? -14.239 1.237 1.529 1.00 84.81 336 ILE A N 1
ATOM 2585 C CA . ILE A 1 336 ? -14.436 -0.169 1.869 1.00 84.81 336 ILE A CA 1
ATOM 2586 C C . ILE A 1 336 ? -15.848 -0.553 1.433 1.00 84.81 336 ILE A C 1
ATOM 2588 O O . ILE A 1 336 ? -16.830 0.000 1.927 1.00 84.81 336 ILE A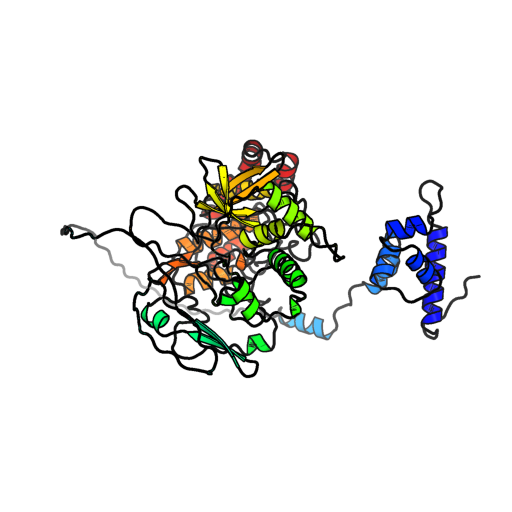 O 1
ATOM 2592 N N . VAL A 1 337 ? -15.944 -1.534 0.540 1.00 87.69 337 VAL A N 1
ATOM 2593 C CA . VAL A 1 337 ? -17.209 -1.949 -0.074 1.00 87.69 337 VAL A CA 1
ATOM 2594 C C . VAL A 1 337 ? -17.417 -3.455 0.024 1.00 87.69 337 VAL A C 1
ATOM 2596 O O . VAL A 1 337 ? -16.467 -4.234 0.146 1.00 87.69 337 VAL A O 1
ATOM 2599 N N . ALA A 1 338 ? -18.675 -3.865 -0.026 1.00 89.31 338 ALA A N 1
ATOM 2600 C CA . ALA A 1 338 ? -19.086 -5.233 -0.278 1.00 89.31 338 ALA A CA 1
ATOM 2601 C C . ALA A 1 338 ? -19.516 -5.330 -1.747 1.00 89.31 338 ALA A C 1
ATOM 2603 O O . ALA A 1 338 ? -20.355 -4.553 -2.192 1.00 89.31 338 ALA A O 1
ATOM 2604 N N . TRP A 1 339 ? -18.939 -6.255 -2.512 1.00 92.12 339 TRP A N 1
ATOM 2605 C CA . TRP A 1 339 ? -19.233 -6.410 -3.942 1.00 92.12 339 TRP A CA 1
ATOM 2606 C C . TRP A 1 339 ? -19.691 -7.829 -4.256 1.00 92.12 339 TRP A C 1
ATOM 2608 O O . TRP A 1 339 ? -19.115 -8.806 -3.756 1.00 92.12 339 TRP A O 1
ATOM 2618 N N . ASN A 1 340 ? -20.736 -7.922 -5.074 1.00 91.50 340 ASN A N 1
ATOM 2619 C CA . ASN A 1 340 ? -21.261 -9.164 -5.615 1.00 91.50 340 ASN A CA 1
ATOM 2620 C C . ASN A 1 340 ? -20.924 -9.238 -7.106 1.00 91.50 340 ASN A C 1
ATOM 2622 O O . ASN A 1 340 ? -21.487 -8.513 -7.919 1.00 91.50 340 ASN A O 1
ATOM 2626 N N . GLU A 1 341 ? -20.019 -10.147 -7.454 1.00 89.44 341 GLU A N 1
ATOM 2627 C CA . GLU A 1 341 ? -19.495 -10.307 -8.814 1.00 89.44 341 GLU A CA 1
ATOM 2628 C C . GLU A 1 341 ? -20.569 -10.716 -9.835 1.00 89.44 341 GLU A C 1
ATOM 2630 O O . GLU A 1 341 ? -20.503 -10.311 -10.990 1.00 89.44 341 GLU A O 1
ATOM 2635 N N . GLN A 1 342 ? -21.587 -11.479 -9.421 1.00 89.38 342 GLN A N 1
ATOM 2636 C CA . GLN A 1 342 ? -22.627 -11.981 -10.328 1.00 89.38 342 GLN A CA 1
ATOM 2637 C C . GLN A 1 342 ? -23.635 -10.900 -10.719 1.00 89.38 342 GLN A C 1
ATOM 2639 O O . GLN A 1 342 ? -24.113 -10.868 -11.848 1.00 89.38 342 GLN A O 1
ATOM 2644 N N . THR A 1 343 ? -23.981 -10.034 -9.770 1.00 90.25 343 THR A N 1
ATOM 2645 C CA . THR A 1 343 ? -24.977 -8.965 -9.965 1.00 90.25 343 THR A CA 1
ATOM 2646 C C . THR A 1 343 ? -24.335 -7.612 -10.258 1.00 90.25 343 THR A C 1
ATOM 2648 O O . THR A 1 343 ? -25.034 -6.658 -10.586 1.00 90.25 343 THR A O 1
ATOM 2651 N N . ASN A 1 344 ? -23.014 -7.520 -10.099 1.00 88.25 344 ASN A N 1
ATOM 2652 C CA . ASN A 1 344 ? -22.225 -6.295 -10.091 1.00 88.25 344 ASN A CA 1
ATOM 2653 C C . ASN A 1 344 ? -22.680 -5.240 -9.057 1.00 88.25 344 ASN A C 1
ATOM 2655 O O . ASN A 1 344 ? -22.310 -4.072 -9.154 1.00 88.25 344 ASN A O 1
ATOM 2659 N N . GLN A 1 345 ? -23.470 -5.636 -8.054 1.00 89.38 345 GLN A N 1
ATOM 2660 C CA . GLN A 1 345 ? -23.955 -4.727 -7.017 1.00 89.38 345 GLN A CA 1
ATOM 2661 C C . GLN A 1 345 ? -22.854 -4.386 -6.012 1.00 89.38 345 GLN A C 1
ATOM 2663 O O . GLN A 1 345 ? -22.095 -5.257 -5.570 1.00 89.38 345 GLN A O 1
ATOM 2668 N N . VAL A 1 346 ? -22.816 -3.114 -5.612 1.00 88.75 346 VAL A N 1
ATOM 2669 C CA . VAL A 1 346 ? -21.908 -2.579 -4.596 1.00 88.75 346 VAL A CA 1
ATOM 2670 C C . VAL A 1 346 ? -22.721 -2.112 -3.389 1.00 88.75 346 VAL A C 1
ATOM 2672 O O . VAL A 1 346 ? -23.745 -1.443 -3.514 1.00 88.75 346 VAL A O 1
ATOM 2675 N N . MET A 1 347 ? -22.263 -2.492 -2.203 1.00 85.88 347 MET A N 1
ATOM 2676 C CA . MET A 1 347 ? -22.849 -2.129 -0.917 1.00 85.88 347 MET A CA 1
ATOM 2677 C C . MET A 1 347 ? -21.775 -1.580 0.027 1.00 85.88 347 MET A C 1
ATOM 2679 O O . MET A 1 347 ? -20.573 -1.767 -0.198 1.00 85.88 347 MET A O 1
ATOM 2683 N N . SER A 1 348 ? -22.191 -0.925 1.110 1.00 81.62 348 SER A N 1
ATOM 2684 C CA . SER A 1 348 ? -21.283 -0.537 2.194 1.00 81.62 348 SER A CA 1
ATOM 2685 C C . SER A 1 348 ? -20.584 -1.778 2.782 1.00 81.62 348 SER A C 1
ATOM 2687 O O . SER A 1 348 ? -21.195 -2.821 3.008 1.00 81.62 348 SER A O 1
ATOM 2689 N N . GLY A 1 349 ? -19.260 -1.709 2.959 1.00 73.88 349 GLY A N 1
ATOM 2690 C CA . GLY A 1 349 ? -18.413 -2.849 3.339 1.00 73.88 349 GLY A CA 1
ATOM 2691 C C . GLY A 1 349 ? -18.018 -2.930 4.820 1.00 73.88 349 GLY A C 1
ATOM 2692 O O . GLY A 1 349 ? -17.046 -3.620 5.141 1.00 73.88 349 GLY A O 1
ATOM 2693 N N . GLN A 1 350 ? -18.700 -2.189 5.696 1.00 68.69 350 GLN A N 1
ATOM 2694 C CA . GLN A 1 350 ? -18.388 -2.009 7.123 1.00 68.69 350 GLN A CA 1
ATOM 2695 C C . GLN A 1 350 ? -19.016 -3.103 7.982 1.00 68.69 350 GLN A C 1
ATOM 2697 O O . GLN A 1 350 ? -18.386 -3.572 8.929 1.00 68.69 350 GLN A O 1
ATOM 2702 N N . ALA A 1 351 ? -20.231 -3.514 7.626 1.00 70.06 351 ALA A N 1
ATOM 2703 C CA . ALA A 1 351 ? -20.942 -4.619 8.251 1.00 70.06 351 ALA A CA 1
ATOM 2704 C C . ALA A 1 351 ? -20.569 -5.958 7.597 1.00 70.06 351 ALA A C 1
ATOM 2706 O O . ALA A 1 351 ? -19.878 -5.997 6.578 1.00 70.06 351 ALA A O 1
ATOM 2707 N N . GLU A 1 352 ? -21.022 -7.071 8.178 1.00 73.94 352 GLU A N 1
ATOM 2708 C CA . GLU A 1 352 ? -20.852 -8.389 7.562 1.00 73.94 352 GLU A CA 1
ATOM 2709 C C . GLU A 1 352 ? -21.456 -8.415 6.152 1.00 73.94 352 GLU A C 1
ATOM 2711 O O . GLU A 1 352 ? -22.591 -7.986 5.940 1.00 73.94 352 GLU A O 1
ATOM 2716 N N . CYS A 1 353 ? -20.691 -8.926 5.182 1.00 77.94 353 CYS A N 1
ATOM 2717 C CA . CYS A 1 353 ? -21.182 -9.075 3.815 1.00 77.94 353 CYS A CA 1
ATOM 2718 C C . CYS A 1 353 ? -22.434 -9.969 3.781 1.00 77.94 353 CYS A C 1
ATOM 2720 O O . CYS A 1 353 ? -22.378 -11.099 4.283 1.00 77.94 353 CYS A O 1
ATOM 2722 N N . PRO A 1 354 ? -23.521 -9.533 3.119 1.00 80.56 354 PRO A N 1
ATOM 2723 C CA . PRO A 1 354 ? -24.639 -10.413 2.811 1.00 80.56 354 PRO A CA 1
ATOM 2724 C C . PRO A 1 354 ? -24.192 -11.632 1.981 1.00 80.56 354 PRO A C 1
ATOM 2726 O O . PRO A 1 354 ? -23.144 -11.593 1.324 1.00 80.56 354 PRO A O 1
ATOM 2729 N N . PRO A 1 355 ? -24.975 -12.725 1.951 1.00 83.25 355 PRO A N 1
ATOM 2730 C CA . PRO A 1 355 ? -24.672 -13.879 1.107 1.00 83.25 355 PRO A CA 1
ATOM 2731 C C . PRO A 1 355 ? -24.445 -13.481 -0.360 1.00 83.25 355 PRO A C 1
ATOM 2733 O O . PRO A 1 355 ? -25.229 -12.734 -0.936 1.00 83.25 355 PRO A O 1
ATOM 2736 N N . GLY A 1 356 ? -23.363 -13.980 -0.965 1.00 85.81 356 GLY A N 1
ATOM 2737 C CA . GLY A 1 356 ? 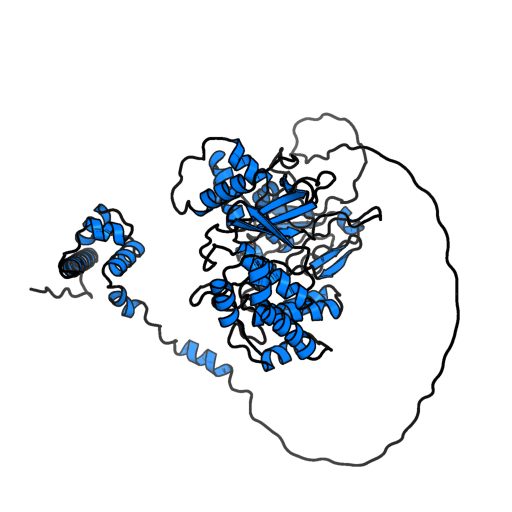-22.970 -13.642 -2.342 1.00 85.81 356 GLY A CA 1
ATOM 2738 C C . GLY A 1 356 ? -22.104 -12.383 -2.476 1.00 85.81 356 GLY A C 1
ATOM 2739 O O . GLY A 1 356 ? -21.521 -12.167 -3.536 1.00 85.81 356 GLY A O 1
ATOM 2740 N N . PHE A 1 357 ? -21.946 -11.596 -1.410 1.00 88.62 357 PHE A N 1
ATOM 2741 C CA . PHE A 1 357 ? -21.041 -10.450 -1.378 1.00 88.62 357 PHE A CA 1
ATOM 2742 C C . PHE A 1 357 ? -19.701 -10.821 -0.746 1.00 88.62 357 PHE A C 1
ATOM 2744 O O . PHE A 1 357 ? -19.589 -11.703 0.109 1.00 88.62 357 PHE A O 1
ATOM 2751 N N . THR A 1 358 ? -18.654 -10.121 -1.166 1.00 89.31 358 THR A N 1
ATOM 2752 C CA . THR A 1 358 ? -17.308 -10.241 -0.600 1.00 89.31 358 THR A CA 1
ATOM 2753 C C . THR A 1 358 ? -16.743 -8.862 -0.286 1.00 89.31 358 THR A C 1
ATOM 2755 O O . THR A 1 358 ? -17.176 -7.874 -0.869 1.00 89.31 358 THR A O 1
ATOM 2758 N N . HIS A 1 359 ? -15.797 -8.777 0.654 1.00 88.38 359 HIS A N 1
ATOM 2759 C CA . HIS A 1 359 ? -15.215 -7.501 1.075 1.00 88.38 359 HIS A CA 1
ATOM 2760 C C . HIS A 1 359 ? -14.075 -7.054 0.155 1.00 88.38 359 HIS A C 1
ATOM 2762 O O . HIS A 1 359 ? -13.095 -7.782 -0.043 1.00 88.38 359 HIS A O 1
ATOM 2768 N N . TRP A 1 360 ? -14.156 -5.809 -0.303 1.00 90.75 360 TRP A N 1
ATOM 2769 C CA . TRP A 1 360 ? -13.173 -5.169 -1.169 1.00 90.75 360 TRP A CA 1
ATOM 2770 C C . TRP A 1 360 ? -12.792 -3.787 -0.650 1.00 90.75 360 TRP A C 1
ATOM 2772 O O . TRP A 1 360 ? -13.519 -3.137 0.103 1.00 90.75 360 TRP A O 1
ATOM 2782 N N . LEU A 1 361 ? -11.617 -3.346 -1.072 1.00 89.50 361 LEU A N 1
ATOM 2783 C CA . LEU A 1 361 ? -11.196 -1.959 -1.033 1.00 89.50 361 LEU A CA 1
ATOM 2784 C C . LEU A 1 361 ? -11.197 -1.445 -2.474 1.00 89.50 361 LEU A C 1
ATOM 2786 O O . LEU A 1 361 ? -10.500 -2.012 -3.315 1.00 89.50 361 LEU A O 1
ATOM 2790 N N . ILE A 1 362 ? -11.943 -0.377 -2.743 1.00 90.94 362 ILE A N 1
ATOM 2791 C CA . ILE A 1 362 ? -11.941 0.316 -4.034 1.00 90.94 362 ILE A CA 1
ATOM 2792 C C . ILE A 1 362 ? -11.098 1.589 -3.929 1.00 90.94 362 ILE A C 1
ATOM 2794 O O . ILE A 1 362 ? -11.236 2.353 -2.973 1.00 90.94 362 ILE A O 1
ATOM 2798 N N . LYS A 1 363 ? -10.198 1.801 -4.892 1.00 89.38 363 LYS A N 1
ATOM 2799 C CA . LYS A 1 363 ? -9.381 3.008 -5.063 1.00 89.38 363 LYS A CA 1
ATOM 2800 C C . LYS A 1 363 ? -9.866 3.743 -6.306 1.00 89.38 363 LYS A C 1
ATOM 2802 O O . LYS A 1 363 ? -9.906 3.164 -7.395 1.00 89.38 363 LYS A O 1
ATOM 2807 N N . PHE A 1 364 ? -10.254 5.002 -6.137 1.00 86.56 364 PHE A N 1
ATOM 2808 C CA . PHE A 1 364 ? -10.915 5.740 -7.206 1.00 86.56 364 PHE A CA 1
ATOM 2809 C C . PHE A 1 364 ? -9.909 6.274 -8.239 1.00 86.56 364 PHE A C 1
ATOM 2811 O O . PHE A 1 364 ? -8.944 6.946 -7.881 1.00 86.56 364 PHE A O 1
ATOM 2818 N N . ASP A 1 365 ? -10.137 5.954 -9.516 1.00 81.94 365 ASP A N 1
ATOM 2819 C CA . ASP A 1 365 ? -9.492 6.578 -10.675 1.00 81.94 365 ASP A CA 1
ATOM 2820 C C . ASP A 1 365 ? -9.913 8.051 -10.840 1.00 81.94 365 ASP A C 1
ATOM 2822 O O . ASP A 1 365 ? -11.009 8.424 -10.426 1.00 81.94 365 ASP A O 1
ATOM 2826 N N . GLU A 1 366 ? -9.056 8.862 -11.465 1.00 68.62 366 GLU A N 1
ATOM 2827 C CA . GLU A 1 366 ? -9.293 10.281 -11.812 1.00 68.62 366 GLU A CA 1
ATOM 2828 C C . GLU A 1 366 ? -9.506 11.264 -10.650 1.00 68.62 366 GLU A C 1
ATOM 2830 O O . GLU A 1 366 ? -9.850 12.423 -10.867 1.00 68.62 366 GLU A O 1
ATOM 2835 N N . VAL A 1 367 ? -9.218 10.854 -9.417 1.00 61.00 367 VAL A N 1
ATOM 2836 C CA . VAL A 1 367 ? -9.288 11.746 -8.260 1.00 61.00 367 VAL A CA 1
ATOM 2837 C C . VAL A 1 367 ? -7.903 12.343 -7.982 1.00 61.00 367 VAL A C 1
ATOM 2839 O O . VAL A 1 367 ? -7.024 11.669 -7.443 1.00 61.00 367 VAL A O 1
ATOM 2842 N N . ASP A 1 368 ? -7.699 13.604 -8.383 1.00 56.00 368 ASP A N 1
ATOM 2843 C CA . ASP A 1 368 ? -6.407 14.300 -8.296 1.00 56.00 368 ASP A CA 1
ATOM 2844 C C . ASP A 1 368 ? -5.861 14.378 -6.857 1.00 56.00 368 ASP A C 1
ATOM 2846 O O . ASP A 1 368 ? -6.427 15.032 -5.976 1.00 56.00 368 ASP A O 1
ATOM 2850 N N . ASP A 1 369 ? -4.687 13.776 -6.649 1.00 54.41 369 ASP A N 1
ATOM 2851 C CA . ASP A 1 369 ? -3.855 13.936 -5.455 1.00 54.41 369 ASP A CA 1
ATOM 2852 C C . ASP A 1 369 ? -2.488 14.506 -5.874 1.00 54.41 369 ASP A C 1
ATOM 2854 O O . ASP A 1 369 ? -1.886 14.053 -6.848 1.00 54.41 369 ASP A O 1
ATOM 2858 N N . GLU A 1 370 ? -1.982 15.515 -5.155 1.00 51.50 370 GLU A N 1
ATOM 2859 C CA . GLU A 1 370 ? -0.766 16.279 -5.510 1.00 51.50 370 GLU A CA 1
ATOM 2860 C C . GLU A 1 370 ? 0.487 15.405 -5.659 1.00 51.50 370 GLU A C 1
ATOM 2862 O O . GLU A 1 370 ? 1.454 15.778 -6.340 1.00 51.50 370 GLU A O 1
ATOM 2867 N N . GLU A 1 371 ? 0.468 14.250 -4.996 1.00 52.28 371 GLU A N 1
ATOM 2868 C CA . GLU A 1 371 ? 1.585 13.320 -4.911 1.00 52.28 371 GLU A CA 1
ATOM 2869 C C . GLU A 1 371 ? 1.743 12.453 -6.162 1.00 52.28 371 GLU A C 1
ATOM 2871 O O . GLU A 1 371 ? 2.858 12.023 -6.436 1.00 52.28 371 GLU A O 1
ATOM 2876 N N . HIS A 1 372 ? 0.699 12.261 -6.974 1.00 51.50 372 HIS A N 1
ATOM 2877 C CA . HIS A 1 372 ? 0.740 11.344 -8.115 1.00 51.50 372 HIS A CA 1
ATOM 2878 C C . HIS A 1 372 ? 0.703 12.105 -9.447 1.00 51.50 372 HIS A C 1
ATOM 2880 O O . HIS A 1 372 ? -0.172 12.926 -9.707 1.00 51.50 372 HIS A O 1
ATOM 2886 N N . ALA A 1 373 ? 1.688 11.856 -10.315 1.00 41.38 373 ALA A N 1
ATOM 2887 C CA . ALA A 1 373 ? 1.684 12.391 -11.672 1.00 41.38 373 ALA A CA 1
ATOM 2888 C C . ALA A 1 373 ? 0.624 11.644 -12.505 1.00 41.38 373 ALA A C 1
ATOM 2890 O O . ALA A 1 373 ? 0.776 10.453 -12.747 1.00 41.38 373 ALA A O 1
ATOM 2891 N N . SER A 1 374 ? -0.419 12.359 -12.946 1.00 51.31 374 SER A N 1
ATOM 2892 C CA . SER A 1 374 ? -1.568 11.859 -13.723 1.00 51.31 374 SER A CA 1
ATOM 2893 C C . SER A 1 374 ? -2.509 10.927 -12.947 1.00 51.31 374 SER A C 1
ATOM 2895 O O . SER A 1 374 ? -2.384 9.708 -13.015 1.00 51.31 374 SER A O 1
ATOM 2897 N N . ALA A 1 375 ? -3.519 11.495 -12.274 1.00 59.12 375 ALA A N 1
ATOM 2898 C CA . ALA A 1 375 ? -4.604 10.720 -11.657 1.00 59.12 375 ALA A CA 1
ATOM 2899 C C . ALA A 1 375 ? -5.463 9.952 -12.679 1.00 59.12 375 ALA A C 1
ATOM 2901 O O . ALA A 1 375 ? -6.168 9.015 -12.311 1.00 59.12 375 ALA A O 1
ATOM 2902 N N . ARG A 1 376 ? -5.389 10.316 -13.966 1.00 71.44 376 ARG A N 1
ATOM 2903 C CA . ARG A 1 376 ? -6.073 9.606 -15.049 1.00 71.44 376 ARG A CA 1
ATOM 2904 C C . ARG A 1 376 ? -5.433 8.252 -15.330 1.00 71.44 376 ARG A C 1
ATOM 2906 O O . ARG A 1 376 ? -4.234 8.181 -15.601 1.00 71.44 376 ARG A O 1
ATOM 2913 N N . HIS A 1 377 ? -6.262 7.210 -15.337 1.00 85.31 377 HIS A N 1
ATOM 2914 C CA . HIS A 1 377 ? -5.903 5.805 -15.540 1.00 85.31 377 HIS A CA 1
ATOM 2915 C C . HIS A 1 377 ? -5.068 5.179 -14.419 1.00 85.31 377 HIS A C 1
ATOM 2917 O O . HIS A 1 377 ? -4.533 4.082 -14.609 1.00 85.31 377 HIS A O 1
ATOM 2923 N N . ILE A 1 378 ? -4.963 5.816 -13.249 1.00 87.31 378 ILE A N 1
ATOM 2924 C CA . ILE A 1 378 ? -4.187 5.274 -12.131 1.00 87.31 378 ILE A CA 1
ATOM 2925 C C . ILE A 1 378 ? -4.736 3.916 -11.687 1.00 87.31 378 ILE A C 1
ATOM 2927 O O . ILE A 1 378 ? -3.955 3.031 -11.349 1.00 87.31 378 ILE A O 1
ATOM 2931 N N . GLY A 1 379 ? -6.055 3.706 -11.781 1.00 91.88 379 GLY A N 1
ATOM 2932 C CA . GLY A 1 379 ? -6.664 2.411 -11.476 1.00 91.88 379 GLY A CA 1
ATOM 2933 C C . GLY A 1 379 ? -6.173 1.296 -12.408 1.00 91.88 379 GLY A C 1
ATOM 2934 O O . GLY A 1 379 ? -5.808 0.211 -11.953 1.00 91.88 379 GLY A O 1
ATOM 2935 N N . ARG A 1 380 ? -6.053 1.586 -13.711 1.00 94.19 380 ARG A N 1
ATOM 2936 C CA . ARG A 1 380 ? -5.488 0.656 -14.707 1.00 94.19 380 ARG A CA 1
ATOM 2937 C C . ARG A 1 380 ? -3.989 0.444 -14.512 1.00 94.19 380 ARG A C 1
ATOM 2939 O O . ARG A 1 380 ? -3.519 -0.680 -14.647 1.00 94.19 380 ARG A O 1
ATOM 2946 N N . VAL A 1 381 ? -3.241 1.493 -14.169 1.00 94.44 381 VAL A N 1
ATOM 2947 C CA . VAL A 1 381 ? -1.808 1.379 -13.848 1.00 94.44 381 VAL A CA 1
ATOM 2948 C C . VAL A 1 381 ? -1.602 0.467 -12.640 1.00 94.44 381 VAL A C 1
ATOM 2950 O O . VAL A 1 381 ? -0.789 -0.450 -12.699 1.00 94.44 381 VAL A O 1
ATOM 2953 N N . GLU A 1 382 ? -2.365 0.665 -11.568 1.00 95.00 382 GLU A N 1
ATOM 2954 C CA . GLU A 1 382 ? -2.273 -0.158 -10.362 1.00 95.00 382 GLU A CA 1
ATOM 2955 C C . GLU A 1 382 ? -2.686 -1.617 -10.632 1.00 95.00 382 GLU A C 1
ATOM 2957 O O . GLU A 1 382 ? -2.035 -2.553 -10.165 1.00 95.00 382 GLU A O 1
ATOM 2962 N N . TYR A 1 383 ? -3.689 -1.836 -11.488 1.00 97.38 383 TYR A N 1
ATOM 2963 C CA . TYR A 1 383 ? -4.042 -3.180 -11.944 1.00 97.38 383 TYR A CA 1
ATOM 2964 C C . TYR A 1 383 ? -2.942 -3.835 -12.791 1.00 97.38 383 TYR A C 1
ATOM 2966 O O . TYR A 1 383 ? -2.629 -5.006 -12.583 1.00 97.38 383 TYR A O 1
ATOM 2974 N N . ALA A 1 384 ? -2.285 -3.092 -13.686 1.00 97.69 384 ALA A N 1
ATOM 2975 C CA . ALA A 1 384 ? -1.136 -3.606 -14.432 1.00 97.69 384 ALA A CA 1
ATOM 2976 C C . ALA A 1 384 ? 0.008 -4.024 -13.494 1.00 97.69 384 ALA A C 1
ATOM 2978 O O . ALA A 1 384 ? 0.632 -5.062 -13.707 1.00 97.69 384 ALA A O 1
ATOM 2979 N N . TYR A 1 385 ? 0.256 -3.255 -12.428 1.00 97.94 385 TYR A N 1
ATOM 2980 C CA . TYR A 1 385 ? 1.231 -3.606 -11.392 1.00 97.94 385 TYR A CA 1
ATOM 2981 C C . TYR A 1 385 ? 0.848 -4.880 -10.651 1.00 97.94 385 TYR A C 1
ATOM 2983 O O . TYR A 1 385 ? 1.710 -5.732 -10.451 1.00 97.94 385 TYR A O 1
ATOM 2991 N N . HIS A 1 386 ? -0.428 -5.046 -10.296 1.00 98.19 386 HIS A N 1
ATOM 2992 C CA . HIS A 1 386 ? -0.928 -6.297 -9.732 1.00 98.19 386 HIS A CA 1
ATOM 2993 C C . HIS A 1 386 ? -0.651 -7.489 -10.662 1.00 98.19 386 HIS A C 1
ATOM 2995 O O . HIS A 1 386 ? -0.089 -8.488 -10.214 1.00 98.19 386 HIS A O 1
ATOM 3001 N N . VAL A 1 387 ? -0.982 -7.379 -11.954 1.00 98.50 387 VAL A N 1
ATOM 3002 C CA . VAL A 1 387 ? -0.754 -8.461 -12.926 1.00 98.50 387 VAL A CA 1
ATOM 3003 C C . VAL A 1 387 ? 0.739 -8.783 -13.046 1.00 98.50 387 VAL A C 1
ATOM 3005 O O . VAL A 1 387 ? 1.118 -9.951 -12.966 1.00 98.50 387 VAL A O 1
ATOM 3008 N N . MET A 1 388 ? 1.605 -7.771 -13.167 1.00 98.50 388 MET A N 1
ATOM 3009 C CA . MET A 1 388 ? 3.059 -7.977 -13.207 1.00 98.50 388 MET A CA 1
ATOM 3010 C C . MET A 1 388 ? 3.589 -8.612 -11.913 1.00 98.50 388 MET A C 1
ATOM 3012 O O . MET A 1 388 ? 4.415 -9.517 -11.970 1.00 98.50 388 MET A O 1
ATOM 3016 N N . ALA A 1 389 ? 3.113 -8.179 -10.747 1.00 98.44 389 ALA A N 1
ATOM 3017 C CA . ALA A 1 389 ? 3.541 -8.720 -9.462 1.00 98.44 389 ALA A CA 1
ATOM 3018 C C . ALA A 1 389 ? 3.170 -10.205 -9.321 1.00 98.44 389 ALA A C 1
ATOM 3020 O O . ALA A 1 389 ? 4.020 -11.015 -8.953 1.00 98.44 389 ALA A O 1
ATOM 3021 N N . VAL A 1 390 ? 1.937 -10.579 -9.680 1.00 98.56 390 VAL A N 1
ATOM 3022 C CA . VAL A 1 390 ? 1.490 -11.981 -9.672 1.00 98.56 390 VAL A CA 1
ATOM 3023 C C . VAL A 1 390 ? 2.302 -12.823 -10.659 1.00 98.56 390 VAL A C 1
ATOM 3025 O O . VAL A 1 390 ? 2.747 -13.912 -10.302 1.00 98.56 390 VAL A O 1
ATOM 3028 N N . LEU A 1 391 ? 2.561 -12.313 -11.870 1.00 98.44 391 LEU A N 1
ATOM 3029 C CA . LEU A 1 391 ? 3.408 -12.989 -12.861 1.00 98.44 391 LEU A CA 1
ATOM 3030 C C . LEU A 1 391 ? 4.850 -13.183 -12.374 1.00 98.44 391 LEU A C 1
ATOM 3032 O O . LEU A 1 391 ? 5.461 -14.200 -12.689 1.00 98.44 391 LEU A O 1
ATOM 3036 N N . ALA A 1 392 ? 5.375 -12.245 -11.584 1.00 98.31 392 ALA A N 1
ATOM 3037 C CA . ALA A 1 392 ? 6.695 -12.342 -10.968 1.00 98.31 392 ALA A CA 1
ATOM 3038 C C . ALA A 1 392 ? 6.738 -13.292 -9.752 1.00 98.31 392 ALA A C 1
ATOM 3040 O O . ALA A 1 392 ? 7.806 -13.497 -9.180 1.00 98.31 392 ALA A O 1
ATOM 3041 N N . GLY A 1 393 ? 5.600 -13.861 -9.336 1.00 98.12 393 GLY A N 1
ATOM 3042 C CA . GLY A 1 393 ? 5.499 -14.764 -8.186 1.00 98.12 393 GLY A CA 1
ATOM 3043 C C . GLY A 1 393 ? 5.282 -14.068 -6.837 1.00 98.12 393 GLY A C 1
ATOM 3044 O O . GLY A 1 393 ? 5.455 -14.695 -5.789 1.00 98.12 393 GLY A O 1
ATOM 3045 N N . ILE A 1 394 ? 4.907 -12.784 -6.827 1.00 98.38 394 ILE A N 1
ATOM 3046 C CA . ILE A 1 394 ? 4.524 -12.082 -5.596 1.00 98.38 394 ILE A CA 1
ATOM 3047 C C . ILE A 1 394 ? 3.128 -12.532 -5.177 1.00 98.38 394 ILE A C 1
ATOM 3049 O O . ILE A 1 394 ? 2.160 -12.418 -5.928 1.00 98.38 394 ILE A O 1
ATOM 3053 N N . GLU A 1 395 ? 3.009 -12.988 -3.932 1.00 97.12 395 GLU A N 1
ATOM 3054 C CA . GLU A 1 395 ? 1.715 -13.338 -3.355 1.00 97.12 395 GLU A CA 1
ATOM 3055 C C . GLU A 1 395 ? 0.863 -12.082 -3.137 1.00 97.12 395 GLU A C 1
ATOM 3057 O O . GLU A 1 395 ? 1.196 -11.236 -2.304 1.00 97.12 395 GLU A O 1
ATOM 3062 N N . MET A 1 396 ? -0.259 -11.974 -3.848 1.00 95.31 396 MET A N 1
ATOM 3063 C CA . MET A 1 396 ? -1.244 -10.895 -3.720 1.00 95.31 396 MET A CA 1
ATOM 3064 C C . MET A 1 396 ? -2.656 -11.462 -3.607 1.00 95.31 396 MET A C 1
ATOM 3066 O O . MET A 1 396 ? -2.938 -12.569 -4.068 1.00 95.31 396 MET A O 1
ATOM 3070 N N . THR A 1 397 ? -3.565 -10.695 -3.005 1.00 93.44 397 THR A N 1
ATOM 3071 C CA . THR A 1 397 ? -4.992 -10.988 -3.125 1.00 93.44 397 THR A CA 1
ATOM 3072 C C . THR A 1 397 ? -5.504 -10.681 -4.521 1.00 93.44 397 THR A C 1
ATOM 3074 O O . THR A 1 397 ? -4.909 -9.932 -5.296 1.00 93.44 397 THR A O 1
ATOM 3077 N N . GLU A 1 398 ? -6.651 -11.276 -4.819 1.00 95.06 398 GLU A N 1
ATOM 3078 C CA . GLU A 1 398 ? -7.419 -10.991 -6.018 1.00 95.06 398 GLU A CA 1
ATOM 3079 C C . GLU A 1 398 ? -7.678 -9.486 -6.159 1.00 95.06 398 GLU A C 1
ATOM 3081 O O . GLU A 1 398 ? -8.142 -8.833 -5.220 1.00 95.06 398 GLU A O 1
ATOM 3086 N N . CYS A 1 399 ? -7.368 -8.945 -7.335 1.00 96.88 399 CYS A N 1
ATOM 3087 C CA . CYS A 1 399 ? -7.685 -7.573 -7.703 1.00 96.88 399 CYS A CA 1
ATOM 3088 C C . CYS A 1 399 ? -8.517 -7.564 -8.989 1.00 96.88 399 CYS A C 1
ATOM 3090 O O . CYS A 1 399 ? -8.436 -8.486 -9.807 1.00 96.88 399 CYS A O 1
ATOM 3092 N N . ARG A 1 400 ? -9.332 -6.526 -9.165 1.00 96.31 400 ARG A N 1
ATOM 3093 C CA . ARG A 1 400 ? -10.238 -6.336 -10.304 1.00 96.31 400 ARG A CA 1
ATOM 3094 C C . ARG A 1 400 ? -10.257 -4.867 -10.714 1.00 96.31 400 ARG A C 1
ATOM 3096 O O . ARG A 1 400 ? -9.898 -3.994 -9.925 1.00 96.31 400 ARG A O 1
ATOM 3103 N N . LEU A 1 401 ? -10.693 -4.607 -11.941 1.00 95.12 401 LEU A N 1
ATOM 3104 C CA . LEU A 1 401 ? -11.069 -3.272 -12.390 1.00 95.12 401 LEU A CA 1
ATOM 3105 C C . LEU A 1 401 ? -12.590 -3.167 -12.371 1.00 95.12 401 LEU A C 1
ATOM 3107 O O . LEU A 1 401 ? -13.267 -3.979 -12.997 1.00 95.12 401 LEU A O 1
ATOM 3111 N N . PHE A 1 402 ? -13.111 -2.166 -11.670 1.00 93.62 402 PHE A N 1
ATOM 3112 C CA . PHE A 1 402 ? -14.525 -1.817 -11.712 1.00 93.62 402 PHE A CA 1
ATOM 3113 C C . PHE A 1 402 ? -14.727 -0.709 -12.735 1.00 93.62 402 PHE A C 1
ATOM 3115 O O . PHE A 1 402 ? -14.222 0.403 -12.555 1.00 93.62 402 PHE A O 1
ATOM 3122 N N . ALA A 1 403 ? -15.417 -1.035 -13.823 1.00 90.38 403 ALA A N 1
ATOM 3123 C CA . ALA A 1 403 ? -15.730 -0.081 -14.873 1.00 90.38 403 ALA A CA 1
ATOM 3124 C C . ALA A 1 403 ? -16.858 0.853 -14.419 1.00 90.38 403 ALA A C 1
ATOM 3126 O O . ALA A 1 403 ? -17.908 0.394 -13.977 1.00 90.38 403 ALA A O 1
ATOM 3127 N N . ASP A 1 404 ? -16.633 2.154 -14.564 1.00 85.69 404 ASP A N 1
ATOM 3128 C CA . ASP A 1 404 ? -17.603 3.204 -14.269 1.00 85.69 404 ASP A CA 1
ATOM 3129 C C . ASP A 1 404 ? -17.539 4.257 -15.384 1.00 85.69 404 ASP A C 1
ATOM 3131 O O . ASP A 1 404 ? -16.737 5.198 -15.362 1.00 85.69 404 ASP A O 1
ATOM 3135 N N . GLY A 1 405 ? -18.313 4.018 -16.447 1.00 84.06 405 GLY A N 1
ATOM 3136 C CA . GLY A 1 405 ? -18.228 4.784 -17.689 1.00 84.06 405 GLY A CA 1
ATOM 3137 C C . GLY A 1 405 ? -16.801 4.762 -18.271 1.00 84.06 405 GLY A C 1
ATOM 3138 O O . GLY A 1 405 ? -16.282 3.682 -18.561 1.00 84.06 405 GLY A O 1
ATOM 3139 N N . PRO A 1 406 ? -16.139 5.922 -18.467 1.00 80.69 406 PRO A N 1
ATOM 3140 C CA . PRO A 1 406 ? -14.754 5.968 -18.948 1.00 80.69 406 PRO A CA 1
ATOM 3141 C C . PRO A 1 406 ? -13.715 5.578 -17.873 1.00 80.69 406 PRO A C 1
ATOM 3143 O O . PRO A 1 406 ? -12.580 5.194 -18.202 1.00 80.69 406 PRO A O 1
ATOM 3146 N N . ARG A 1 407 ? -14.086 5.656 -16.588 1.00 86.00 407 ARG A N 1
ATOM 3147 C CA . ARG A 1 407 ? -13.203 5.384 -15.448 1.00 86.00 407 ARG A CA 1
ATOM 3148 C C . ARG A 1 407 ? -13.082 3.882 -15.214 1.00 86.00 407 ARG A C 1
ATOM 3150 O O . ARG A 1 407 ? -14.002 3.112 -15.485 1.00 86.00 407 ARG A O 1
ATOM 3157 N N . ALA A 1 408 ? -11.931 3.456 -14.704 1.00 91.56 408 ALA A N 1
ATOM 3158 C CA . ALA A 1 408 ? -11.765 2.091 -14.215 1.00 91.56 408 ALA A CA 1
ATOM 3159 C C . ALA A 1 408 ? -11.089 2.121 -12.849 1.00 91.56 408 ALA A C 1
ATOM 3161 O O . ALA A 1 408 ? -9.881 2.338 -12.741 1.00 91.56 408 ALA A O 1
ATOM 3162 N N . HIS A 1 409 ? -11.882 1.909 -11.804 1.00 92.31 409 HIS A N 1
ATOM 3163 C CA . HIS A 1 409 ? -11.414 1.933 -10.426 1.00 92.31 409 HIS A CA 1
ATOM 3164 C C . HIS A 1 409 ? -10.692 0.630 -10.093 1.00 92.31 409 HIS A C 1
ATOM 3166 O O . HIS A 1 409 ? -11.143 -0.460 -10.451 1.00 92.31 409 HIS A O 1
ATOM 3172 N N . PHE A 1 410 ? -9.574 0.731 -9.380 1.00 94.94 410 PHE A N 1
ATOM 3173 C CA . PHE A 1 410 ? -8.860 -0.449 -8.909 1.00 94.94 410 PHE A CA 1
ATOM 3174 C C . PHE A 1 410 ? -9.548 -0.998 -7.663 1.00 94.94 410 PHE A C 1
ATOM 3176 O O . PHE A 1 410 ? -9.747 -0.275 -6.687 1.00 94.94 410 PHE A O 1
ATOM 3183 N N . MET A 1 411 ? -9.879 -2.283 -7.670 1.00 94.75 411 MET A N 1
ATOM 3184 C CA . MET A 1 411 ? -10.418 -2.991 -6.517 1.00 94.75 411 MET A CA 1
ATOM 3185 C C . MET A 1 411 ? -9.456 -4.082 -6.074 1.00 94.75 411 MET A C 1
ATOM 3187 O O . MET A 1 411 ? -8.959 -4.852 -6.891 1.00 94.75 411 MET A O 1
ATOM 3191 N N . THR A 1 412 ? -9.242 -4.197 -4.767 1.00 93.88 412 THR A N 1
ATOM 3192 C CA . THR A 1 412 ? -8.483 -5.298 -4.169 1.00 93.88 412 THR A CA 1
ATOM 3193 C C . THR A 1 412 ? -9.301 -5.982 -3.090 1.00 93.88 412 THR A C 1
ATOM 3195 O O . THR A 1 412 ? -9.935 -5.335 -2.249 1.00 93.88 412 THR A O 1
ATOM 3198 N N . ARG A 1 413 ? -9.319 -7.312 -3.126 1.00 92.38 413 ARG A N 1
ATOM 3199 C CA . ARG A 1 413 ? -10.033 -8.114 -2.147 1.00 92.38 413 ARG A CA 1
ATOM 3200 C C . ARG A 1 413 ? -9.320 -8.013 -0.810 1.00 92.38 413 ARG A C 1
ATOM 3202 O O . ARG A 1 413 ? -8.106 -8.221 -0.714 1.00 92.38 413 ARG A O 1
ATOM 3209 N N . ARG A 1 414 ? -10.087 -7.728 0.237 1.00 87.94 414 ARG A N 1
ATOM 3210 C CA . ARG A 1 414 ? -9.562 -7.618 1.598 1.00 87.94 414 ARG A CA 1
ATOM 3211 C C . ARG A 1 414 ? -9.102 -8.989 2.092 1.00 87.94 414 ARG A C 1
ATOM 3213 O O . ARG A 1 414 ? -9.890 -9.926 2.135 1.00 87.94 414 ARG A O 1
ATOM 3220 N N . PHE A 1 415 ? -7.829 -9.110 2.472 1.00 85.25 415 PHE A N 1
ATOM 3221 C CA . PHE A 1 415 ? -7.293 -10.322 3.114 1.00 85.25 415 PHE A CA 1
ATOM 3222 C C . PHE A 1 415 ? -7.555 -10.365 4.620 1.00 85.25 415 PHE A C 1
ATOM 3224 O O . PHE A 1 415 ? -7.414 -11.420 5.231 1.00 85.25 415 PHE A O 1
ATOM 3231 N N . ASP A 1 416 ? -7.899 -9.225 5.219 1.00 76.94 416 ASP A N 1
ATOM 3232 C CA . ASP A 1 416 ? -8.180 -9.075 6.646 1.00 76.94 416 ASP A CA 1
ATOM 3233 C C . ASP A 1 416 ? -9.645 -9.380 7.004 1.00 76.94 416 ASP A C 1
ATOM 3235 O O . ASP A 1 416 ? -10.007 -9.428 8.178 1.00 76.94 416 ASP A O 1
ATOM 3239 N N . ARG A 1 417 ? -10.491 -9.614 5.993 1.00 74.06 417 ARG A N 1
ATOM 3240 C CA . ARG A 1 417 ? -11.909 -9.960 6.133 1.00 74.06 417 ARG A CA 1
ATOM 3241 C C . ARG A 1 417 ? -12.234 -11.195 5.293 1.00 74.06 417 ARG A C 1
ATOM 3243 O O . ARG A 1 417 ? -11.740 -11.346 4.181 1.00 74.06 417 ARG A O 1
ATOM 3250 N N . GLY A 1 418 ? -13.116 -12.054 5.796 1.00 61.22 418 GLY A N 1
ATOM 3251 C CA . GLY A 1 418 ? -13.703 -13.140 5.012 1.00 61.22 418 GLY A CA 1
ATOM 3252 C C . GLY A 1 418 ? -13.524 -14.549 5.578 1.00 61.22 418 GLY A C 1
ATOM 3253 O O . GLY A 1 418 ? -12.669 -14.838 6.411 1.00 61.22 418 GLY A O 1
ATOM 3254 N N . HIS A 1 419 ? -14.389 -15.428 5.073 1.00 42.38 419 HIS A N 1
ATOM 3255 C CA . HIS A 1 419 ? -14.619 -16.799 5.510 1.00 42.38 419 HIS A CA 1
ATOM 3256 C C . HIS A 1 419 ? -13.920 -17.758 4.531 1.00 42.38 419 HIS A C 1
ATOM 3258 O O . HIS A 1 419 ? -14.438 -18.022 3.445 1.00 42.38 419 HIS A O 1
ATOM 3264 N N . ARG A 1 420 ? -12.734 -18.294 4.851 1.00 31.69 420 ARG A N 1
ATOM 3265 C CA . ARG A 1 420 ? -12.144 -19.348 4.005 1.00 31.69 420 ARG A CA 1
ATOM 3266 C C . ARG A 1 420 ? -12.771 -20.700 4.372 1.00 31.69 420 ARG A C 1
ATOM 3268 O O . ARG A 1 420 ? -12.384 -21.327 5.341 1.00 31.69 420 ARG A O 1
ATOM 3275 N N . ALA A 1 421 ? -13.772 -21.080 3.574 1.00 25.12 421 ALA A N 1
ATOM 3276 C CA . ALA A 1 421 ? -14.157 -22.440 3.173 1.00 25.12 421 ALA A CA 1
ATOM 3277 C C . ALA A 1 421 ? -14.327 -23.536 4.251 1.00 25.12 421 ALA A C 1
ATOM 3279 O O . ALA A 1 421 ? -13.353 -24.019 4.801 1.00 25.12 421 ALA A O 1
ATOM 3280 N N . ARG A 1 422 ? -15.563 -24.046 4.418 1.00 23.38 422 ARG A N 1
ATOM 3281 C CA . ARG A 1 422 ? -15.917 -25.418 4.887 1.00 23.38 422 ARG A CA 1
ATOM 3282 C C . ARG A 1 422 ? -15.211 -25.986 6.136 1.00 23.38 422 ARG A C 1
ATOM 3284 O O . ARG A 1 422 ? -15.355 -27.170 6.418 1.00 23.38 422 ARG A O 1
ATOM 3291 N N . SER A 1 423 ? -14.562 -25.158 6.934 1.00 22.25 423 SER A N 1
ATOM 3292 C CA . SER A 1 423 ? -14.228 -25.417 8.326 1.00 22.25 423 SER A CA 1
ATOM 3293 C C . SER A 1 423 ? -14.836 -24.285 9.134 1.00 22.25 423 SER A C 1
ATOM 3295 O O . SER A 1 423 ? -14.480 -23.120 8.966 1.00 22.25 423 SER A O 1
ATOM 3297 N N . SER A 1 424 ? -15.805 -24.625 9.974 1.00 22.23 424 SER A N 1
ATOM 3298 C CA . SER A 1 424 ? -16.256 -23.773 11.065 1.00 22.23 424 SER A CA 1
ATOM 3299 C C . SER A 1 424 ? -15.036 -23.185 11.781 1.00 22.23 424 SER A C 1
ATOM 3301 O O . SER A 1 424 ? -14.172 -23.939 12.230 1.00 22.23 424 SER A O 1
ATOM 3303 N N . THR A 1 425 ? -15.012 -21.854 11.912 1.00 22.38 425 THR A N 1
ATOM 3304 C CA . THR A 1 425 ? -14.019 -21.030 12.636 1.00 22.38 425 THR A CA 1
ATOM 3305 C C . THR A 1 425 ? -12.822 -20.510 11.816 1.00 22.38 425 THR A C 1
ATOM 3307 O O . THR A 1 425 ? -11.669 -20.807 12.113 1.00 22.38 425 THR A O 1
ATOM 3310 N N . CYS A 1 426 ? -13.064 -19.635 10.832 1.00 25.00 426 CYS A N 1
ATOM 3311 C CA . CYS A 1 426 ? -12.033 -18.695 10.366 1.00 25.00 426 CYS A CA 1
ATOM 3312 C C . CYS A 1 426 ? -12.184 -17.362 11.111 1.00 25.00 426 CYS A C 1
ATOM 3314 O O . CYS A 1 426 ? -13.138 -16.624 10.881 1.00 25.00 426 CYS A O 1
ATOM 3316 N N . ARG A 1 427 ? -11.248 -17.080 12.026 1.00 27.33 427 ARG A N 1
ATOM 3317 C CA . ARG A 1 427 ? -11.167 -15.824 12.787 1.00 27.33 427 ARG A CA 1
ATOM 3318 C C . ARG A 1 427 ? -10.665 -14.667 11.891 1.00 27.33 427 ARG A C 1
ATOM 3320 O O . ARG A 1 427 ? -9.846 -14.952 11.016 1.00 27.33 427 ARG A O 1
ATOM 3327 N N . PRO A 1 428 ? -11.059 -13.390 12.107 1.00 25.56 428 PRO A N 1
ATOM 3328 C CA . PRO A 1 428 ? -10.407 -12.248 11.475 1.00 25.56 428 PRO A CA 1
ATOM 3329 C C . PRO A 1 428 ? -8.903 -12.319 11.733 1.00 25.56 428 PRO A C 1
ATOM 3331 O O . PRO A 1 428 ? -8.469 -12.423 12.881 1.00 25.56 428 PRO A O 1
ATOM 3334 N N . THR A 1 429 ? -8.098 -12.277 10.676 1.00 27.61 429 THR A N 1
ATOM 3335 C CA . THR A 1 429 ? -6.680 -11.954 10.820 1.00 27.61 429 THR A CA 1
ATOM 3336 C C . THR A 1 429 ? -6.612 -10.452 11.019 1.00 27.61 429 THR A C 1
ATOM 3338 O O . THR A 1 429 ? -7.073 -9.714 10.146 1.00 27.61 429 THR A O 1
ATOM 3341 N N . ALA A 1 430 ? -6.068 -9.965 12.132 1.00 31.33 430 ALA A N 1
ATOM 3342 C CA . ALA A 1 430 ? -5.811 -8.531 12.203 1.00 31.33 430 ALA A CA 1
ATOM 3343 C C . ALA A 1 430 ? -4.748 -8.125 11.162 1.00 31.33 430 ALA A C 1
ATOM 3345 O O . ALA A 1 430 ? -4.192 -8.933 10.419 1.00 31.33 430 ALA A O 1
ATOM 3346 N N . ARG A 1 431 ? -4.493 -6.835 11.061 1.00 33.53 431 ARG A N 1
ATOM 3347 C CA . ARG A 1 431 ? -3.360 -6.297 10.327 1.00 33.53 431 ARG A CA 1
ATOM 3348 C C . ARG A 1 431 ? -2.558 -5.547 11.365 1.00 33.53 431 ARG A C 1
ATOM 3350 O O . ARG A 1 431 ? -3.132 -4.744 12.095 1.00 33.53 431 ARG A O 1
ATOM 3357 N N . TRP A 1 432 ? -1.263 -5.815 11.438 1.00 36.88 432 TRP A N 1
ATOM 3358 C CA . TRP A 1 432 ? -0.408 -5.178 12.422 1.00 36.88 432 TRP A CA 1
ATOM 3359 C C . TRP A 1 432 ? 0.595 -4.296 11.708 1.00 36.88 432 TRP A C 1
ATOM 3361 O O . TRP A 1 432 ? 1.333 -4.801 10.854 1.00 36.88 432 TRP A O 1
ATOM 3371 N N . PRO A 1 433 ? 0.619 -2.990 12.016 1.00 37.50 433 PRO A N 1
ATOM 3372 C CA . PRO A 1 433 ? 1.651 -2.120 11.490 1.00 37.50 433 PRO A CA 1
ATOM 3373 C C . PRO A 1 433 ? 3.021 -2.635 11.897 1.00 37.50 433 PRO A C 1
ATOM 3375 O O . PRO A 1 433 ? 3.285 -2.900 13.071 1.00 37.50 433 PRO A O 1
ATOM 3378 N N . THR A 1 434 ? 3.938 -2.666 10.936 1.00 37.25 434 THR A N 1
ATOM 3379 C CA . THR A 1 434 ? 5.358 -2.552 11.258 1.00 37.25 434 THR A CA 1
ATOM 3380 C C . THR A 1 434 ? 5.568 -1.337 12.166 1.00 37.25 434 THR A C 1
ATOM 3382 O O . THR A 1 434 ? 5.054 -0.258 11.834 1.00 37.25 434 THR A O 1
ATOM 3385 N N . PRO A 1 435 ? 6.340 -1.465 13.261 1.00 36.84 435 PRO A N 1
ATOM 3386 C CA . PRO A 1 435 ? 6.836 -0.322 14.015 1.00 36.84 435 PRO A CA 1
ATOM 3387 C C . PRO A 1 435 ? 7.359 0.713 13.028 1.00 36.84 435 PRO A C 1
ATOM 3389 O O . PRO A 1 435 ? 8.245 0.402 12.232 1.00 36.84 435 PRO A O 1
ATOM 3392 N N . THR A 1 436 ? 6.779 1.913 12.997 1.00 37.28 436 THR A N 1
ATOM 3393 C CA . THR A 1 436 ? 7.296 2.959 12.112 1.00 37.28 436 THR A CA 1
ATOM 3394 C C . THR A 1 436 ? 8.668 3.314 12.632 1.00 37.28 436 THR A C 1
ATOM 3396 O O . THR A 1 436 ? 8.827 3.939 13.680 1.00 37.28 436 THR A O 1
ATOM 3399 N N . VAL A 1 437 ? 9.667 2.810 11.925 1.00 33.69 437 VAL A N 1
ATOM 3400 C CA . VAL A 1 437 ? 11.046 2.996 12.297 1.00 33.69 437 VAL A CA 1
ATOM 3401 C C . VAL A 1 437 ? 11.367 4.475 12.105 1.00 33.69 437 VAL A C 1
ATOM 3403 O O . VAL A 1 437 ? 11.091 5.060 11.053 1.00 33.69 437 VAL A O 1
ATOM 3406 N N . THR A 1 438 ? 11.900 5.105 13.149 1.00 32.78 438 THR A N 1
ATOM 3407 C CA . THR A 1 438 ? 12.353 6.496 13.104 1.00 32.78 438 THR A CA 1
ATOM 3408 C C . THR A 1 438 ? 13.350 6.702 11.955 1.00 32.78 438 THR A C 1
ATOM 3410 O O . THR A 1 438 ? 13.978 5.766 11.455 1.00 32.78 438 THR A O 1
ATOM 3413 N N . ARG A 1 439 ? 13.477 7.958 11.509 1.00 37.44 439 ARG A N 1
ATOM 3414 C CA . ARG A 1 439 ? 14.196 8.404 10.297 1.00 37.44 439 ARG A CA 1
ATOM 3415 C C . ARG A 1 439 ? 15.576 7.755 10.007 1.00 37.44 439 ARG A C 1
ATOM 3417 O O . ARG A 1 439 ? 15.882 7.653 8.824 1.00 37.44 439 ARG A O 1
ATOM 3424 N N . PRO A 1 440 ? 16.388 7.271 10.974 1.00 34.28 440 PRO A N 1
ATOM 3425 C CA . PRO A 1 440 ? 17.646 6.575 10.665 1.00 34.28 440 PRO A CA 1
ATOM 3426 C C . PRO A 1 440 ? 17.509 5.125 10.156 1.00 34.28 440 PRO A C 1
ATOM 3428 O O . PRO A 1 440 ? 18.492 4.569 9.664 1.00 34.28 440 PRO A O 1
ATOM 3431 N N . ALA A 1 441 ? 16.341 4.480 10.285 1.00 44.75 441 ALA A N 1
ATOM 3432 C CA . ALA A 1 441 ? 16.219 3.030 10.085 1.00 44.75 441 ALA A CA 1
ATOM 3433 C C . ALA A 1 441 ? 15.082 2.574 9.139 1.00 44.75 441 ALA A C 1
ATOM 3435 O O . ALA A 1 441 ? 14.613 1.433 9.198 1.00 44.75 441 ALA A O 1
ATOM 3436 N N . ARG A 1 442 ? 14.739 3.420 8.155 1.00 62.38 442 ARG A N 1
ATOM 3437 C CA . ARG A 1 442 ? 13.981 3.041 6.942 1.00 62.38 442 ARG A CA 1
ATOM 3438 C C . ARG A 1 442 ? 14.830 2.184 5.995 1.00 62.38 442 ARG A C 1
ATOM 3440 O O . ARG A 1 442 ? 15.158 2.589 4.888 1.00 62.38 442 ARG A O 1
ATOM 3447 N N . ARG A 1 443 ? 15.258 1.015 6.458 1.00 68.81 443 ARG A N 1
ATOM 3448 C CA . ARG A 1 443 ? 16.028 0.046 5.673 1.00 68.81 443 ARG A CA 1
ATOM 3449 C C . ARG A 1 443 ? 15.149 -1.158 5.403 1.00 68.81 443 ARG A C 1
ATOM 3451 O O . ARG A 1 443 ? 14.462 -1.616 6.315 1.00 68.81 443 ARG A O 1
ATOM 3458 N N . THR A 1 444 ? 15.238 -1.731 4.207 1.00 75.31 444 THR A N 1
ATOM 3459 C CA . THR A 1 444 ? 14.552 -3.000 3.919 1.00 75.31 444 THR A CA 1
ATOM 3460 C C . THR A 1 444 ? 14.975 -4.100 4.898 1.00 75.31 444 THR A C 1
ATOM 3462 O O . THR A 1 444 ? 14.166 -4.935 5.293 1.00 75.31 444 THR A O 1
ATOM 3465 N N . THR A 1 445 ? 16.211 -4.043 5.409 1.00 79.81 445 THR A N 1
ATOM 3466 C CA . THR A 1 445 ? 16.722 -4.969 6.431 1.00 79.81 445 THR A CA 1
ATOM 3467 C C . THR A 1 445 ? 15.894 -5.002 7.715 1.00 79.81 445 THR A C 1
ATOM 3469 O O . THR A 1 445 ? 15.795 -6.050 8.349 1.00 79.81 445 THR A O 1
ATOM 3472 N N . SER A 1 446 ? 15.240 -3.895 8.077 1.00 81.38 446 SER A N 1
ATOM 3473 C CA . SER A 1 446 ? 14.341 -3.832 9.233 1.00 81.38 446 SER A CA 1
ATOM 3474 C C . SER A 1 446 ? 13.100 -4.718 9.047 1.00 81.38 446 SER A C 1
ATOM 3476 O O . SER A 1 446 ? 12.594 -5.274 10.023 1.00 81.38 446 SER A O 1
ATOM 3478 N N . LEU A 1 447 ? 12.630 -4.911 7.807 1.00 85.56 447 LEU A N 1
ATOM 3479 C CA . LEU A 1 447 ? 11.519 -5.821 7.505 1.00 85.56 447 LEU A CA 1
ATOM 3480 C C . LEU A 1 447 ? 11.940 -7.281 7.698 1.00 85.56 447 LEU A C 1
ATOM 3482 O O . LEU A 1 447 ? 11.208 -8.043 8.326 1.00 85.56 447 LEU A O 1
ATOM 3486 N N . PHE A 1 448 ? 13.140 -7.655 7.239 1.00 88.62 448 PHE A N 1
ATOM 3487 C CA . PHE A 1 448 ? 13.680 -9.004 7.449 1.00 88.62 448 PHE A CA 1
ATOM 3488 C C . PHE A 1 448 ? 13.893 -9.307 8.936 1.00 88.62 448 PHE A C 1
ATOM 3490 O O . PHE A 1 448 ? 13.532 -10.387 9.402 1.00 88.62 448 PHE A O 1
ATOM 3497 N N . ALA A 1 449 ? 14.425 -8.347 9.699 1.00 85.94 449 ALA A N 1
ATOM 3498 C CA . ALA A 1 449 ? 14.587 -8.483 11.145 1.00 85.94 449 ALA A CA 1
ATOM 3499 C C . ALA A 1 449 ? 13.235 -8.663 11.852 1.00 85.94 449 ALA A C 1
ATOM 3501 O O . ALA A 1 449 ? 13.103 -9.528 12.715 1.00 85.94 449 ALA A O 1
ATOM 3502 N N . THR A 1 450 ? 12.216 -7.905 11.437 1.00 84.88 450 THR A N 1
ATOM 3503 C CA . THR A 1 450 ? 10.854 -8.032 11.977 1.00 84.88 450 THR A CA 1
ATOM 3504 C C . THR A 1 450 ? 10.264 -9.409 11.669 1.00 84.88 450 THR A C 1
ATOM 3506 O O . THR A 1 450 ? 9.757 -10.066 12.572 1.00 84.88 450 THR A O 1
ATOM 3509 N N . ALA A 1 451 ? 10.381 -9.888 10.426 1.00 87.56 451 ALA A N 1
ATOM 3510 C CA . ALA A 1 451 ? 9.902 -11.215 10.041 1.00 87.56 451 ALA A CA 1
ATOM 3511 C C . ALA A 1 451 ? 10.562 -12.329 10.875 1.00 87.56 451 ALA A C 1
ATOM 3513 O O . ALA A 1 451 ? 9.871 -13.217 11.368 1.00 87.56 451 ALA A O 1
ATOM 3514 N N . ARG A 1 452 ? 11.878 -12.246 11.110 1.00 89.19 452 ARG A N 1
ATOM 3515 C CA . ARG A 1 452 ? 12.604 -13.195 11.973 1.00 89.19 452 ARG A CA 1
ATOM 3516 C C . ARG A 1 452 ? 12.150 -13.130 13.425 1.00 89.19 452 ARG A C 1
ATOM 3518 O O . ARG A 1 452 ? 11.941 -14.171 14.035 1.00 89.19 452 ARG A O 1
ATOM 3525 N N . ALA A 1 453 ? 11.978 -11.926 13.965 1.00 86.56 453 ALA A N 1
ATOM 3526 C CA . ALA A 1 453 ? 11.522 -11.734 15.338 1.00 86.56 453 ALA A CA 1
ATOM 3527 C C . ALA A 1 453 ? 10.093 -12.265 15.562 1.00 86.56 453 ALA A C 1
ATOM 3529 O O . ALA A 1 453 ? 9.764 -12.696 16.660 1.00 86.56 453 ALA A O 1
ATOM 3530 N N . LEU A 1 454 ? 9.269 -12.287 14.510 1.00 84.50 454 LEU A N 1
ATOM 3531 C CA . LEU A 1 454 ? 7.942 -12.910 14.494 1.00 84.50 454 LEU A CA 1
ATOM 3532 C C . LEU A 1 454 ? 7.971 -14.423 14.186 1.00 84.50 454 LEU A C 1
ATOM 3534 O O . LEU A 1 454 ? 6.916 -15.049 14.102 1.00 84.50 454 LEU A O 1
ATOM 3538 N N . GLY A 1 455 ? 9.153 -15.021 14.007 1.00 89.44 455 GLY A N 1
ATOM 3539 C CA . GLY A 1 455 ? 9.320 -16.457 13.766 1.00 89.44 455 GLY A CA 1
ATOM 3540 C C . GLY A 1 455 ? 8.989 -16.920 12.344 1.00 89.44 455 GLY A C 1
ATOM 3541 O O . GLY A 1 455 ? 8.732 -18.106 12.136 1.00 89.44 455 GLY A O 1
ATOM 3542 N N . LEU A 1 456 ? 8.973 -16.021 11.354 1.00 90.69 456 LEU A N 1
ATOM 3543 C CA . LEU A 1 456 ? 8.682 -16.391 9.967 1.00 90.69 456 LEU A CA 1
ATOM 3544 C C . LEU A 1 456 ? 9.875 -17.112 9.320 1.00 90.69 456 LEU A C 1
ATOM 3546 O O . LEU A 1 456 ? 11.038 -16.770 9.541 1.00 90.69 456 LEU A O 1
ATOM 3550 N N . GLY A 1 457 ? 9.561 -18.106 8.485 1.00 92.75 457 GLY A N 1
ATOM 3551 C CA . GLY A 1 457 ? 10.539 -18.904 7.746 1.00 92.75 457 GLY A CA 1
ATOM 3552 C C . GLY A 1 457 ? 11.088 -18.225 6.485 1.00 92.75 457 GLY A C 1
ATOM 3553 O O . GLY A 1 457 ? 10.744 -17.090 6.153 1.00 92.75 457 GLY A O 1
ATOM 3554 N N . GLN A 1 458 ? 11.926 -18.964 5.755 1.00 93.81 458 GLN A N 1
ATOM 3555 C CA . GLN A 1 458 ? 12.626 -18.464 4.566 1.00 93.81 458 GLN A CA 1
ATOM 3556 C C . GLN A 1 458 ? 11.687 -18.033 3.433 1.00 93.81 458 GLN A C 1
ATOM 3558 O O . GLN A 1 458 ? 11.965 -17.033 2.786 1.00 93.81 458 GLN A O 1
ATOM 3563 N N . ASP A 1 459 ? 10.533 -18.682 3.258 1.00 94.56 459 ASP A N 1
ATOM 3564 C CA . ASP A 1 459 ? 9.572 -18.292 2.213 1.00 94.56 459 ASP A CA 1
ATOM 3565 C C . ASP A 1 459 ? 9.067 -16.847 2.389 1.00 94.56 459 ASP A C 1
ATOM 3567 O O . ASP A 1 459 ? 8.866 -16.122 1.416 1.00 94.56 459 ASP A O 1
ATOM 3571 N N . ALA A 1 460 ? 8.920 -16.378 3.633 1.00 93.56 460 ALA A N 1
ATOM 3572 C CA . ALA A 1 460 ? 8.540 -14.993 3.899 1.00 93.56 460 ALA A CA 1
ATOM 3573 C C . ALA A 1 460 ? 9.677 -14.003 3.607 1.00 93.56 460 ALA A C 1
ATOM 3575 O O . ALA A 1 460 ? 9.417 -12.880 3.174 1.00 93.56 460 ALA A O 1
ATOM 3576 N N . LEU A 1 461 ? 10.929 -14.403 3.850 1.00 95.19 461 LEU A N 1
ATOM 3577 C CA . LEU A 1 461 ? 12.103 -13.589 3.531 1.00 95.19 461 LEU A CA 1
ATOM 3578 C C . LEU A 1 461 ? 12.299 -13.497 2.014 1.00 95.19 461 LEU A C 1
ATOM 3580 O O . LEU A 1 461 ? 12.497 -12.394 1.505 1.00 95.19 461 LEU A O 1
ATOM 3584 N N . ASP A 1 462 ? 12.132 -14.617 1.305 1.00 96.50 462 ASP A N 1
ATOM 3585 C CA . ASP A 1 462 ? 12.106 -14.695 -0.157 1.00 96.50 462 ASP A CA 1
ATOM 3586 C C . ASP A 1 462 ? 11.018 -13.759 -0.724 1.00 96.50 462 ASP A C 1
ATOM 3588 O O . ASP A 1 462 ? 11.303 -12.936 -1.593 1.00 96.50 462 ASP A O 1
ATOM 3592 N N . GLN A 1 463 ? 9.792 -13.796 -0.182 1.00 97.00 463 GLN A N 1
ATOM 3593 C CA . GLN A 1 463 ? 8.701 -12.901 -0.599 1.00 97.00 463 GLN A CA 1
ATOM 3594 C C . GLN A 1 463 ? 8.984 -11.419 -0.303 1.00 97.00 463 GLN A C 1
ATOM 3596 O O . GLN A 1 463 ? 8.708 -10.561 -1.142 1.00 97.00 463 GLN A O 1
ATOM 3601 N N . LEU A 1 464 ? 9.536 -11.081 0.868 1.00 95.12 464 LEU A N 1
ATOM 3602 C CA . LEU A 1 464 ? 9.916 -9.698 1.190 1.00 95.12 464 LEU A CA 1
ATOM 3603 C C . LEU A 1 464 ? 11.010 -9.178 0.250 1.00 95.12 464 LEU A C 1
ATOM 3605 O O . LEU A 1 464 ? 10.943 -8.031 -0.194 1.00 95.12 464 LEU A O 1
ATOM 3609 N N . PHE A 1 465 ? 11.992 -10.018 -0.076 1.00 96.69 465 PHE A N 1
ATOM 3610 C CA . PHE A 1 465 ? 13.055 -9.656 -1.003 1.00 96.69 465 PHE A CA 1
ATOM 3611 C C . PHE A 1 465 ? 12.529 -9.498 -2.430 1.00 96.69 465 PHE A C 1
ATOM 3613 O O . PHE A 1 465 ? 12.845 -8.505 -3.081 1.00 96.69 465 PHE A O 1
ATOM 3620 N N . LEU A 1 466 ? 11.664 -10.404 -2.890 1.00 97.50 466 LEU A N 1
ATOM 3621 C CA . LEU A 1 466 ? 11.015 -10.302 -4.196 1.00 97.50 466 LEU A CA 1
ATOM 3622 C C . LEU A 1 466 ? 10.212 -8.998 -4.333 1.00 97.50 466 LEU A C 1
ATOM 3624 O O . LEU A 1 466 ? 10.322 -8.315 -5.347 1.00 97.50 466 LEU A O 1
ATOM 3628 N N . ARG A 1 467 ? 9.469 -8.596 -3.291 1.00 97.06 467 ARG A N 1
ATOM 3629 C CA . ARG A 1 467 ? 8.744 -7.309 -3.257 1.00 97.06 467 ARG A CA 1
ATOM 3630 C C . ARG A 1 467 ? 9.689 -6.110 -3.328 1.00 97.06 467 ARG A C 1
ATOM 3632 O O . ARG A 1 467 ? 9.389 -5.149 -4.030 1.00 97.06 467 ARG A O 1
ATOM 3639 N N . MET A 1 468 ? 10.832 -6.168 -2.637 1.00 96.06 468 MET A N 1
ATOM 3640 C CA . MET A 1 468 ? 11.866 -5.134 -2.746 1.00 96.06 468 MET A CA 1
ATOM 3641 C C . MET A 1 468 ? 12.387 -5.048 -4.184 1.00 96.06 468 MET A C 1
ATOM 3643 O O . MET A 1 468 ? 12.384 -3.965 -4.759 1.00 96.06 468 MET A O 1
ATOM 3647 N N . VAL A 1 469 ? 12.789 -6.174 -4.780 1.00 97.31 469 VAL A N 1
ATOM 3648 C CA . VAL A 1 469 ? 13.282 -6.226 -6.165 1.00 97.31 469 VAL A CA 1
ATOM 3649 C C . VAL A 1 469 ? 12.243 -5.668 -7.135 1.00 97.31 469 VAL A C 1
ATOM 3651 O O . VAL A 1 469 ? 12.580 -4.819 -7.957 1.00 97.31 469 VAL A O 1
ATOM 3654 N N . PHE A 1 470 ? 10.979 -6.070 -6.995 1.00 98.12 470 PHE A N 1
ATOM 3655 C CA . PHE A 1 470 ? 9.881 -5.553 -7.802 1.00 98.12 470 PHE A CA 1
ATOM 3656 C C . PHE A 1 470 ? 9.753 -4.036 -7.677 1.00 98.12 470 PHE A C 1
ATOM 3658 O O . PHE A 1 470 ? 9.834 -3.351 -8.689 1.00 98.12 470 PHE A O 1
ATOM 3665 N N . ASN A 1 471 ? 9.675 -3.490 -6.457 1.00 96.94 471 ASN A N 1
ATOM 3666 C CA . ASN A 1 471 ? 9.590 -2.042 -6.249 1.00 96.94 471 ASN A CA 1
ATOM 3667 C C . ASN A 1 471 ? 10.775 -1.291 -6.876 1.00 96.94 471 ASN A C 1
ATOM 3669 O O . ASN A 1 471 ? 10.582 -0.244 -7.501 1.00 96.94 471 ASN A O 1
ATOM 3673 N N . LEU A 1 472 ? 11.994 -1.831 -6.752 1.00 96.25 472 LEU A N 1
ATOM 3674 C CA . LEU A 1 472 ? 13.198 -1.250 -7.346 1.00 96.25 472 LEU A CA 1
ATOM 3675 C C . LEU A 1 472 ? 13.157 -1.271 -8.882 1.00 96.25 472 LEU A C 1
ATOM 3677 O O . LEU A 1 472 ? 13.483 -0.260 -9.507 1.00 96.25 472 LEU A O 1
ATOM 3681 N N . VAL A 1 473 ? 12.758 -2.385 -9.495 1.00 97.44 473 VAL A N 1
ATOM 3682 C CA . VAL A 1 473 ? 12.647 -2.517 -10.956 1.00 97.44 473 VAL A CA 1
ATOM 3683 C C . VAL A 1 473 ? 11.538 -1.612 -11.493 1.00 97.44 473 VAL A C 1
ATOM 3685 O O . VAL A 1 473 ? 11.770 -0.822 -12.406 1.00 97.44 473 VAL A O 1
ATOM 3688 N N . THR A 1 474 ? 10.350 -1.654 -10.890 1.00 96.44 474 THR A N 1
ATOM 3689 C CA . THR A 1 474 ? 9.156 -0.953 -11.381 1.00 96.44 474 THR A CA 1
ATOM 3690 C C . THR A 1 474 ? 9.038 0.489 -10.887 1.00 96.44 474 THR A C 1
ATOM 3692 O O . THR A 1 474 ? 7.985 1.101 -11.064 1.00 96.44 474 THR A O 1
ATOM 3695 N N . ARG A 1 475 ? 10.066 1.048 -10.230 1.00 94.31 475 ARG A N 1
ATOM 3696 C CA . ARG A 1 475 ? 10.053 2.419 -9.673 1.00 94.31 475 ARG A CA 1
ATOM 3697 C C . ARG A 1 475 ? 8.828 2.703 -8.783 1.00 94.31 475 ARG A C 1
ATOM 3699 O O . ARG A 1 475 ? 8.226 3.771 -8.873 1.00 94.31 475 ARG A O 1
ATOM 3706 N N . ASN A 1 476 ? 8.461 1.761 -7.918 1.00 94.25 476 ASN A N 1
ATOM 3707 C CA . ASN A 1 476 ? 7.529 2.054 -6.828 1.00 94.25 476 ASN A CA 1
ATOM 3708 C C . ASN A 1 476 ? 8.330 2.652 -5.663 1.00 94.25 476 ASN A C 1
ATOM 3710 O O . ASN A 1 476 ? 8.964 1.912 -4.912 1.00 94.25 476 ASN A O 1
ATOM 3714 N N . GLN A 1 477 ? 8.381 3.981 -5.571 1.00 90.75 477 GLN A N 1
ATOM 3715 C CA . GLN A 1 477 ? 9.158 4.688 -4.549 1.00 90.75 477 GLN A CA 1
ATOM 3716 C C . GLN A 1 477 ? 8.364 4.960 -3.275 1.00 90.75 477 GLN A C 1
ATOM 3718 O O . GLN A 1 477 ? 8.959 5.240 -2.238 1.00 90.75 477 GLN A O 1
ATOM 3723 N N . ASP A 1 478 ? 7.044 4.797 -3.320 1.00 86.69 478 ASP A N 1
ATOM 3724 C CA . ASP A 1 478 ? 6.165 4.790 -2.152 1.00 86.69 478 ASP A CA 1
ATOM 3725 C C . ASP A 1 478 ? 6.207 3.439 -1.400 1.00 86.69 478 ASP A C 1
ATOM 3727 O O . ASP A 1 478 ? 5.213 2.912 -0.910 1.00 86.69 478 ASP A O 1
ATOM 3731 N N . ASP A 1 479 ? 7.388 2.830 -1.298 1.00 87.81 479 ASP A N 1
ATOM 3732 C CA . ASP A 1 479 ? 7.615 1.497 -0.728 1.00 87.81 479 ASP A CA 1
ATOM 3733 C C . ASP A 1 479 ? 7.767 1.503 0.800 1.00 87.81 479 ASP A C 1
ATOM 3735 O O . ASP A 1 479 ? 8.489 0.699 1.381 1.00 87.81 479 ASP A O 1
ATOM 3739 N N . HIS A 1 480 ? 7.096 2.424 1.486 1.00 83.25 480 HIS A N 1
ATOM 3740 C CA . HIS A 1 480 ? 7.272 2.628 2.918 1.00 83.25 480 HIS A CA 1
ATOM 3741 C C . HIS A 1 480 ? 6.813 1.436 3.772 1.00 83.25 480 HIS A C 1
ATOM 3743 O O . HIS A 1 480 ? 5.981 0.623 3.370 1.00 83.25 480 HIS A O 1
ATOM 3749 N N . THR A 1 481 ? 7.261 1.385 5.030 1.00 78.00 481 THR A N 1
ATOM 3750 C CA . THR A 1 481 ? 6.988 0.257 5.939 1.00 78.00 481 THR A CA 1
ATOM 3751 C C . THR A 1 481 ? 5.498 -0.078 6.092 1.00 78.00 481 THR A C 1
ATOM 3753 O O . THR A 1 481 ? 5.162 -1.248 6.204 1.00 78.00 481 THR A O 1
ATOM 3756 N N . LYS A 1 482 ? 4.586 0.905 6.013 1.00 77.06 482 LYS A N 1
ATOM 3757 C CA . LYS A 1 482 ? 3.130 0.667 6.106 1.00 77.06 482 LYS A CA 1
ATOM 3758 C C . LYS A 1 482 ? 2.529 -0.139 4.940 1.00 77.06 482 LYS A C 1
ATOM 3760 O O . LYS A 1 482 ? 1.420 -0.659 5.094 1.00 77.06 482 LYS A O 1
ATOM 3765 N N . ASN A 1 483 ? 3.251 -0.284 3.824 1.00 84.12 483 ASN A N 1
ATOM 3766 C CA . ASN A 1 483 ? 2.870 -1.124 2.677 1.00 84.12 483 ASN A CA 1
ATOM 3767 C C . ASN A 1 483 ? 3.298 -2.589 2.857 1.00 84.12 483 ASN A C 1
ATOM 3769 O O . ASN A 1 483 ? 3.090 -3.431 1.988 1.00 84.12 483 ASN A O 1
ATOM 3773 N N . HIS A 1 484 ? 3.843 -2.918 4.030 1.00 84.75 484 HIS A N 1
ATOM 3774 C CA . HIS A 1 484 ? 4.138 -4.275 4.451 1.00 84.75 484 HIS A CA 1
ATOM 3775 C C . HIS A 1 484 ? 3.380 -4.577 5.744 1.00 84.75 484 HIS A C 1
ATOM 3777 O O . HIS A 1 484 ? 3.422 -3.808 6.704 1.00 84.75 484 HIS A O 1
ATOM 3783 N N . ALA A 1 485 ? 2.694 -5.716 5.778 1.00 84.75 485 ALA A N 1
ATOM 3784 C CA . ALA A 1 485 ? 1.960 -6.161 6.952 1.00 84.75 485 ALA A CA 1
ATOM 3785 C C . ALA A 1 485 ? 2.234 -7.629 7.262 1.00 84.75 485 ALA A C 1
ATOM 3787 O O . ALA A 1 485 ? 2.587 -8.426 6.389 1.00 84.75 485 ALA A O 1
ATOM 3788 N N . PHE A 1 486 ? 2.002 -7.977 8.519 1.00 84.88 486 PHE A N 1
ATOM 3789 C CA . PHE A 1 486 ? 2.004 -9.344 9.017 1.00 84.88 486 PHE A CA 1
ATOM 3790 C C . PHE A 1 486 ? 0.598 -9.682 9.503 1.00 84.88 486 PHE A C 1
ATOM 3792 O O . PHE A 1 486 ? -0.133 -8.790 9.934 1.00 84.88 486 PHE A O 1
ATOM 3799 N N . LEU A 1 487 ? 0.217 -10.952 9.397 1.00 83.56 487 LEU A N 1
ATOM 3800 C CA . LEU A 1 487 ? -1.073 -11.479 9.826 1.00 83.56 487 LEU A CA 1
ATOM 3801 C C . LEU A 1 487 ? -0.849 -12.525 10.917 1.00 83.56 487 LEU A C 1
ATOM 3803 O O . LEU A 1 487 ? -0.102 -13.475 10.694 1.00 83.56 487 LEU A O 1
ATOM 3807 N N . MET A 1 488 ? -1.526 -12.382 12.050 1.00 80.94 488 MET A N 1
ATOM 3808 C CA . MET A 1 488 ? -1.662 -13.410 13.075 1.00 80.94 488 MET A CA 1
ATOM 3809 C C . MET A 1 488 ? -2.969 -14.176 12.861 1.00 80.94 488 MET A C 1
ATOM 3811 O O . MET A 1 488 ? -4.024 -13.571 12.636 1.00 80.94 488 MET A O 1
ATOM 3815 N N . ASP A 1 489 ? -2.901 -15.503 12.916 1.00 77.81 489 ASP A N 1
ATOM 3816 C CA . ASP A 1 489 ? -4.084 -16.359 12.899 1.00 77.81 489 ASP A CA 1
ATOM 3817 C C . ASP A 1 489 ? -4.733 -16.487 14.291 1.00 77.81 489 ASP A C 1
ATOM 3819 O O . ASP A 1 489 ? -4.264 -15.953 15.298 1.00 77.81 489 ASP A O 1
ATOM 3823 N N . GLY A 1 490 ? -5.840 -17.229 14.352 1.00 74.56 490 GLY A N 1
ATOM 3824 C CA . GLY A 1 490 ? -6.579 -17.480 15.587 1.00 74.56 490 GLY A CA 1
ATOM 3825 C C . GLY A 1 490 ? -5.839 -18.293 16.657 1.00 74.56 490 GLY A C 1
ATOM 3826 O O . GLY A 1 490 ? -6.410 -18.473 17.732 1.00 74.56 490 GLY A O 1
ATOM 3827 N N . HIS A 1 491 ? -4.633 -18.781 16.353 1.00 78.75 491 HIS A N 1
ATOM 3828 C CA . HIS A 1 491 ? -3.752 -19.557 17.226 1.00 78.75 491 HIS A CA 1
ATOM 3829 C C . HIS A 1 491 ? -2.473 -18.789 17.595 1.00 78.75 491 HIS A C 1
ATOM 3831 O O . HIS A 1 491 ? -1.556 -19.379 18.158 1.00 78.75 491 HIS A O 1
ATOM 3837 N N . GLY A 1 492 ? -2.378 -17.499 17.255 1.00 75.81 492 GLY A N 1
ATOM 3838 C CA . GLY A 1 492 ? -1.204 -16.686 17.569 1.00 75.81 492 GLY A CA 1
ATOM 3839 C C . GLY A 1 492 ? -0.036 -16.847 16.590 1.00 75.81 492 GLY A C 1
ATOM 3840 O O . GLY A 1 492 ? 1.037 -16.301 16.833 1.00 75.81 492 GLY A O 1
ATOM 3841 N N . ARG A 1 493 ? -0.205 -17.574 15.475 1.00 83.00 493 ARG A N 1
ATOM 3842 C CA . ARG A 1 493 ? 0.880 -17.783 14.503 1.00 83.00 493 ARG A CA 1
ATOM 3843 C C . ARG A 1 493 ? 0.932 -16.652 13.492 1.00 83.00 493 ARG A C 1
ATOM 3845 O O . ARG A 1 493 ? -0.079 -16.319 12.873 1.00 83.00 493 ARG A O 1
ATOM 3852 N N . TRP A 1 494 ? 2.131 -16.124 13.282 1.00 84.81 494 TRP A N 1
ATOM 3853 C CA . TRP A 1 494 ? 2.389 -15.037 12.349 1.00 84.81 494 TRP A CA 1
ATOM 3854 C C . TRP A 1 494 ? 2.757 -15.538 10.955 1.00 84.81 494 TRP A C 1
ATOM 3856 O O . TRP A 1 494 ? 3.497 -16.505 10.784 1.00 84.81 494 TRP A O 1
ATOM 3866 N N . ARG A 1 495 ? 2.275 -14.826 9.939 1.00 86.44 495 ARG A N 1
ATOM 3867 C CA . ARG A 1 495 ? 2.683 -14.972 8.539 1.00 86.44 495 ARG A CA 1
ATOM 3868 C C . ARG A 1 495 ? 2.787 -13.610 7.867 1.00 86.44 495 ARG A C 1
ATOM 3870 O O . ARG A 1 495 ? 2.205 -12.631 8.334 1.00 86.44 495 ARG A O 1
ATOM 3877 N N . LEU A 1 496 ? 3.499 -13.545 6.749 1.00 89.06 496 LEU A N 1
ATOM 3878 C CA . LEU A 1 496 ? 3.529 -12.345 5.918 1.00 89.06 496 LEU A CA 1
ATOM 3879 C C . LEU A 1 496 ? 2.153 -12.144 5.259 1.00 89.06 496 LEU A C 1
ATOM 3881 O O . LEU A 1 496 ? 1.548 -13.104 4.783 1.00 89.06 496 LEU A O 1
ATOM 3885 N N . ALA A 1 497 ? 1.638 -10.913 5.248 1.00 89.62 497 ALA A N 1
ATOM 3886 C CA . ALA A 1 497 ? 0.422 -10.600 4.503 1.00 89.62 497 ALA A CA 1
ATOM 3887 C C . ALA A 1 497 ? 0.689 -10.657 2.987 1.00 89.62 497 ALA A C 1
ATOM 3889 O O . ALA A 1 497 ? 1.817 -10.366 2.560 1.00 89.62 497 ALA A O 1
ATOM 3890 N N . PRO A 1 498 ? -0.328 -10.948 2.154 1.00 92.81 498 PRO A N 1
ATOM 3891 C CA . PRO A 1 498 ? -0.243 -10.694 0.717 1.00 92.81 498 PRO A CA 1
ATOM 3892 C C . PRO A 1 498 ? 0.230 -9.258 0.445 1.00 92.81 498 PRO A C 1
ATOM 3894 O O . PRO A 1 498 ? -0.044 -8.356 1.239 1.00 92.81 498 PRO A O 1
ATOM 3897 N N . ALA A 1 499 ? 0.980 -9.037 -0.633 1.00 94.69 499 ALA A N 1
ATOM 3898 C CA . ALA A 1 499 ? 1.381 -7.693 -1.030 1.00 94.69 499 ALA A CA 1
ATOM 3899 C C . ALA A 1 499 ? 0.156 -6.864 -1.441 1.00 94.69 499 ALA A C 1
ATOM 3901 O O . ALA A 1 499 ? -0.830 -7.390 -1.960 1.00 94.69 499 ALA A O 1
ATOM 3902 N N . TYR A 1 500 ? 0.232 -5.561 -1.195 1.00 91.38 500 TYR A N 1
ATOM 3903 C CA . TYR A 1 500 ? -0.795 -4.583 -1.525 1.00 91.38 500 TYR A CA 1
ATOM 3904 C C . TYR A 1 500 ? -0.130 -3.231 -1.806 1.00 91.38 500 TYR A C 1
ATOM 3906 O O . TYR A 1 500 ? 1.034 -3.034 -1.466 1.00 91.38 500 TYR A O 1
ATOM 3914 N N . ASP A 1 501 ? -0.878 -2.317 -2.427 1.00 89.31 501 ASP A N 1
ATOM 3915 C CA . ASP A 1 501 ? -0.420 -0.956 -2.769 1.00 89.31 501 ASP A CA 1
ATOM 3916 C C . ASP A 1 501 ? 0.847 -0.920 -3.647 1.00 89.31 501 ASP A C 1
ATOM 3918 O O . ASP A 1 501 ? 1.782 -0.152 -3.430 1.00 89.31 501 ASP A O 1
ATOM 3922 N N . LEU A 1 502 ? 0.883 -1.794 -4.657 1.00 94.06 502 LEU A N 1
ATOM 3923 C CA . LEU A 1 502 ? 1.926 -1.789 -5.678 1.00 94.06 502 LEU A CA 1
ATOM 3924 C C . LEU A 1 502 ? 1.467 -0.921 -6.847 1.00 94.06 502 LEU A C 1
ATOM 3926 O O . LEU A 1 502 ? 0.563 -1.303 -7.582 1.00 94.06 502 LEU A O 1
ATOM 3930 N N . CYS A 1 503 ? 2.092 0.237 -7.023 1.00 92.19 503 CYS A N 1
ATOM 3931 C CA . CYS A 1 503 ? 1.747 1.182 -8.078 1.00 92.19 503 CYS A CA 1
ATOM 3932 C C . CYS A 1 503 ? 2.991 1.957 -8.524 1.00 92.19 503 CYS A C 1
ATOM 3934 O O . CYS A 1 503 ? 3.969 2.065 -7.784 1.00 92.19 503 CYS A O 1
ATOM 3936 N N . PHE A 1 504 ? 2.959 2.529 -9.728 1.00 91.31 504 PHE A N 1
ATOM 3937 C CA . PHE A 1 504 ? 3.980 3.488 -10.135 1.00 91.31 504 PHE A CA 1
ATOM 3938 C C . PHE A 1 504 ? 3.926 4.726 -9.236 1.00 91.31 504 PHE A C 1
ATOM 3940 O O . PHE A 1 504 ? 2.865 5.333 -9.071 1.00 91.31 504 PHE A O 1
ATOM 3947 N N . SER A 1 505 ? 5.074 5.108 -8.682 1.00 87.69 505 SER A N 1
ATOM 3948 C CA . SER A 1 505 ? 5.208 6.263 -7.798 1.00 87.69 505 SER A CA 1
ATOM 3949 C C . SER A 1 505 ? 6.601 6.868 -7.974 1.00 87.69 505 SER A C 1
ATOM 3951 O O . SER A 1 505 ? 7.514 6.627 -7.197 1.00 87.69 505 SER A O 1
ATOM 3953 N N . TYR A 1 506 ? 6.791 7.642 -9.044 1.00 87.31 506 TYR A N 1
ATOM 3954 C CA . TYR A 1 506 ? 8.022 8.401 -9.256 1.00 87.31 506 TYR A CA 1
ATOM 3955 C C . TYR A 1 506 ? 7.733 9.756 -9.892 1.00 87.31 506 TYR A C 1
ATOM 3957 O O . TYR A 1 506 ? 7.088 9.845 -10.938 1.00 87.31 506 TYR A O 1
ATOM 3965 N N . LYS A 1 507 ? 8.240 10.818 -9.264 1.00 84.69 507 LYS A N 1
ATOM 3966 C CA . LYS A 1 507 ? 8.160 12.186 -9.773 1.00 84.69 507 LYS A CA 1
ATOM 3967 C C . LYS A 1 507 ? 9.443 12.938 -9.406 1.00 84.69 507 LYS A C 1
ATOM 3969 O O . LYS A 1 507 ? 9.626 13.265 -8.232 1.00 84.69 507 LYS A O 1
ATOM 3974 N N . PRO A 1 508 ? 10.323 13.240 -10.380 1.00 84.50 508 PRO A N 1
ATOM 3975 C CA . PRO A 1 508 ? 11.527 14.029 -10.132 1.00 84.50 508 PRO A CA 1
ATOM 3976 C C . PRO A 1 508 ? 11.215 15.346 -9.408 1.00 84.50 508 PRO A C 1
ATOM 3978 O O . PRO A 1 508 ? 10.267 16.048 -9.765 1.00 84.50 508 PRO A O 1
ATOM 3981 N N . GLY A 1 509 ? 11.992 15.666 -8.370 1.00 82.81 509 GLY A N 1
ATOM 3982 C CA . GLY A 1 509 ? 11.805 16.865 -7.543 1.00 82.81 509 GLY A CA 1
ATOM 3983 C C . GLY A 1 509 ? 10.630 16.804 -6.555 1.00 82.81 509 GLY A C 1
ATOM 3984 O O . GLY A 1 509 ? 10.394 17.772 -5.832 1.00 82.81 509 GLY A O 1
ATOM 3985 N N . SER A 1 510 ? 9.884 15.696 -6.496 1.00 80.50 510 SER A N 1
ATOM 3986 C CA . SER A 1 510 ? 8.886 15.481 -5.446 1.00 80.50 510 SER A CA 1
ATOM 3987 C C . SER A 1 510 ? 9.565 15.236 -4.106 1.00 80.50 510 SER A C 1
ATOM 3989 O O . SER A 1 510 ? 10.421 14.374 -3.993 1.00 80.50 510 SER A O 1
ATOM 3991 N N . ARG A 1 511 ? 9.108 15.907 -3.048 1.00 75.62 511 ARG A N 1
ATOM 3992 C CA . ARG A 1 511 ? 9.606 15.681 -1.681 1.00 75.62 511 ARG A CA 1
ATOM 3993 C C . ARG A 1 511 ? 9.458 14.227 -1.199 1.00 75.62 511 ARG A C 1
ATOM 3995 O O . ARG A 1 511 ? 10.165 13.823 -0.277 1.00 75.62 511 ARG A O 1
ATOM 4002 N N . TRP A 1 512 ? 8.486 13.493 -1.741 1.00 73.38 512 TRP A N 1
ATOM 4003 C CA . TRP A 1 512 ? 8.043 12.206 -1.195 1.00 73.38 512 TRP A CA 1
ATOM 4004 C C . TRP A 1 512 ? 8.398 11.002 -2.066 1.00 73.38 512 TRP A C 1
ATOM 4006 O O . TRP A 1 512 ? 8.600 9.921 -1.526 1.00 73.38 512 TRP A O 1
ATOM 4016 N N . ILE A 1 513 ? 8.458 11.195 -3.385 1.00 83.00 513 ILE A N 1
ATOM 4017 C CA . ILE A 1 513 ? 8.590 10.119 -4.382 1.00 83.00 513 ILE A CA 1
ATOM 4018 C C . ILE A 1 513 ? 9.606 10.484 -5.480 1.00 83.00 513 ILE A C 1
ATOM 4020 O O . ILE A 1 513 ? 9.415 10.162 -6.654 1.00 83.00 513 ILE A O 1
ATOM 4024 N N . ASP A 1 514 ? 10.640 11.252 -5.126 1.00 85.31 514 ASP A N 1
ATOM 4025 C CA . ASP A 1 514 ? 11.841 11.421 -5.955 1.00 85.31 514 ASP A CA 1
ATOM 4026 C C . ASP A 1 514 ? 12.866 10.297 -5.737 1.00 85.31 514 ASP A C 1
ATOM 4028 O O . ASP A 1 514 ? 13.662 10.002 -6.633 1.00 85.31 514 ASP A O 1
ATOM 4032 N N . GLN A 1 515 ? 12.831 9.668 -4.559 1.00 89.44 515 GLN A N 1
ATOM 4033 C CA . GLN A 1 515 ? 13.637 8.525 -4.154 1.00 89.44 515 GLN A CA 1
ATOM 4034 C C . GLN A 1 515 ? 12.794 7.518 -3.360 1.00 89.44 515 GLN A C 1
ATOM 4036 O O . GLN A 1 515 ? 11.774 7.875 -2.772 1.00 89.44 515 GLN A O 1
ATOM 4041 N N . HIS A 1 516 ? 13.263 6.269 -3.273 1.00 91.00 516 HIS A N 1
ATOM 4042 C CA . HIS A 1 516 ? 12.608 5.234 -2.468 1.00 91.00 516 HIS A CA 1
ATOM 4043 C C . HIS A 1 516 ? 12.503 5.629 -0.994 1.00 91.00 516 HIS A C 1
ATOM 4045 O O . HIS A 1 516 ? 13.434 6.199 -0.410 1.00 91.00 516 HIS A O 1
ATOM 4051 N N . GLN A 1 517 ? 11.384 5.270 -0.367 1.00 86.12 517 GLN A N 1
ATOM 4052 C CA . GLN A 1 517 ? 11.190 5.472 1.061 1.00 86.12 517 GLN A CA 1
ATOM 4053 C C . GLN A 1 517 ? 11.982 4.466 1.898 1.00 86.12 517 GLN A C 1
ATOM 4055 O O . GLN A 1 517 ? 12.399 4.822 3.007 1.00 86.12 517 GLN A O 1
ATOM 4060 N N . LEU A 1 518 ? 12.202 3.246 1.397 1.00 87.12 518 LEU A N 1
ATOM 4061 C CA . LEU A 1 518 ? 13.095 2.258 2.001 1.00 87.12 518 LEU A CA 1
ATOM 4062 C C . LEU A 1 518 ? 14.459 2.216 1.310 1.00 87.12 518 LEU A C 1
ATOM 4064 O O . LEU A 1 518 ? 14.576 2.170 0.088 1.00 87.12 518 LEU A O 1
ATOM 4068 N N . CYS A 1 519 ? 15.522 2.179 2.114 1.00 88.00 519 CYS A N 1
ATOM 4069 C CA . CYS A 1 519 ? 16.874 2.045 1.598 1.00 88.00 519 CYS A CA 1
ATOM 4070 C C . CYS A 1 519 ? 17.231 0.581 1.299 1.00 88.00 519 CYS A C 1
ATOM 4072 O O . CYS A 1 519 ? 17.089 -0.284 2.173 1.00 88.00 519 CYS A O 1
ATOM 4074 N N . CYS A 1 520 ? 17.852 0.345 0.141 1.00 90.38 520 CYS A N 1
ATOM 4075 C CA . CYS A 1 520 ? 18.582 -0.883 -0.182 1.00 90.38 520 CYS A CA 1
ATOM 4076 C C . CYS A 1 520 ? 20.087 -0.599 -0.118 1.00 90.38 520 CYS A C 1
ATOM 4078 O O . CYS A 1 520 ? 20.575 0.332 -0.755 1.00 90.38 520 CYS A O 1
ATOM 4080 N N . ASN A 1 521 ? 20.816 -1.353 0.708 1.00 89.69 521 ASN A N 1
ATOM 4081 C CA . ASN A 1 521 ? 22.249 -1.147 0.961 1.00 89.69 521 ASN A CA 1
ATOM 4082 C C . ASN A 1 521 ? 22.632 0.317 1.301 1.00 89.69 521 ASN A C 1
ATOM 4084 O O . ASN A 1 521 ? 23.649 0.845 0.867 1.00 89.69 521 ASN A O 1
ATOM 4088 N N . GLY A 1 522 ? 21.772 1.016 2.053 1.00 87.25 522 GLY A N 1
ATOM 4089 C CA . GLY A 1 522 ? 21.980 2.422 2.429 1.00 87.25 522 GLY A CA 1
ATOM 4090 C C . GLY A 1 522 ? 21.646 3.452 1.342 1.00 87.25 522 GLY A C 1
ATOM 4091 O O . GLY A 1 522 ? 21.658 4.643 1.639 1.00 87.25 522 GLY A O 1
ATOM 4092 N N . LYS A 1 523 ? 21.284 3.019 0.131 1.00 91.19 523 LYS A N 1
ATOM 4093 C CA . LYS A 1 523 ? 20.885 3.887 -0.984 1.00 91.19 523 LYS A CA 1
ATOM 4094 C C . LYS A 1 523 ? 19.365 3.987 -1.099 1.00 91.19 523 LYS A C 1
ATOM 4096 O O . LYS A 1 523 ? 18.661 3.053 -0.725 1.00 91.19 523 LYS A O 1
ATOM 4101 N N . ARG A 1 524 ? 18.870 5.107 -1.636 1.00 90.81 524 ARG A N 1
ATOM 4102 C CA . ARG A 1 524 ? 17.443 5.334 -1.972 1.00 90.81 524 ARG A CA 1
ATOM 4103 C C . ARG A 1 524 ? 17.191 5.536 -3.470 1.00 90.81 524 ARG A C 1
ATOM 4105 O O . ARG A 1 524 ? 16.047 5.530 -3.913 1.00 90.81 524 ARG A O 1
ATOM 4112 N N . ASP A 1 525 ? 18.256 5.710 -4.242 1.00 91.19 525 ASP A N 1
ATOM 4113 C CA . ASP A 1 525 ? 18.280 5.665 -5.703 1.00 91.19 525 ASP A CA 1
ATOM 4114 C C . ASP A 1 525 ? 19.704 5.280 -6.153 1.00 91.19 525 ASP A C 1
ATOM 4116 O O . ASP A 1 525 ? 20.591 5.118 -5.310 1.00 91.19 525 ASP A O 1
ATOM 4120 N N . GLY A 1 526 ? 19.937 5.118 -7.457 1.00 91.62 526 GLY A N 1
ATOM 4121 C CA . GLY A 1 526 ? 21.265 4.781 -7.989 1.00 91.62 526 GLY A CA 1
ATOM 4122 C C . GLY A 1 526 ? 21.740 3.383 -7.577 1.00 91.62 526 GLY A C 1
ATOM 4123 O O . GLY A 1 526 ? 22.919 3.171 -7.287 1.00 91.62 526 GLY A O 1
ATOM 4124 N N . PHE A 1 527 ? 20.799 2.443 -7.489 1.00 94.50 527 PHE A N 1
ATOM 4125 C CA . PHE A 1 527 ? 21.061 1.059 -7.110 1.00 94.50 527 PHE A CA 1
ATOM 4126 C C . PHE A 1 527 ? 21.883 0.333 -8.176 1.00 94.50 527 PHE A C 1
ATOM 4128 O O . PHE A 1 527 ? 21.636 0.480 -9.371 1.00 94.50 527 PHE A O 1
ATOM 4135 N N . THR A 1 528 ? 22.817 -0.499 -7.731 1.00 95.19 528 THR A N 1
ATOM 4136 C CA . THR A 1 528 ? 23.588 -1.420 -8.563 1.00 95.19 528 THR A CA 1
ATOM 4137 C C . THR A 1 528 ? 23.213 -2.859 -8.237 1.00 95.19 528 THR A C 1
ATOM 4139 O O . THR A 1 528 ? 22.655 -3.155 -7.179 1.00 95.19 528 THR A O 1
ATOM 4142 N N . ARG A 1 529 ? 23.580 -3.793 -9.117 1.00 95.06 529 ARG A N 1
ATOM 4143 C CA . ARG A 1 529 ? 23.398 -5.226 -8.865 1.00 95.06 529 ARG A CA 1
ATOM 4144 C C . ARG A 1 529 ? 24.080 -5.699 -7.573 1.00 95.06 529 ARG A C 1
ATOM 4146 O O . ARG A 1 529 ? 23.543 -6.571 -6.895 1.00 95.06 529 ARG A O 1
ATOM 4153 N N . ASP A 1 530 ? 25.227 -5.119 -7.207 1.00 95.12 530 ASP A N 1
ATOM 4154 C CA . ASP A 1 530 ? 25.909 -5.449 -5.947 1.00 95.12 530 ASP A CA 1
ATOM 4155 C C . ASP A 1 530 ? 25.070 -5.052 -4.725 1.00 95.12 530 ASP A C 1
ATOM 4157 O O . ASP A 1 530 ? 24.980 -5.831 -3.781 1.00 95.12 530 ASP A O 1
ATOM 4161 N N . ASP A 1 531 ? 24.351 -3.923 -4.766 1.00 95.06 531 ASP A N 1
ATOM 4162 C CA . ASP A 1 531 ? 23.463 -3.529 -3.663 1.00 95.06 531 ASP A CA 1
ATOM 4163 C C . ASP A 1 531 ? 22.387 -4.592 -3.390 1.00 95.06 531 ASP A C 1
ATOM 4165 O O . ASP A 1 531 ? 22.082 -4.884 -2.230 1.00 95.06 531 ASP A O 1
ATOM 4169 N N . LEU A 1 532 ? 21.847 -5.208 -4.449 1.00 95.06 532 LEU A N 1
ATOM 4170 C CA . LEU A 1 532 ? 20.876 -6.299 -4.340 1.00 95.06 532 LEU A CA 1
ATOM 4171 C C . LEU A 1 532 ? 21.526 -7.566 -3.766 1.00 95.06 532 LEU A C 1
ATOM 4173 O O . LEU A 1 532 ? 20.911 -8.249 -2.948 1.00 95.06 532 LEU A O 1
ATOM 4177 N N . VAL A 1 533 ? 22.774 -7.869 -4.144 1.00 94.94 533 VAL A N 1
ATOM 4178 C CA . VAL A 1 533 ? 23.541 -8.989 -3.572 1.00 94.94 533 VAL A CA 1
ATOM 4179 C C . VAL A 1 533 ? 23.790 -8.774 -2.078 1.00 94.94 533 VAL A C 1
ATOM 4181 O O . VAL A 1 533 ? 23.583 -9.699 -1.291 1.00 94.94 533 VAL A O 1
ATOM 4184 N N . GLN A 1 534 ? 24.187 -7.569 -1.658 1.00 93.50 534 GLN A N 1
ATOM 4185 C CA . GLN A 1 534 ? 24.384 -7.267 -0.237 1.00 93.50 534 GLN A CA 1
ATOM 4186 C C . GLN A 1 534 ? 23.067 -7.347 0.543 1.00 93.50 534 GLN A C 1
ATOM 4188 O O . GLN A 1 534 ? 23.036 -7.901 1.642 1.00 93.50 534 GLN A O 1
ATOM 4193 N N . ALA A 1 535 ? 21.960 -6.868 -0.032 1.00 92.12 535 ALA A N 1
ATOM 4194 C CA . ALA A 1 535 ? 20.642 -6.999 0.582 1.00 92.12 535 ALA A CA 1
ATOM 4195 C C . ALA A 1 535 ? 20.200 -8.468 0.713 1.00 92.12 535 ALA A C 1
ATOM 4197 O O . ALA A 1 535 ? 19.691 -8.853 1.766 1.00 92.12 535 ALA A O 1
ATOM 4198 N N . ALA A 1 536 ? 20.450 -9.303 -0.302 1.00 93.31 536 ALA A N 1
ATOM 4199 C CA . ALA A 1 536 ? 20.168 -10.739 -0.259 1.00 93.31 536 ALA A CA 1
ATOM 4200 C C . ALA A 1 536 ? 20.987 -11.452 0.829 1.00 93.31 536 ALA A C 1
ATOM 4202 O O . ALA A 1 536 ? 20.457 -12.284 1.564 1.00 93.31 536 ALA A O 1
ATOM 4203 N N . ARG A 1 537 ? 22.266 -11.084 0.987 1.00 92.00 537 ARG A N 1
ATOM 4204 C CA . ARG A 1 537 ? 23.129 -11.593 2.067 1.00 92.00 537 ARG A CA 1
ATOM 4205 C C . ARG A 1 537 ? 22.634 -11.164 3.444 1.00 92.00 537 ARG A C 1
ATOM 4207 O O . ARG A 1 537 ? 22.556 -11.995 4.339 1.00 92.00 537 ARG A O 1
ATOM 4214 N N . ALA A 1 538 ? 22.254 -9.897 3.609 1.00 86.62 538 ALA A N 1
ATOM 4215 C CA . ALA A 1 538 ? 21.689 -9.394 4.863 1.00 86.62 538 ALA A CA 1
ATOM 4216 C C . ALA A 1 538 ? 20.361 -10.082 5.231 1.00 86.62 538 ALA A C 1
ATOM 4218 O O . ALA A 1 538 ? 20.018 -10.189 6.408 1.00 86.62 538 ALA A O 1
ATOM 4219 N N . ALA A 1 539 ? 19.623 -10.559 4.229 1.00 86.31 539 ALA A N 1
ATOM 4220 C CA . ALA A 1 539 ? 18.417 -11.354 4.402 1.00 86.31 539 ALA A CA 1
ATOM 4221 C C . ALA A 1 539 ? 18.685 -12.863 4.584 1.00 86.31 539 ALA A C 1
ATOM 4223 O O . ALA A 1 539 ? 17.740 -13.576 4.916 1.00 86.31 539 ALA A O 1
ATOM 4224 N N . ASP A 1 540 ? 19.935 -13.335 4.454 1.00 90.62 540 ASP A N 1
ATOM 4225 C CA . ASP A 1 540 ? 20.338 -14.757 4.477 1.00 90.62 540 ASP A CA 1
ATOM 4226 C C . ASP A 1 540 ? 19.558 -15.607 3.457 1.00 90.62 540 ASP A C 1
ATOM 4228 O O . ASP A 1 540 ? 19.054 -16.696 3.760 1.00 90.62 540 ASP A O 1
ATOM 4232 N N . LEU A 1 541 ? 19.393 -15.068 2.244 1.00 91.94 541 LEU A N 1
ATOM 4233 C CA . LEU A 1 541 ? 18.696 -15.771 1.171 1.00 91.94 541 LEU A CA 1
ATOM 4234 C C . LEU A 1 541 ? 19.567 -16.896 0.623 1.00 91.94 541 LEU A C 1
ATOM 4236 O O . LEU A 1 541 ? 20.746 -16.715 0.319 1.00 91.94 541 LEU A O 1
ATOM 4240 N N . LYS A 1 542 ? 18.949 -18.064 0.449 1.00 91.06 542 LYS A N 1
ATOM 4241 C CA . LYS A 1 542 ? 19.618 -19.265 -0.073 1.00 91.06 542 LYS A CA 1
ATOM 4242 C C . LYS A 1 542 ? 19.569 -19.357 -1.594 1.00 91.06 542 LYS A C 1
ATOM 4244 O O . LYS A 1 542 ? 20.388 -20.046 -2.196 1.00 91.06 542 LYS A O 1
ATOM 4249 N N . ARG A 1 543 ? 18.580 -18.709 -2.211 1.00 93.75 543 ARG A N 1
ATOM 4250 C CA . ARG A 1 543 ? 18.372 -18.734 -3.660 1.00 93.75 543 ARG A CA 1
ATOM 4251 C C . ARG A 1 543 ? 19.266 -17.687 -4.336 1.00 93.75 543 ARG A C 1
ATOM 4253 O O . ARG A 1 543 ? 19.501 -16.625 -3.757 1.00 93.75 543 ARG A O 1
ATOM 4260 N N . PRO A 1 544 ? 19.770 -17.956 -5.552 1.00 95.12 544 PRO A N 1
ATOM 4261 C CA . PRO A 1 544 ? 20.565 -16.980 -6.288 1.00 95.12 544 PRO A CA 1
ATOM 4262 C C . PRO A 1 544 ? 19.718 -15.759 -6.660 1.00 95.12 544 PRO A C 1
ATOM 4264 O O . PRO A 1 544 ? 18.515 -15.877 -6.869 1.00 95.12 544 PRO A O 1
ATOM 4267 N N . LEU A 1 545 ? 20.353 -14.596 -6.828 1.00 95.56 545 LEU A N 1
ATOM 4268 C CA . LEU A 1 545 ? 19.660 -13.346 -7.170 1.00 95.56 545 LEU A CA 1
ATOM 4269 C C . LEU A 1 545 ? 18.788 -13.456 -8.439 1.00 95.56 545 LEU A C 1
ATOM 4271 O O . LEU A 1 545 ? 17.703 -12.883 -8.484 1.00 95.56 545 LEU A O 1
ATOM 4275 N N . ALA A 1 546 ? 19.237 -14.232 -9.431 1.00 96.06 546 ALA A N 1
ATOM 4276 C CA . ALA A 1 546 ? 18.504 -14.509 -10.672 1.00 96.06 546 ALA A CA 1
ATOM 4277 C C . ALA A 1 546 ? 17.102 -15.093 -10.420 1.00 96.06 546 ALA A C 1
ATOM 4279 O O . ALA A 1 546 ? 16.151 -14.738 -11.102 1.00 96.06 546 ALA A O 1
ATOM 4280 N N . HIS A 1 547 ? 16.941 -15.885 -9.351 1.00 96.31 547 HIS A N 1
ATOM 4281 C CA . HIS A 1 547 ? 15.644 -16.432 -8.954 1.00 96.31 547 HIS A CA 1
ATOM 4282 C C . HIS A 1 547 ? 14.587 -15.350 -8.676 1.00 96.31 547 HIS A C 1
ATOM 4284 O O . HIS A 1 547 ? 13.398 -15.615 -8.806 1.00 96.31 547 HIS A O 1
ATOM 4290 N N . PHE A 1 548 ? 15.015 -14.148 -8.282 1.00 97.31 548 PHE A N 1
ATOM 4291 C CA . PHE A 1 548 ? 14.129 -13.028 -7.975 1.00 97.31 548 PHE A CA 1
ATOM 4292 C C . PHE A 1 548 ? 14.088 -11.987 -9.096 1.00 97.31 548 PHE A C 1
ATOM 4294 O O . PHE A 1 548 ? 13.041 -11.396 -9.334 1.00 97.31 548 PHE A O 1
ATOM 4301 N N . LEU A 1 549 ? 15.215 -11.741 -9.774 1.00 97.25 549 LEU A N 1
ATOM 4302 C CA . LEU A 1 549 ? 15.289 -10.745 -10.846 1.00 97.25 549 LEU A CA 1
ATOM 4303 C C . LEU A 1 549 ? 14.606 -11.210 -12.130 1.00 97.25 549 LEU A C 1
ATOM 4305 O O . LEU A 1 549 ? 13.852 -10.434 -12.714 1.00 97.25 549 LEU A O 1
ATOM 4309 N N . ASP A 1 550 ? 14.848 -12.450 -12.558 1.00 97.50 550 ASP A N 1
ATOM 4310 C CA . ASP A 1 550 ? 14.393 -12.920 -13.867 1.00 97.50 550 ASP A CA 1
ATOM 4311 C C . ASP A 1 550 ? 12.856 -12.914 -13.962 1.00 97.50 550 ASP A C 1
ATOM 4313 O O . ASP A 1 550 ? 12.340 -12.288 -14.890 1.00 97.50 550 ASP A O 1
ATOM 4317 N N . PRO A 1 551 ? 12.093 -13.436 -12.972 1.00 98.06 551 PRO A N 1
ATOM 4318 C CA . PRO A 1 551 ? 10.630 -13.369 -13.015 1.00 98.06 551 PRO A CA 1
ATOM 4319 C C . PRO A 1 551 ? 10.086 -11.935 -13.035 1.00 98.06 551 PRO A C 1
ATOM 4321 O O . PRO A 1 551 ? 9.083 -11.657 -13.691 1.00 98.06 551 PRO A O 1
ATOM 4324 N N . VAL A 1 552 ? 10.746 -11.003 -12.337 1.00 98.31 552 VAL A N 1
ATOM 4325 C CA . VAL A 1 552 ? 10.345 -9.589 -12.318 1.00 98.31 552 VAL A CA 1
ATOM 4326 C C . VAL A 1 552 ? 10.598 -8.942 -13.680 1.00 98.31 552 VAL A C 1
ATOM 4328 O O . VAL A 1 552 ? 9.711 -8.271 -14.207 1.00 98.31 552 VAL A O 1
ATOM 4331 N N . HIS A 1 553 ? 11.770 -9.159 -14.282 1.00 97.75 553 HIS A N 1
ATOM 4332 C CA . HIS A 1 553 ? 12.077 -8.646 -15.617 1.00 97.75 553 HIS A CA 1
ATOM 4333 C C . HIS A 1 553 ? 11.149 -9.243 -16.688 1.00 97.75 553 HIS A C 1
ATOM 4335 O O . HIS A 1 553 ? 10.638 -8.504 -17.533 1.00 97.75 553 HIS A O 1
ATOM 4341 N N . GLU A 1 554 ? 10.869 -10.548 -16.628 1.00 97.69 554 GLU A N 1
ATOM 4342 C CA . GLU A 1 554 ? 9.928 -11.225 -17.527 1.00 97.69 554 GLU A CA 1
ATOM 4343 C C . GLU A 1 554 ? 8.500 -10.682 -17.390 1.00 97.69 554 GLU A C 1
ATOM 4345 O O . GLU A 1 554 ? 7.827 -10.434 -18.394 1.00 97.69 554 GLU A O 1
ATOM 4350 N N . ALA A 1 555 ? 8.029 -10.460 -16.161 1.00 97.88 555 ALA A N 1
ATOM 4351 C CA . ALA A 1 555 ? 6.711 -9.889 -15.912 1.00 97.88 555 ALA A CA 1
ATOM 4352 C C . ALA A 1 555 ? 6.603 -8.454 -16.443 1.00 97.88 555 ALA A C 1
ATOM 4354 O O . ALA A 1 555 ? 5.633 -8.101 -17.115 1.00 97.88 555 ALA A O 1
ATOM 4355 N N . VAL A 1 556 ? 7.628 -7.638 -16.204 1.00 96.81 556 VAL A N 1
ATOM 4356 C CA . VAL A 1 556 ? 7.693 -6.251 -16.671 1.00 96.81 556 VAL A CA 1
ATOM 4357 C C . VAL A 1 556 ? 7.760 -6.155 -18.197 1.00 96.81 556 VAL A C 1
ATOM 4359 O O . VAL A 1 556 ? 7.155 -5.258 -18.793 1.00 96.81 556 VAL A O 1
ATOM 4362 N N . ALA A 1 557 ? 8.432 -7.098 -18.861 1.00 97.00 557 ALA A N 1
ATOM 4363 C CA . ALA A 1 557 ? 8.471 -7.167 -20.320 1.00 97.00 557 ALA A CA 1
ATOM 4364 C C . ALA A 1 557 ? 7.077 -7.369 -20.945 1.00 97.00 557 ALA A C 1
ATOM 4366 O O . ALA A 1 557 ? 6.851 -6.933 -22.076 1.00 97.00 557 ALA A O 1
ATOM 4367 N N . LYS A 1 558 ? 6.129 -7.960 -20.202 1.00 97.56 558 LYS A N 1
ATOM 4368 C CA . LYS A 1 558 ? 4.739 -8.186 -20.632 1.00 97.56 558 LYS A CA 1
ATOM 4369 C C . LYS A 1 558 ? 3.831 -6.963 -20.470 1.00 97.56 558 LYS A C 1
ATOM 4371 O O . LYS A 1 558 ? 2.692 -7.015 -20.930 1.00 97.56 558 LYS A O 1
ATOM 4376 N N . LEU A 1 559 ? 4.312 -5.850 -19.898 1.00 97.38 559 LEU A N 1
ATOM 4377 C CA . LEU A 1 559 ? 3.510 -4.633 -19.703 1.00 97.38 559 LEU A CA 1
ATOM 4378 C C . LEU A 1 559 ? 2.758 -4.164 -20.967 1.00 97.38 559 LEU A C 1
ATOM 4380 O O . LEU A 1 559 ? 1.601 -3.787 -20.823 1.00 97.38 559 LEU A O 1
ATOM 4384 N N . PRO A 1 560 ? 3.323 -4.189 -22.194 1.00 97.00 560 PRO A N 1
ATOM 4385 C CA . PRO A 1 560 ? 2.576 -3.782 -23.386 1.00 97.00 560 PRO A CA 1
ATOM 4386 C C . PRO A 1 560 ? 1.341 -4.648 -23.673 1.00 97.00 560 PRO A C 1
ATOM 4388 O O . PRO A 1 560 ? 0.305 -4.102 -24.039 1.00 97.00 560 PRO A O 1
ATOM 4391 N N . ALA A 1 561 ? 1.439 -5.968 -23.481 1.00 97.81 561 ALA A N 1
ATOM 4392 C CA . ALA A 1 561 ? 0.313 -6.885 -23.659 1.00 97.81 561 ALA A CA 1
ATOM 4393 C C . ALA A 1 561 ? -0.731 -6.681 -22.552 1.00 97.81 561 ALA A C 1
ATOM 4395 O O . ALA A 1 561 ? -1.899 -6.462 -22.843 1.00 97.81 561 ALA A O 1
ATOM 4396 N N . ILE A 1 562 ? -0.278 -6.605 -21.294 1.00 97.88 562 ILE A N 1
ATOM 4397 C CA . ILE A 1 562 ? -1.141 -6.318 -20.137 1.00 97.88 562 ILE A CA 1
ATOM 4398 C C . ILE A 1 562 ? -1.891 -4.996 -20.337 1.00 97.88 562 ILE A C 1
ATOM 4400 O O . ILE A 1 562 ? -3.084 -4.911 -20.073 1.00 97.88 562 ILE A O 1
ATOM 4404 N N . ALA A 1 563 ? -1.203 -3.956 -20.815 1.00 96.12 563 ALA A N 1
ATOM 4405 C CA . ALA A 1 563 ? -1.795 -2.650 -21.068 1.00 96.12 563 ALA A CA 1
ATOM 4406 C C . ALA A 1 563 ? -2.889 -2.705 -22.142 1.00 96.12 563 ALA A C 1
ATOM 4408 O O . ALA A 1 563 ? -3.919 -2.053 -21.977 1.00 96.12 563 ALA A O 1
ATOM 4409 N N . ALA A 1 564 ? -2.684 -3.485 -23.208 1.00 96.62 564 ALA A N 1
ATOM 4410 C CA . ALA A 1 564 ? -3.690 -3.685 -24.245 1.00 96.62 564 ALA A CA 1
ATOM 4411 C C . ALA A 1 564 ? -4.939 -4.384 -23.686 1.00 96.62 564 ALA A C 1
ATOM 4413 O O . ALA A 1 564 ? -6.045 -3.884 -23.885 1.00 96.62 564 ALA A O 1
ATOM 4414 N N . ASP A 1 565 ? -4.755 -5.457 -22.913 1.00 96.75 565 ASP A N 1
ATOM 4415 C CA . ASP A 1 565 ? -5.852 -6.253 -22.346 1.00 96.75 565 ASP A CA 1
ATOM 4416 C C . ASP A 1 565 ? -6.755 -5.440 -21.404 1.00 96.75 565 ASP A C 1
ATOM 4418 O O . ASP A 1 565 ? -7.961 -5.663 -21.335 1.00 96.75 565 ASP A O 1
ATOM 4422 N N . ILE A 1 566 ? -6.183 -4.470 -20.683 1.00 94.81 566 ILE A N 1
ATOM 4423 C CA . ILE A 1 566 ? -6.899 -3.678 -19.666 1.00 94.81 566 ILE A CA 1
ATOM 4424 C C . ILE A 1 566 ? -7.320 -2.286 -20.169 1.00 94.81 566 ILE A C 1
ATOM 4426 O O . ILE A 1 566 ? -7.825 -1.463 -19.398 1.00 94.81 566 ILE A O 1
ATOM 4430 N N . GLY A 1 567 ? -7.072 -1.987 -21.449 1.00 93.00 567 GLY A N 1
ATOM 4431 C CA . GLY A 1 567 ? -7.374 -0.691 -22.059 1.00 93.00 567 GLY A CA 1
ATOM 4432 C C . GLY A 1 567 ? -6.553 0.474 -21.492 1.00 93.00 567 GLY A C 1
ATOM 4433 O O . GLY A 1 567 ? -7.044 1.601 -21.423 1.00 93.00 567 GLY A O 1
ATOM 4434 N N . LEU A 1 568 ? -5.320 0.228 -21.041 1.00 92.38 568 LEU A N 1
ATOM 4435 C CA . LEU A 1 568 ? -4.389 1.283 -20.638 1.00 92.38 568 LEU A CA 1
ATOM 4436 C C . LEU A 1 568 ? -3.760 1.912 -21.897 1.00 92.38 568 LEU A C 1
ATOM 4438 O O . LEU A 1 568 ? -3.170 1.187 -22.703 1.00 92.38 568 LEU A O 1
ATOM 4442 N N . PRO A 1 569 ? -3.810 3.249 -22.074 1.00 92.19 569 PRO A N 1
ATOM 4443 C CA . PRO A 1 569 ? -3.245 3.896 -23.251 1.00 92.19 569 PRO A CA 1
ATOM 4444 C C . PRO A 1 569 ? -1.777 3.502 -23.503 1.00 92.19 569 PRO A C 1
ATOM 4446 O O . PRO A 1 569 ? -0.942 3.635 -22.600 1.00 92.19 569 PRO A O 1
ATOM 4449 N N . PRO A 1 570 ? -1.406 3.106 -24.739 1.00 92.19 570 PRO A N 1
ATOM 4450 C CA . PRO A 1 570 ? -0.045 2.667 -25.051 1.00 92.19 570 PRO A CA 1
ATOM 4451 C C . PRO A 1 570 ? 1.035 3.705 -24.728 1.00 92.19 570 PRO A C 1
ATOM 4453 O O . PRO A 1 570 ? 2.163 3.346 -24.398 1.00 92.19 570 PRO A O 1
ATOM 4456 N N . ALA A 1 571 ? 0.704 4.998 -24.802 1.00 91.81 571 ALA A N 1
ATOM 4457 C CA . ALA A 1 571 ? 1.613 6.078 -24.425 1.00 91.81 571 ALA A CA 1
ATOM 4458 C C . ALA A 1 571 ? 1.997 6.027 -22.935 1.00 91.81 571 ALA A C 1
ATOM 4460 O O . ALA A 1 571 ? 3.171 6.194 -22.610 1.00 91.81 571 ALA A O 1
ATOM 4461 N N . ILE A 1 572 ? 1.038 5.725 -22.050 1.00 91.38 572 ILE A N 1
ATOM 4462 C CA . ILE A 1 572 ? 1.282 5.588 -20.608 1.00 91.38 572 ILE A CA 1
ATOM 4463 C C . ILE A 1 572 ? 2.145 4.353 -20.350 1.00 91.38 572 ILE A C 1
ATOM 4465 O O . ILE A 1 572 ? 3.173 4.456 -19.686 1.00 91.38 572 ILE A O 1
ATOM 4469 N N . ALA A 1 573 ? 1.795 3.206 -20.939 1.00 93.56 573 ALA A N 1
ATOM 4470 C CA . ALA A 1 573 ? 2.571 1.974 -20.787 1.00 93.56 573 ALA A CA 1
ATOM 4471 C C . ALA A 1 573 ? 4.030 2.130 -21.260 1.00 93.56 573 ALA A C 1
ATOM 4473 O O . ALA A 1 573 ? 4.956 1.687 -20.579 1.00 93.56 573 ALA A O 1
ATOM 4474 N N . ARG A 1 574 ? 4.254 2.812 -22.396 1.00 94.06 574 ARG A N 1
ATOM 4475 C CA . ARG A 1 574 ? 5.605 3.151 -22.877 1.00 94.06 574 ARG A CA 1
ATOM 4476 C C . ARG A 1 574 ? 6.344 4.076 -21.912 1.00 94.06 574 ARG A C 1
ATOM 4478 O O . ARG A 1 574 ? 7.515 3.828 -21.640 1.00 94.06 574 ARG A O 1
ATOM 4485 N N . GLY A 1 575 ? 5.670 5.101 -21.386 1.00 93.12 575 GLY A N 1
ATOM 4486 C CA . GLY A 1 575 ? 6.244 6.030 -20.410 1.00 93.12 575 GLY A CA 1
ATOM 4487 C C . GLY A 1 575 ? 6.686 5.335 -19.120 1.00 93.12 575 GLY A C 1
ATOM 4488 O O . GLY A 1 575 ? 7.804 5.552 -18.663 1.00 93.12 575 GLY A O 1
ATOM 4489 N N . LEU A 1 576 ? 5.855 4.438 -18.582 1.00 93.38 576 LEU A N 1
ATOM 4490 C CA . LEU A 1 576 ? 6.195 3.620 -17.414 1.00 93.38 576 LEU A CA 1
ATOM 4491 C C . LEU A 1 576 ? 7.419 2.742 -17.688 1.00 93.38 576 LEU A C 1
ATOM 4493 O O . LEU A 1 576 ? 8.401 2.790 -16.948 1.00 93.38 576 LEU A O 1
ATOM 4497 N N . ARG A 1 577 ? 7.393 1.991 -18.795 1.00 93.75 577 ARG A N 1
ATOM 4498 C CA . ARG A 1 577 ? 8.477 1.074 -19.164 1.00 93.75 577 ARG A CA 1
ATOM 4499 C C . ARG A 1 577 ? 9.812 1.790 -19.361 1.00 93.75 577 ARG A C 1
ATOM 4501 O O . ARG A 1 577 ? 10.840 1.241 -18.985 1.00 93.75 577 ARG A O 1
ATOM 4508 N N . ALA A 1 578 ? 9.801 3.001 -19.917 1.00 94.38 578 ALA A N 1
ATOM 4509 C CA . ALA A 1 578 ? 11.008 3.804 -20.108 1.00 94.38 578 ALA A CA 1
ATOM 4510 C C . ALA A 1 578 ? 11.681 4.217 -18.784 1.00 94.38 578 ALA A C 1
ATOM 4512 O O . ALA A 1 578 ? 12.867 4.534 -18.777 1.00 94.38 578 ALA A O 1
ATOM 4513 N N . LEU A 1 579 ? 10.939 4.220 -17.671 1.00 93.81 579 LEU A N 1
ATOM 4514 C CA . LEU A 1 579 ? 11.444 4.593 -16.347 1.00 93.81 579 LEU A CA 1
ATOM 4515 C C . LEU A 1 579 ? 11.865 3.389 -15.497 1.00 93.81 579 LEU A C 1
ATOM 4517 O O . LEU A 1 579 ? 12.577 3.562 -14.500 1.00 93.81 579 LEU A O 1
ATOM 4521 N N . PHE A 1 580 ? 11.431 2.183 -15.866 1.00 95.19 580 PHE A N 1
ATOM 4522 C CA . PHE A 1 580 ? 11.797 0.959 -15.166 1.00 95.19 580 PHE A CA 1
ATOM 4523 C C . PHE A 1 580 ? 13.301 0.706 -15.227 1.00 95.19 580 PHE A C 1
ATOM 4525 O O . PHE A 1 580 ? 13.977 1.035 -16.202 1.00 95.19 580 PHE A O 1
ATOM 4532 N N . ARG A 1 581 ? 13.836 0.143 -14.144 1.00 94.56 581 ARG A N 1
ATOM 4533 C CA . ARG A 1 581 ? 15.259 -0.177 -14.021 1.00 94.56 581 ARG A CA 1
ATOM 4534 C C . ARG A 1 581 ? 15.521 -1.591 -14.536 1.00 94.56 581 ARG A C 1
ATOM 4536 O O . ARG A 1 581 ? 14.689 -2.473 -14.360 1.00 94.56 581 ARG A O 1
ATOM 4543 N N . ALA A 1 582 ? 16.700 -1.799 -15.106 1.00 89.31 582 ALA A N 1
ATOM 4544 C CA . ALA A 1 582 ? 17.255 -3.121 -15.375 1.00 89.31 582 ALA A CA 1
ATOM 4545 C C . ALA A 1 582 ? 18.521 -3.293 -14.523 1.00 89.31 582 ALA A C 1
ATOM 4547 O O . ALA A 1 582 ? 19.272 -2.328 -14.352 1.00 89.31 582 ALA A O 1
ATOM 4548 N N . PHE A 1 583 ? 18.722 -4.489 -13.968 1.00 87.31 583 PHE A N 1
ATOM 4549 C CA . PHE A 1 583 ? 19.814 -4.815 -13.041 1.00 87.31 583 PHE A CA 1
ATOM 4550 C C . PHE A 1 583 ? 20.729 -5.923 -13.544 1.00 87.31 583 PHE A C 1
ATOM 4552 O O . PHE A 1 583 ? 20.209 -6.861 -14.190 1.00 87.31 583 PHE A O 1
#